Protein AF-A0A7W5FWD1-F1 (afdb_monomer)

Radius of gyration: 33.01 Å; Cα contacts (8 Å, |Δi|>4): 443; chains: 1; bounding box: 91×63×92 Å

Organism: NCBI:txid1715466

Sequence (412 aa):
MSLFQRLRRGLAAHDDQAASARLGKDVLAMRLAGGSIVPPDCTAVILGESGQARRLPEFRAGGAAQRLVCGEKESAWCFHPGPYSVDLAPFALAPELGLRLGFVVDAPDPRVSQQRFDLFLSSEGGQGEALSVQAFAAAVQDSLRLALAQGRLELPPCTSAEEWTAFRAGLNELLYIRFGITVEDCMPVDLGDGIDFAAILRARASADAAPRPEPQPEPQPEPVRQEPATAAGPASAALPASSVTSAVSASIPAPRAPAEAPCAGDDAAALRRLFLELPALSGGLRMLDLPQGQGLFLVHQGLLQRLALLALDVNTMPALAMAAPGQHLPAARQRRRSGGTLQAVTALDEAWGLLARLKLAAADAMPTLLDDADRILANMELSLEQRRAAQDGPEAPGAARIYELPRIEPSL

Mean predicted aligned error: 17.44 Å

Solvent-accessible surface area (backbone atoms only — not comparable to full-atom values): 24656 Å² total; per-residue (Å²): 138,60,73,66,62,54,54,55,49,53,52,50,53,52,52,52,51,60,54,55,73,35,47,58,73,58,25,36,33,35,59,47,64,75,64,38,68,57,59,84,88,42,50,41,37,40,37,39,83,86,71,52,54,46,70,57,80,76,81,59,96,79,77,66,75,52,66,42,86,59,58,99,68,41,46,38,36,36,30,33,46,56,77,45,76,48,81,34,62,53,38,85,92,44,63,54,44,24,37,38,38,27,33,32,48,61,75,90,54,93,88,52,85,66,57,40,36,57,52,35,42,61,74,70,42,68,85,55,65,59,41,34,45,66,61,50,50,49,55,52,33,54,52,50,35,51,32,44,76,69,62,76,38,61,82,51,76,71,47,46,74,64,46,44,48,51,37,50,51,49,48,41,50,50,40,33,68,64,44,22,34,46,68,79,41,78,44,82,37,77,43,60,89,80,47,65,60,70,57,54,52,50,52,49,56,52,60,71,65,45,79,71,77,71,80,72,76,73,79,72,78,74,81,76,81,79,76,87,81,81,89,81,90,89,82,87,85,82,86,84,90,81,87,84,87,84,83,87,78,88,72,84,79,75,88,77,71,83,76,77,78,80,48,63,64,56,33,22,53,32,48,36,48,49,59,62,44,45,61,53,51,48,54,56,59,71,70,54,88,73,69,94,51,73,67,60,52,53,53,52,51,49,52,51,52,50,50,52,50,51,43,52,51,52,74,71,54,66,25,67,78,60,68,38,81,97,49,86,67,58,69,72,48,48,45,48,29,34,50,14,38,52,49,25,45,52,29,48,54,53,47,53,57,47,51,60,49,60,78,70,50,55,76,85,53,45,64,64,54,50,53,51,47,53,54,38,50,51,52,25,51,52,19,49,48,51,27,52,56,56,73,72,63,78,77,69,94,74,78,72,79,91,73,77,73,80,82,79,76,83,85,128

Foldseek 3Di:
DDPVVVVVVVVVLVVVVVVLVCAQPFFFKFWDDAFDFADAQKWKWKAAPVRQIDIDPHDPPPPDTDTHHHDPRIIMMIGHFDFDWDWAQLDPVCSQKIKIWTKTADDDDPVDRDALQSSCCVPPVPPDRTDTPVNVRVVLSVLSNVCCVVVVAPPDLPQDPVNVVVNVVSSQVSCCNRRRMGTPDIDIDRCPPVDPPVVSVVVVVVVVVPPDPDPDPDPDPDPDPDDDDDDDDDDDDDDDDDDDDDDDDDDDDDDDDPDDQDDLVLQSVLLSCLLPVLVVLLVLLVPFDADDDPVLVVLSVVLSVLSVVLNVLSVPDHRQCVPPPPDHDPPVLNSQLSQLSVQLSVLSVVSVVLSVCSNVDDNVCSVVSSVVSVVSSVSNVVSSVSNVVSVDDDDPPPPDPPDPDDPPDDDD

Secondary structure (DSSP, 8-state):
--HHHHHHHHHHHHHHHHHHTTBTTTEEEEEE-TTPBPPTT-EEEEE-TTS-EEEPPP--TT---PBP---TT-EEEEE----EEEEE---TT-TTEEEEEEEEEPP--TT-SS-HHHHHHHHTGGGSSEEEHHHHHHHHHHHHHHHHHTTSSPPP-S--HHHHHHHHHHHHHHHHHHH-EEEEEEEEEE-GGGS-HHHHHHHHHHHHTS-PPP-----PPP----PPPPP-------------------PPPPPPPPPPPPPHHHHHHHHHHHHHHHHHHHHHHHT--PPS-HHHHHHHHHHHHHHHHHHHHHHH---TTTSSTT-PPPHHHHHHHHHHHHHHHHHHHHHHHHHHHHHH--TTTHHHHHHHHHHHHHHHHHHHHHHHHTTTSPPPTTS--S------PPP-

Structure (mmCIF, N/CA/C/O backbone):
data_AF-A0A7W5FWD1-F1
#
_entry.id   AF-A0A7W5FWD1-F1
#
loop_
_atom_site.group_PDB
_atom_site.id
_atom_site.type_symbol
_atom_site.label_atom_id
_atom_site.label_alt_id
_atom_site.label_comp_id
_atom_site.label_asym_id
_atom_site.label_entity_id
_atom_site.label_seq_id
_atom_site.pdbx_PDB_ins_code
_atom_site.Cartn_x
_atom_site.Cartn_y
_atom_site.Cartn_z
_atom_site.occupancy
_atom_site.B_iso_or_equiv
_atom_site.auth_seq_id
_atom_site.auth_comp_id
_atom_site.auth_asym_id
_atom_site.auth_atom_id
_atom_site.pdbx_PDB_model_num
ATOM 1 N N . MET A 1 1 ? 44.233 -15.193 -35.029 1.00 49.69 1 MET A N 1
ATOM 2 C CA . MET A 1 1 ? 43.032 -15.357 -34.173 1.00 49.69 1 MET A CA 1
ATOM 3 C C . MET A 1 1 ? 42.714 -16.838 -34.033 1.00 49.69 1 MET A C 1
ATOM 5 O O . MET A 1 1 ? 42.384 -17.477 -35.025 1.00 49.69 1 MET A O 1
ATOM 9 N N . SER A 1 2 ? 42.915 -17.374 -32.828 1.00 51.97 2 SER A N 1
ATOM 10 C CA . SER A 1 2 ? 42.944 -18.811 -32.505 1.00 51.97 2 SER A CA 1
ATOM 11 C C . SER A 1 2 ? 41.560 -19.479 -32.573 1.00 51.97 2 SER A C 1
ATOM 13 O O . SER A 1 2 ? 40.548 -18.855 -32.258 1.00 51.97 2 SER A O 1
ATOM 15 N N . LEU A 1 3 ? 41.521 -20.764 -32.943 1.00 50.94 3 LEU A N 1
ATOM 16 C CA . LEU A 1 3 ? 40.329 -21.628 -32.991 1.00 50.94 3 LEU A CA 1
ATOM 17 C C . LEU A 1 3 ? 39.536 -21.627 -31.663 1.00 50.94 3 LEU A C 1
ATOM 19 O O . LEU A 1 3 ? 38.308 -21.684 -31.669 1.00 50.94 3 LEU A O 1
ATOM 23 N N . PHE A 1 4 ? 40.229 -21.433 -30.536 1.00 43.25 4 PHE A N 1
ATOM 24 C CA . PHE A 1 4 ? 39.631 -21.287 -29.205 1.00 43.25 4 PHE A CA 1
ATOM 25 C C . PHE A 1 4 ? 38.765 -20.025 -29.047 1.00 43.25 4 PHE A C 1
ATOM 27 O O . PHE A 1 4 ? 37.738 -20.074 -28.377 1.00 43.25 4 PHE A O 1
ATOM 34 N N . GLN A 1 5 ? 39.109 -18.907 -29.702 1.00 51.16 5 GLN A N 1
ATOM 35 C CA . GLN A 1 5 ? 38.256 -17.706 -29.703 1.00 51.16 5 GLN A CA 1
ATOM 36 C C . GLN A 1 5 ? 36.965 -17.914 -30.506 1.00 51.16 5 GLN A C 1
ATOM 38 O O . GLN A 1 5 ? 35.962 -17.271 -30.208 1.00 51.16 5 GLN A O 1
ATOM 43 N N . ARG A 1 6 ? 36.964 -18.805 -31.511 1.00 53.22 6 ARG A N 1
ATOM 44 C CA . ARG A 1 6 ? 35.751 -19.132 -32.282 1.00 53.22 6 ARG A CA 1
ATOM 45 C C . ARG A 1 6 ? 34.815 -20.053 -31.503 1.00 53.22 6 ARG A C 1
ATOM 47 O O . ARG A 1 6 ? 33.622 -19.786 -31.481 1.00 53.22 6 ARG A O 1
ATOM 54 N N . LEU A 1 7 ? 35.349 -21.064 -30.816 1.00 46.09 7 LEU A N 1
ATOM 55 C CA . LEU A 1 7 ? 34.561 -21.958 -29.955 1.00 46.09 7 LEU A CA 1
ATOM 56 C C . LEU A 1 7 ? 33.934 -21.211 -28.769 1.00 46.09 7 LEU A C 1
ATOM 58 O O . LEU A 1 7 ? 32.745 -21.366 -28.512 1.00 46.09 7 LEU A O 1
ATOM 62 N N . ARG A 1 8 ? 34.690 -20.319 -28.111 1.00 48.97 8 ARG A N 1
ATOM 63 C CA . ARG A 1 8 ? 34.169 -19.504 -27.000 1.00 48.97 8 ARG A CA 1
ATOM 64 C C . ARG A 1 8 ? 33.102 -18.496 -27.451 1.00 48.97 8 ARG A C 1
ATOM 66 O O . ARG A 1 8 ? 32.156 -18.258 -26.716 1.00 48.97 8 ARG A O 1
ATOM 73 N N . ARG A 1 9 ? 33.218 -17.951 -28.672 1.00 53.69 9 ARG A N 1
ATOM 74 C CA . ARG A 1 9 ? 32.173 -17.108 -29.289 1.00 53.69 9 ARG A CA 1
ATOM 75 C C . ARG A 1 9 ? 30.919 -17.895 -29.673 1.00 53.69 9 ARG A C 1
ATOM 77 O O . ARG A 1 9 ? 29.836 -17.343 -29.570 1.00 53.69 9 ARG A O 1
ATOM 84 N N . GLY A 1 10 ? 31.060 -19.143 -30.121 1.00 47.16 10 GLY A N 1
ATOM 85 C CA . GLY A 1 10 ? 29.924 -19.996 -30.483 1.00 47.16 10 GLY A CA 1
ATOM 86 C C . GLY A 1 10 ? 29.085 -20.425 -29.278 1.00 47.16 10 GLY A C 1
ATOM 87 O O .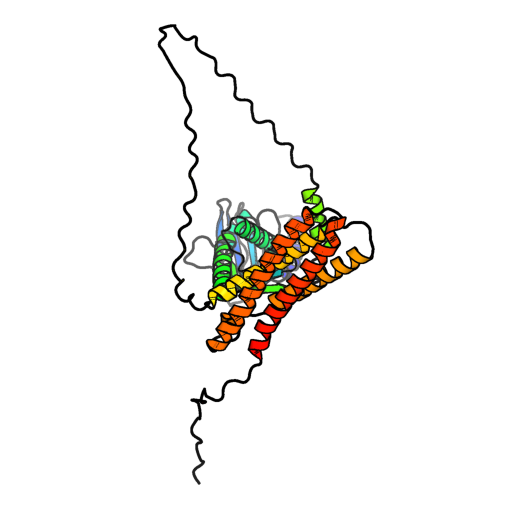 GLY A 1 10 ? 27.865 -20.400 -29.364 1.00 47.16 10 GLY A O 1
ATOM 88 N N . LEU A 1 11 ? 29.731 -20.755 -28.153 1.00 52.53 11 LEU A N 1
ATOM 89 C CA . LEU A 1 11 ? 29.046 -21.049 -26.886 1.00 52.53 11 LEU A CA 1
ATOM 90 C C . LEU A 1 11 ? 28.374 -19.804 -26.293 1.00 52.53 11 LEU A C 1
ATOM 92 O O . LEU A 1 11 ? 27.186 -19.853 -26.001 1.00 52.53 11 LEU A O 1
ATOM 96 N N . ALA A 1 12 ? 29.086 -18.671 -26.230 1.00 56.22 12 ALA A N 1
ATOM 97 C CA . ALA A 1 12 ? 28.509 -17.411 -25.751 1.00 56.22 12 ALA A CA 1
ATOM 98 C C . ALA A 1 12 ? 27.298 -16.966 -26.591 1.00 56.22 12 ALA A C 1
ATOM 100 O O . ALA A 1 12 ? 26.291 -16.555 -26.039 1.00 56.22 12 ALA A O 1
ATOM 101 N N . ALA A 1 13 ? 27.348 -17.131 -27.918 1.00 56.75 13 ALA A N 1
ATOM 102 C CA . ALA A 1 13 ? 26.220 -16.800 -28.788 1.00 56.75 13 ALA A CA 1
ATOM 103 C C . ALA A 1 13 ? 24.983 -17.690 -28.554 1.00 56.75 13 ALA A C 1
ATOM 105 O O . ALA A 1 13 ? 23.861 -17.235 -28.758 1.00 56.75 13 ALA A O 1
ATOM 106 N N . HIS A 1 14 ? 25.175 -18.948 -28.144 1.00 56.91 14 HIS A N 1
ATOM 107 C CA . HIS A 1 14 ? 24.073 -19.869 -27.859 1.00 56.91 14 HIS A CA 1
ATOM 108 C C . HIS A 1 14 ? 23.418 -19.574 -26.500 1.00 56.91 14 HIS A C 1
ATOM 110 O O . HIS A 1 14 ? 22.190 -19.626 -26.394 1.00 56.91 14 HIS A O 1
ATOM 116 N N . ASP A 1 15 ? 24.227 -19.212 -25.500 1.00 64.56 15 ASP A N 1
ATOM 117 C CA . ASP A 1 15 ? 23.760 -18.777 -24.179 1.00 64.56 15 ASP A CA 1
ATOM 118 C C . ASP A 1 15 ? 23.068 -17.405 -24.255 1.00 64.56 15 ASP A C 1
ATOM 120 O O . ASP A 1 15 ? 21.985 -17.233 -23.692 1.00 64.56 15 ASP A O 1
ATOM 124 N N . ASP A 1 16 ? 23.606 -16.471 -25.049 1.00 68.44 16 ASP A N 1
ATOM 125 C CA . ASP A 1 16 ? 22.990 -15.165 -25.323 1.00 68.44 16 ASP A CA 1
ATOM 126 C C . ASP A 1 16 ? 21.615 -15.323 -25.988 1.00 68.44 16 ASP A C 1
ATOM 128 O O . ASP A 1 16 ? 20.674 -14.594 -25.672 1.00 68.44 16 ASP A O 1
ATOM 132 N N . GLN A 1 17 ? 21.456 -16.305 -26.882 1.00 72.44 17 GLN A N 1
ATOM 133 C CA . GLN A 1 17 ? 20.184 -16.553 -27.558 1.00 72.44 17 GLN A CA 1
ATOM 134 C C . GLN A 1 17 ? 19.131 -17.140 -26.606 1.00 72.44 17 GLN A C 1
ATOM 136 O O . GLN A 1 17 ? 17.982 -16.691 -26.614 1.00 72.44 17 GLN A O 1
ATOM 141 N N . ALA A 1 18 ? 19.510 -18.084 -25.741 1.00 73.38 18 ALA A N 1
ATOM 142 C CA . ALA A 1 18 ? 18.614 -18.620 -24.716 1.00 73.38 18 ALA A CA 1
ATOM 143 C C . ALA A 1 18 ? 18.229 -17.559 -23.668 1.00 73.38 18 ALA A C 1
ATOM 145 O O . ALA A 1 18 ? 17.066 -17.478 -23.269 1.00 73.38 18 ALA A O 1
ATOM 146 N N . ALA A 1 19 ? 19.175 -16.706 -23.265 1.00 77.94 19 ALA A N 1
ATOM 147 C CA . ALA A 1 19 ? 18.925 -15.591 -22.358 1.00 77.94 19 ALA A CA 1
ATOM 148 C C . ALA A 1 19 ? 18.046 -14.504 -23.003 1.00 77.94 19 ALA A C 1
ATOM 150 O O . ALA A 1 19 ? 17.129 -13.996 -22.361 1.00 77.94 19 ALA A O 1
ATOM 151 N N . SER A 1 20 ? 18.232 -14.218 -24.294 1.00 82.38 20 SER A N 1
ATOM 152 C CA . SER A 1 20 ? 17.397 -13.252 -25.017 1.00 82.38 20 SER A CA 1
ATOM 153 C C . SER A 1 20 ? 15.926 -13.672 -25.115 1.00 82.38 20 SER A C 1
ATOM 155 O O . SER A 1 20 ? 15.049 -12.817 -25.123 1.00 82.38 20 SER A O 1
ATOM 157 N N . ALA A 1 21 ? 15.626 -14.977 -25.105 1.00 86.81 21 ALA A N 1
ATOM 158 C CA . ALA A 1 21 ? 14.251 -15.489 -25.138 1.00 86.81 21 ALA A CA 1
ATOM 159 C C . ALA A 1 21 ? 13.451 -15.226 -23.842 1.00 86.81 21 ALA A C 1
ATOM 161 O O . ALA A 1 21 ? 12.232 -15.450 -23.808 1.00 86.81 21 ALA A O 1
ATOM 162 N N . ARG A 1 22 ? 14.145 -14.791 -22.780 1.00 91.31 22 ARG A N 1
ATOM 163 C CA . ARG A 1 22 ? 13.593 -14.411 -21.471 1.00 91.31 22 ARG A CA 1
ATOM 164 C C . ARG A 1 22 ? 13.320 -12.909 -21.348 1.00 91.31 22 ARG A C 1
ATOM 166 O O . ARG A 1 22 ? 12.557 -12.505 -20.467 1.00 91.31 22 ARG A O 1
ATOM 173 N N . LEU A 1 23 ? 13.908 -12.088 -22.225 1.00 91.88 23 LEU A N 1
ATOM 174 C CA . LEU A 1 23 ? 13.618 -10.654 -22.281 1.00 91.88 23 LEU A CA 1
ATOM 175 C C . LEU A 1 23 ? 12.134 -10.421 -22.563 1.00 91.88 23 LEU A C 1
ATOM 177 O O . LEU A 1 23 ? 11.541 -11.092 -23.407 1.00 91.88 23 LEU A O 1
ATOM 181 N N . GLY A 1 24 ? 11.534 -9.485 -21.832 1.00 90.38 24 GLY A N 1
ATOM 182 C CA . GLY A 1 24 ? 10.108 -9.176 -21.945 1.00 90.38 24 GLY A CA 1
ATOM 183 C C . GLY A 1 24 ? 9.185 -10.187 -21.258 1.00 90.38 24 GLY A C 1
ATOM 184 O O . GLY A 1 24 ? 7.971 -10.024 -21.319 1.00 90.38 24 GLY A O 1
ATOM 185 N N . LYS A 1 25 ? 9.733 -11.218 -20.596 1.00 92.50 25 LYS A N 1
ATOM 186 C CA . LYS A 1 25 ? 8.970 -12.179 -19.782 1.00 92.50 25 LYS A CA 1
ATOM 187 C C . LYS A 1 25 ? 9.336 -12.044 -18.310 1.00 92.50 25 LYS A C 1
ATOM 189 O O . LYS A 1 25 ? 8.638 -11.389 -17.549 1.00 92.50 25 LYS A O 1
ATOM 194 N N . ASP A 1 26 ? 10.448 -12.656 -17.919 1.00 92.94 26 ASP A N 1
ATOM 195 C CA . ASP A 1 26 ? 10.970 -12.665 -16.553 1.00 92.94 26 ASP A CA 1
ATOM 196 C C . ASP A 1 26 ? 12.277 -11.868 -16.422 1.00 92.94 26 ASP A C 1
ATOM 198 O O . ASP A 1 26 ? 12.713 -11.567 -15.308 1.00 92.94 26 ASP A O 1
ATOM 202 N N . VAL A 1 27 ? 12.872 -11.467 -17.550 1.00 94.12 27 VAL A N 1
ATOM 203 C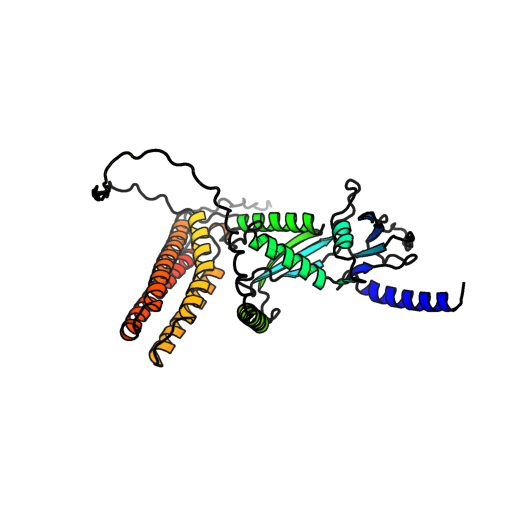 CA . VAL A 1 27 ? 14.028 -10.571 -17.623 1.00 94.12 27 VAL A CA 1
ATOM 204 C C . VAL A 1 27 ? 13.613 -9.251 -18.261 1.00 94.12 27 VAL A C 1
ATOM 206 O O . VAL A 1 27 ? 13.038 -9.222 -19.346 1.00 94.12 27 VAL A O 1
ATOM 209 N N . LEU A 1 28 ? 13.917 -8.150 -17.580 1.00 94.25 28 LEU A N 1
ATOM 210 C CA . LEU A 1 28 ? 13.591 -6.802 -18.032 1.00 94.25 28 LEU A CA 1
ATOM 211 C C . LEU A 1 28 ? 14.737 -6.222 -18.866 1.00 94.25 28 LEU A C 1
ATOM 213 O O . LEU A 1 28 ? 14.512 -5.700 -19.957 1.00 94.25 28 LEU A O 1
ATOM 217 N N . ALA A 1 29 ? 15.971 -6.375 -18.379 1.00 94.56 29 ALA A N 1
ATOM 218 C CA . ALA A 1 29 ? 17.182 -5.959 -19.076 1.00 94.56 29 ALA A CA 1
ATOM 219 C C . ALA A 1 29 ? 18.287 -7.007 -18.935 1.00 94.56 29 ALA A C 1
ATOM 221 O O . ALA A 1 29 ? 18.379 -7.689 -17.918 1.00 94.56 29 ALA A O 1
ATOM 222 N N . MET A 1 30 ? 19.157 -7.120 -19.931 1.00 93.25 30 MET A N 1
ATOM 223 C CA . MET A 1 30 ? 20.340 -7.972 -19.868 1.00 93.25 30 MET A CA 1
ATOM 224 C C . MET A 1 30 ? 21.549 -7.293 -20.487 1.00 93.25 30 MET A C 1
ATOM 226 O O . MET A 1 30 ? 21.434 -6.462 -21.391 1.00 93.25 30 MET A O 1
ATOM 230 N N . ARG A 1 31 ? 22.726 -7.663 -19.999 1.00 91.94 31 ARG A N 1
ATOM 231 C CA . ARG A 1 31 ? 23.988 -7.188 -20.538 1.00 91.94 31 ARG A CA 1
ATOM 232 C C . ARG A 1 31 ? 24.309 -7.953 -21.818 1.00 91.94 31 ARG A C 1
ATOM 234 O O . ARG A 1 31 ? 24.142 -9.165 -21.884 1.00 91.94 31 ARG A O 1
ATOM 241 N N . LEU A 1 32 ? 24.791 -7.241 -22.830 1.00 89.94 32 LEU A N 1
ATOM 242 C CA . LEU A 1 32 ? 25.189 -7.818 -24.109 1.00 89.94 32 LEU A CA 1
ATOM 243 C C . LEU A 1 32 ? 26.696 -7.691 -24.311 1.00 89.94 32 LEU A C 1
ATOM 245 O O . LEU A 1 32 ? 27.302 -6.650 -24.040 1.00 89.94 32 LEU A O 1
ATOM 249 N N . ALA A 1 33 ? 27.309 -8.751 -24.839 1.00 87.06 33 ALA A N 1
ATOM 250 C CA . ALA A 1 33 ? 28.704 -8.709 -25.246 1.00 87.06 33 ALA A CA 1
ATOM 251 C C . ALA A 1 33 ? 28.888 -7.821 -26.490 1.00 87.06 33 ALA A C 1
ATOM 253 O O . ALA A 1 33 ? 28.021 -7.747 -27.367 1.00 87.06 33 ALA A O 1
ATOM 254 N N . GLY A 1 34 ? 30.053 -7.181 -26.612 1.00 85.94 34 GLY A N 1
ATOM 255 C CA . GLY A 1 34 ? 30.402 -6.404 -27.802 1.00 85.94 34 GLY A CA 1
ATOM 256 C C . GLY A 1 34 ? 30.355 -7.260 -29.073 1.00 85.94 34 GLY A C 1
ATOM 257 O O . GLY A 1 34 ? 30.925 -8.352 -29.132 1.00 85.94 34 GLY A O 1
ATOM 258 N N . GLY A 1 35 ? 29.686 -6.762 -30.113 1.00 83.69 35 GLY A N 1
ATOM 259 C CA . GLY A 1 35 ? 29.491 -7.484 -31.369 1.00 83.69 35 GLY A CA 1
ATOM 260 C C . GLY A 1 35 ? 28.291 -8.431 -31.394 1.00 83.69 35 GLY A C 1
ATOM 261 O O . GLY A 1 35 ? 28.110 -9.079 -32.430 1.00 83.69 35 GLY A O 1
ATOM 262 N N . SER A 1 36 ? 27.498 -8.499 -30.321 1.00 86.75 36 SER A N 1
ATOM 263 C CA . SER A 1 36 ? 26.226 -9.231 -30.276 1.00 86.75 36 SER A CA 1
ATOM 264 C C . SER A 1 36 ? 25.149 -8.537 -31.104 1.00 86.75 36 SER A C 1
ATOM 266 O O . SER A 1 36 ? 25.258 -7.354 -31.444 1.00 86.75 36 SER A O 1
ATOM 268 N N . ILE A 1 37 ? 24.118 -9.298 -31.453 1.00 87.06 37 ILE A N 1
ATOM 269 C CA . ILE A 1 37 ? 22.933 -8.793 -32.140 1.00 87.06 37 ILE A CA 1
ATOM 270 C C . ILE A 1 37 ? 21.910 -8.395 -31.082 1.00 87.06 37 ILE A C 1
ATOM 272 O O . ILE A 1 37 ? 21.641 -9.172 -30.169 1.00 87.06 37 ILE A O 1
ATOM 276 N N . VAL A 1 38 ? 21.347 -7.195 -31.210 1.00 88.88 38 VAL A N 1
ATOM 277 C CA . VAL A 1 38 ? 20.226 -6.773 -30.364 1.00 88.88 38 VAL A CA 1
ATOM 278 C C . VAL A 1 38 ? 18.998 -7.608 -30.745 1.00 88.88 38 VAL A C 1
ATOM 280 O O . VAL A 1 38 ? 18.669 -7.654 -31.937 1.00 88.88 38 VAL A O 1
ATOM 283 N N . PRO A 1 39 ? 18.335 -8.281 -29.785 1.00 88.06 39 PRO A N 1
ATOM 284 C CA . PRO A 1 39 ? 17.105 -9.015 -30.059 1.00 88.06 39 PRO A CA 1
ATOM 285 C C . PRO A 1 39 ? 16.029 -8.101 -30.670 1.00 88.06 39 PRO A C 1
ATOM 287 O O . PRO A 1 39 ? 16.030 -6.897 -30.393 1.00 88.06 39 PRO A O 1
ATOM 290 N N . PRO A 1 40 ? 15.118 -8.638 -31.503 1.00 85.00 40 PRO A N 1
ATOM 291 C CA . PRO A 1 40 ? 13.993 -7.857 -32.009 1.00 85.00 40 PRO A CA 1
ATOM 292 C C . PRO A 1 40 ? 13.159 -7.300 -30.846 1.00 85.00 40 PRO A C 1
ATOM 294 O O . PRO A 1 40 ? 13.156 -7.864 -29.751 1.00 85.00 40 PRO A O 1
ATOM 297 N N . ASP A 1 41 ? 12.503 -6.164 -31.084 1.00 86.69 41 ASP A N 1
ATOM 298 C CA . ASP A 1 41 ? 11.624 -5.471 -30.126 1.00 86.69 41 ASP A CA 1
ATOM 299 C C . ASP A 1 41 ? 12.306 -5.012 -28.819 1.00 86.69 41 ASP A C 1
ATOM 301 O O . ASP A 1 41 ? 11.657 -4.526 -27.894 1.00 86.69 41 ASP A O 1
ATOM 305 N N . CYS A 1 42 ? 13.637 -5.108 -28.746 1.00 90.50 42 CYS A N 1
ATOM 306 C CA . CYS A 1 42 ? 14.431 -4.622 -27.625 1.00 90.50 42 CYS A CA 1
ATOM 307 C C . CYS A 1 42 ? 15.132 -3.303 -27.962 1.00 90.50 42 CYS A C 1
ATOM 309 O O . CYS A 1 42 ? 15.591 -3.071 -29.082 1.00 90.50 42 CYS A O 1
ATOM 311 N N . THR A 1 43 ? 15.292 -2.459 -26.946 1.00 90.88 43 THR A N 1
ATOM 312 C CA . THR A 1 43 ? 16.113 -1.249 -27.020 1.00 90.88 43 THR A CA 1
ATOM 313 C C . THR A 1 43 ? 17.501 -1.553 -26.483 1.00 90.88 43 THR A C 1
ATOM 315 O O . THR A 1 43 ? 17.637 -2.148 -25.415 1.00 90.88 43 THR A O 1
ATOM 318 N N . ALA A 1 44 ? 18.542 -1.135 -27.204 1.00 91.00 44 ALA A N 1
ATOM 319 C CA . ALA A 1 44 ? 19.919 -1.265 -26.744 1.00 91.00 44 ALA A CA 1
ATOM 320 C C . ALA A 1 44 ? 20.490 0.068 -26.256 1.00 91.00 44 ALA A C 1
ATOM 322 O O . ALA A 1 44 ? 20.348 1.103 -26.909 1.00 91.00 44 ALA A O 1
ATOM 323 N N . VAL A 1 45 ? 21.195 0.013 -25.130 1.00 91.56 45 VAL A N 1
ATOM 324 C CA . VAL A 1 45 ? 21.852 1.147 -24.481 1.00 91.56 45 VAL A CA 1
ATOM 325 C C . VAL A 1 45 ? 23.321 0.823 -24.303 1.00 91.56 45 VAL A C 1
ATOM 327 O O . VAL A 1 45 ? 23.677 -0.251 -23.824 1.00 91.56 45 VAL A O 1
ATOM 330 N N . ILE A 1 46 ? 24.185 1.757 -24.677 1.00 91.56 46 ILE A N 1
ATOM 331 C CA . ILE A 1 46 ? 25.615 1.675 -24.405 1.00 91.56 46 ILE A CA 1
ATOM 332 C C . ILE A 1 46 ? 25.933 2.687 -23.309 1.00 91.56 46 ILE A C 1
ATOM 334 O O . ILE A 1 46 ? 25.662 3.878 -23.463 1.00 91.56 46 ILE A O 1
ATOM 338 N N . LEU A 1 47 ? 26.495 2.196 -22.211 1.00 91.19 47 LEU A N 1
ATOM 339 C CA . LEU A 1 47 ? 26.882 2.965 -21.037 1.00 91.19 47 LEU A CA 1
ATOM 340 C C . LEU A 1 47 ? 28.406 3.107 -21.022 1.00 91.19 47 LEU A C 1
ATOM 342 O O . LEU A 1 47 ? 29.131 2.106 -20.998 1.00 91.19 47 LEU A O 1
ATOM 346 N N . GLY A 1 48 ? 28.889 4.346 -21.062 1.00 89.00 48 GLY A N 1
ATOM 347 C CA . GLY A 1 48 ? 30.306 4.674 -20.932 1.00 89.00 48 GLY A CA 1
ATOM 348 C C . GLY A 1 48 ? 30.765 4.770 -19.474 1.00 89.00 48 GLY A C 1
ATOM 349 O O . GLY A 1 48 ? 29.961 4.942 -18.562 1.00 89.00 48 GLY A O 1
ATOM 350 N N . GLU A 1 49 ? 32.082 4.735 -19.263 1.00 84.50 49 GLU A N 1
ATOM 351 C CA . GLU A 1 49 ? 32.732 4.875 -17.943 1.00 84.50 49 GLU A CA 1
ATOM 352 C C . GLU A 1 49 ? 32.367 6.190 -17.227 1.00 84.50 49 GLU A C 1
ATOM 354 O O . GLU A 1 49 ? 32.329 6.251 -16.003 1.00 84.50 49 GLU A O 1
ATOM 359 N N . SER A 1 50 ? 32.048 7.242 -17.986 1.00 81.69 50 SER A N 1
ATOM 360 C CA . SER A 1 50 ? 31.624 8.548 -17.468 1.00 81.69 50 SER A CA 1
ATOM 361 C C . SER A 1 50 ? 30.147 8.614 -17.054 1.00 81.69 50 SER A C 1
ATOM 363 O O . SER A 1 50 ? 29.661 9.692 -16.719 1.00 81.69 50 SER A O 1
ATOM 365 N N . GLY A 1 51 ? 29.407 7.501 -17.130 1.00 78.38 51 GLY A N 1
ATOM 366 C CA . GLY A 1 51 ? 27.958 7.467 -16.906 1.00 78.38 51 GLY A CA 1
ATOM 367 C C . GLY A 1 51 ? 27.138 8.037 -18.068 1.00 78.38 51 GLY A C 1
ATOM 368 O O . GLY A 1 51 ? 25.921 8.163 -17.962 1.00 78.38 51 GLY A O 1
ATOM 369 N N . GLN A 1 52 ? 27.778 8.381 -19.192 1.00 85.81 52 GLN A N 1
ATOM 370 C CA . GLN A 1 52 ? 27.065 8.759 -20.409 1.00 85.81 52 GLN A CA 1
ATOM 371 C C . GLN A 1 52 ? 26.387 7.532 -21.023 1.00 85.81 52 GLN A C 1
ATOM 373 O O . GLN A 1 52 ? 27.043 6.533 -21.318 1.00 85.81 52 GLN A O 1
ATOM 378 N N . ALA A 1 53 ? 25.078 7.637 -21.239 1.00 88.31 53 ALA A N 1
ATOM 379 C CA . ALA A 1 53 ? 24.282 6.635 -21.927 1.00 88.31 53 ALA A CA 1
ATOM 380 C C . ALA A 1 53 ? 23.992 7.083 -23.361 1.00 88.31 53 ALA A C 1
ATOM 382 O O . ALA A 1 53 ? 23.632 8.236 -23.602 1.00 88.31 53 ALA A O 1
ATOM 383 N N . ARG A 1 54 ? 24.121 6.162 -24.318 1.00 87.19 54 ARG A N 1
ATOM 384 C CA . ARG A 1 54 ? 23.633 6.345 -25.688 1.00 87.19 54 ARG A CA 1
ATOM 385 C C . ARG A 1 54 ? 22.719 5.188 -26.064 1.00 87.19 54 ARG A C 1
ATOM 387 O O . ARG A 1 54 ? 23.150 4.035 -26.076 1.00 87.19 54 ARG A O 1
ATOM 394 N N . ARG A 1 55 ? 21.463 5.494 -26.391 1.00 87.31 55 ARG A N 1
ATOM 395 C CA . ARG A 1 55 ? 20.544 4.514 -26.976 1.00 87.31 55 ARG A CA 1
ATOM 396 C C . ARG A 1 55 ? 20.870 4.340 -28.451 1.00 87.31 55 ARG A C 1
ATOM 398 O O . ARG A 1 55 ? 21.110 5.316 -29.163 1.00 87.31 55 ARG A O 1
ATOM 405 N N . LEU A 1 56 ? 20.913 3.096 -28.907 1.00 82.69 56 LEU A N 1
ATOM 406 C CA . LEU A 1 56 ? 20.959 2.826 -30.334 1.00 82.69 56 LEU A CA 1
ATOM 407 C C . LEU A 1 56 ? 19.581 3.137 -30.937 1.00 82.69 56 LEU A C 1
ATOM 409 O O . LEU A 1 56 ? 18.571 2.865 -30.289 1.00 82.69 56 LEU A O 1
ATOM 413 N N . PRO A 1 57 ? 19.530 3.746 -32.137 1.00 69.62 57 PRO A N 1
ATOM 414 C CA . PRO A 1 57 ? 18.265 4.076 -32.782 1.00 69.62 57 PRO A CA 1
ATOM 415 C C . PRO A 1 57 ? 17.417 2.817 -32.954 1.00 69.62 57 PRO A C 1
ATOM 417 O O . PRO A 1 57 ? 17.967 1.751 -33.233 1.00 69.62 57 PRO A O 1
ATOM 420 N N . GLU A 1 58 ? 16.099 2.970 -32.802 1.00 64.38 58 GLU A N 1
ATOM 421 C CA . GLU A 1 58 ? 15.135 1.876 -32.907 1.00 64.38 58 GLU A CA 1
ATOM 422 C C . GLU A 1 58 ? 15.348 1.037 -34.168 1.00 64.38 58 GLU A C 1
ATOM 424 O O . GLU A 1 58 ? 15.782 1.523 -35.224 1.00 64.38 58 GLU A O 1
ATOM 429 N N . PHE A 1 59 ? 15.034 -0.250 -34.029 1.00 59.31 59 PHE A N 1
ATOM 430 C CA . PHE A 1 59 ? 15.134 -1.246 -35.080 1.00 59.31 59 PHE A CA 1
ATOM 431 C C . PHE A 1 59 ? 14.469 -0.707 -36.355 1.00 59.31 59 PHE A C 1
ATOM 433 O O . PHE A 1 59 ? 13.260 -0.480 -36.400 1.00 59.31 59 PHE A O 1
ATOM 440 N N . ARG A 1 60 ? 15.254 -0.450 -37.413 1.00 52.69 60 ARG A N 1
ATOM 441 C CA . ARG A 1 60 ? 14.674 0.001 -38.686 1.00 52.69 60 ARG A CA 1
ATOM 442 C C . ARG A 1 60 ? 13.720 -1.085 -39.174 1.00 52.69 60 ARG A C 1
ATOM 444 O O . ARG A 1 60 ? 14.116 -2.247 -39.249 1.00 52.69 60 ARG A O 1
ATOM 451 N N . ALA A 1 61 ? 12.528 -0.685 -39.619 1.00 47.97 61 ALA A N 1
ATOM 452 C CA . ALA A 1 61 ? 11.462 -1.532 -40.174 1.00 47.97 61 ALA A CA 1
ATOM 453 C C . ALA A 1 61 ? 11.861 -2.437 -41.375 1.00 47.97 61 ALA A C 1
ATOM 455 O O . ALA A 1 61 ? 11.011 -3.077 -41.981 1.00 47.97 61 ALA A O 1
ATOM 456 N N . GLY A 1 62 ? 13.148 -2.506 -41.734 1.00 54.19 62 GLY A N 1
ATOM 457 C CA . GLY A 1 62 ? 13.718 -3.377 -42.763 1.00 54.19 62 GLY A CA 1
ATOM 458 C C . GLY A 1 62 ? 14.341 -4.684 -42.250 1.00 54.19 62 GLY A C 1
ATOM 459 O O . GLY A 1 62 ? 15.035 -5.339 -43.020 1.00 54.19 62 GLY A O 1
ATOM 460 N N . GLY A 1 63 ? 14.156 -5.063 -40.979 1.00 55.00 63 GLY A N 1
ATOM 461 C CA . GLY A 1 63 ? 14.486 -6.413 -40.483 1.00 55.00 63 GLY A CA 1
ATOM 462 C C . GLY A 1 63 ? 15.979 -6.738 -40.312 1.00 55.00 63 GLY A C 1
ATOM 463 O O . GLY A 1 63 ? 16.327 -7.881 -40.020 1.00 55.00 63 GLY A O 1
ATOM 464 N N . ALA A 1 64 ? 16.881 -5.769 -40.487 1.00 60.12 64 ALA A N 1
ATOM 465 C CA . ALA A 1 64 ? 18.313 -5.996 -40.324 1.00 60.12 64 ALA A CA 1
ATOM 466 C C . ALA A 1 64 ? 18.715 -5.930 -38.842 1.00 60.12 64 ALA A C 1
ATOM 468 O O . ALA A 1 64 ? 18.704 -4.861 -38.235 1.00 60.12 64 ALA A O 1
ATOM 469 N N . ALA A 1 65 ? 19.120 -7.077 -38.293 1.00 66.94 65 ALA A N 1
ATOM 470 C CA . ALA A 1 65 ? 19.741 -7.218 -36.980 1.00 66.94 65 ALA A CA 1
ATOM 471 C C . ALA A 1 65 ? 20.838 -6.162 -36.739 1.00 66.94 65 ALA A C 1
ATOM 473 O O . ALA A 1 65 ? 21.870 -6.155 -37.419 1.00 66.94 65 ALA A O 1
ATOM 474 N N . GLN A 1 66 ? 20.637 -5.277 -35.758 1.00 75.00 66 GLN A N 1
ATOM 475 C CA . GLN A 1 66 ? 21.633 -4.270 -35.402 1.00 75.00 66 GLN A CA 1
ATOM 476 C C . GLN A 1 66 ? 22.740 -4.901 -34.557 1.00 75.00 66 GLN A C 1
ATOM 478 O O . GLN A 1 66 ? 22.494 -5.482 -33.498 1.00 75.00 66 GLN A O 1
ATOM 483 N N . ARG A 1 67 ? 23.982 -4.782 -35.033 1.00 82.31 67 ARG A N 1
ATOM 484 C CA . ARG A 1 67 ? 25.158 -5.282 -34.323 1.00 82.31 67 ARG A CA 1
ATOM 485 C C . ARG A 1 67 ? 25.701 -4.224 -33.371 1.00 82.31 67 ARG A C 1
ATOM 487 O O . ARG A 1 67 ? 25.960 -3.094 -33.783 1.00 82.31 67 ARG A O 1
ATOM 494 N N . LEU A 1 68 ? 25.925 -4.613 -32.121 1.00 85.56 68 LEU A N 1
ATOM 495 C CA . LEU A 1 68 ? 26.489 -3.740 -31.098 1.00 85.56 68 LEU A CA 1
ATOM 496 C C . LEU A 1 68 ? 27.966 -3.450 -31.346 1.00 85.56 68 LEU A C 1
ATOM 498 O O . LEU A 1 68 ? 28.770 -4.366 -31.527 1.00 85.56 68 LEU A O 1
ATOM 502 N N . VAL A 1 69 ? 28.327 -2.170 -31.283 1.00 86.38 69 VAL A N 1
ATOM 503 C CA . VAL A 1 69 ? 29.716 -1.705 -31.327 1.00 86.38 69 VAL A CA 1
ATOM 504 C C . VAL A 1 69 ? 30.005 -0.944 -30.038 1.00 86.38 69 VAL A C 1
ATOM 506 O O . VAL A 1 69 ? 29.600 0.209 -29.886 1.00 86.38 69 VAL A O 1
ATOM 509 N N . CYS A 1 70 ? 30.698 -1.619 -29.122 1.00 86.06 70 CYS A N 1
ATOM 510 C CA . CYS A 1 70 ? 31.119 -1.090 -27.827 1.00 86.06 70 CYS A CA 1
ATOM 511 C C . CYS A 1 70 ? 32.620 -0.787 -27.852 1.00 86.06 70 CYS A C 1
ATOM 513 O O . CYS A 1 70 ? 33.400 -1.581 -28.385 1.00 86.06 70 CYS A O 1
ATOM 515 N N . GLY A 1 71 ? 33.021 0.337 -27.266 1.00 86.69 71 GLY A N 1
ATOM 516 C CA . GLY A 1 71 ? 34.412 0.645 -26.942 1.00 86.69 71 GLY A CA 1
ATOM 517 C C . GLY A 1 71 ? 34.948 -0.206 -25.785 1.00 86.69 71 GLY A C 1
ATOM 518 O O . GLY A 1 71 ? 34.191 -0.877 -25.087 1.00 86.69 71 GLY A O 1
ATOM 519 N N . GLU A 1 72 ? 36.264 -0.159 -25.554 1.00 83.75 72 GLU A N 1
ATOM 520 C CA . GLU A 1 72 ? 36.961 -1.018 -24.572 1.00 83.75 72 GLU A CA 1
ATOM 521 C C . GLU A 1 72 ? 36.467 -0.865 -23.126 1.00 83.75 72 GLU A C 1
ATOM 523 O O . GLU A 1 72 ? 36.584 -1.796 -22.334 1.00 83.75 72 GLU A O 1
ATOM 528 N N . LYS A 1 73 ? 35.894 0.293 -22.789 1.00 87.69 73 LYS A N 1
ATOM 529 C CA . LYS A 1 73 ? 35.354 0.605 -21.459 1.00 87.69 73 LYS A CA 1
ATOM 530 C C . LYS A 1 73 ? 33.849 0.859 -21.456 1.00 87.69 73 LYS A C 1
ATOM 532 O O . LYS A 1 73 ? 33.312 1.428 -20.509 1.00 87.69 73 LYS A O 1
ATOM 537 N N . GLU A 1 74 ? 33.171 0.492 -22.535 1.00 90.94 74 GLU A N 1
ATOM 538 C CA . GLU A 1 74 ? 31.724 0.618 -22.622 1.00 90.94 74 GLU A CA 1
ATOM 539 C C . GLU A 1 74 ? 31.059 -0.705 -22.238 1.00 90.94 74 GLU A C 1
ATOM 541 O O . GLU A 1 74 ? 31.555 -1.792 -22.542 1.00 90.94 74 GLU A O 1
ATOM 546 N N . SER A 1 75 ? 29.900 -0.618 -21.594 1.00 90.00 75 SER A N 1
ATOM 547 C CA . SER A 1 75 ? 29.018 -1.763 -21.381 1.00 90.00 75 SER A CA 1
ATOM 548 C C . SER A 1 75 ? 27.753 -1.596 -22.210 1.00 90.00 75 SER A C 1
ATOM 550 O O . SER A 1 75 ? 27.202 -0.502 -22.284 1.00 90.00 75 SER A O 1
ATOM 552 N N . ALA A 1 76 ? 27.306 -2.665 -22.869 1.00 92.00 76 ALA A N 1
ATOM 553 C CA . ALA A 1 76 ? 26.031 -2.670 -23.571 1.00 92.00 76 ALA A CA 1
ATOM 554 C C . ALA A 1 76 ? 24.983 -3.423 -22.766 1.00 92.00 76 ALA A C 1
ATOM 556 O O . ALA A 1 76 ? 25.244 -4.504 -22.242 1.00 92.00 76 ALA A O 1
ATOM 557 N N . TRP A 1 77 ? 23.790 -2.854 -22.739 1.00 93.25 77 TRP A N 1
ATOM 558 C CA . TRP A 1 77 ? 22.578 -3.452 -22.218 1.00 93.25 77 TRP A CA 1
ATOM 559 C C . TRP A 1 77 ? 21.540 -3.494 -23.327 1.00 93.25 77 TRP A C 1
ATOM 561 O O . TRP A 1 77 ? 21.502 -2.608 -24.181 1.00 93.25 77 TRP A O 1
ATOM 571 N N . CYS A 1 78 ? 20.678 -4.497 -23.308 1.00 92.56 78 CYS A N 1
ATOM 572 C CA . CYS A 1 78 ? 19.388 -4.415 -23.967 1.00 92.56 78 CYS A CA 1
ATOM 573 C C . CYS A 1 78 ? 18.274 -4.598 -22.947 1.00 92.56 78 CYS A C 1
ATOM 575 O O . CYS A 1 78 ? 18.448 -5.269 -21.932 1.00 92.56 78 CYS A O 1
ATOM 577 N N . PHE A 1 79 ? 17.130 -3.992 -23.221 1.00 93.44 79 PHE A N 1
ATOM 578 C CA . PHE A 1 79 ? 15.924 -4.170 -22.432 1.00 93.44 79 PHE A CA 1
ATOM 579 C C . PHE A 1 79 ? 14.711 -4.240 -23.351 1.00 93.44 79 PHE A C 1
ATOM 581 O O . PHE A 1 79 ? 14.713 -3.673 -24.447 1.00 93.44 79 PHE A O 1
ATOM 588 N N . HIS A 1 80 ? 13.676 -4.932 -22.896 1.00 94.06 80 HIS A N 1
ATOM 589 C CA . HIS A 1 80 ? 12.386 -4.948 -23.573 1.00 94.06 80 HIS A CA 1
ATOM 590 C C . HIS A 1 80 ? 11.482 -3.874 -22.941 1.00 94.06 80 HIS A C 1
ATOM 592 O O . HIS A 1 80 ? 11.436 -3.790 -21.709 1.00 94.06 80 HIS A O 1
ATOM 598 N N . PRO A 1 81 ? 10.788 -3.030 -23.725 1.00 92.69 81 PRO A N 1
ATOM 599 C CA . PRO A 1 81 ? 10.066 -1.875 -23.188 1.00 92.69 81 PRO A CA 1
ATOM 600 C C . PRO A 1 81 ? 8.810 -2.244 -22.385 1.00 92.69 81 PRO A C 1
ATOM 602 O O . PRO A 1 81 ? 8.365 -1.455 -21.563 1.00 92.69 81 PRO A O 1
ATOM 605 N N . GLY A 1 82 ? 8.262 -3.446 -22.564 1.00 91.94 82 GLY A N 1
ATOM 606 C CA . GLY A 1 82 ? 7.050 -3.905 -21.878 1.00 91.94 82 GLY A CA 1
ATOM 607 C C . GLY A 1 82 ? 5.934 -4.250 -22.866 1.00 91.94 82 GLY A C 1
ATOM 608 O O . GLY A 1 82 ? 6.212 -4.375 -24.061 1.00 91.94 82 GLY A O 1
ATOM 609 N N . PRO A 1 83 ? 4.692 -4.439 -22.397 1.00 95.50 83 PRO A N 1
ATOM 610 C CA . PRO A 1 83 ? 4.200 -4.145 -21.044 1.00 95.50 83 PRO A CA 1
ATOM 611 C C . PRO A 1 83 ? 4.660 -5.152 -19.977 1.00 95.50 83 PRO A C 1
ATOM 613 O O . PRO A 1 83 ? 4.915 -6.317 -20.280 1.00 95.50 83 PRO A O 1
ATOM 616 N N . TYR A 1 84 ? 4.730 -4.704 -18.721 1.00 96.56 84 TYR A N 1
ATOM 617 C CA . TYR A 1 84 ? 5.001 -5.538 -17.545 1.00 96.56 84 TYR A CA 1
ATOM 618 C C . TYR A 1 84 ? 3.909 -5.377 -16.489 1.00 96.56 84 TYR A C 1
ATOM 620 O O . TYR A 1 84 ? 3.338 -4.300 -16.343 1.00 96.56 84 TYR A O 1
ATOM 628 N N . SER A 1 85 ? 3.665 -6.437 -15.716 1.00 95.81 85 SER A N 1
ATOM 629 C CA . SER A 1 85 ? 2.779 -6.417 -14.550 1.00 95.81 85 SER A CA 1
ATOM 630 C C . SER A 1 85 ? 3.480 -7.063 -13.364 1.00 95.81 85 SER A C 1
ATOM 632 O O . SER A 1 85 ? 4.002 -8.172 -13.488 1.00 95.81 85 SER A O 1
ATOM 634 N N . VAL A 1 86 ? 3.474 -6.390 -12.216 1.00 95.38 86 VAL A N 1
ATOM 635 C CA . VAL A 1 86 ? 4.052 -6.901 -10.967 1.00 95.38 86 VAL A CA 1
ATOM 636 C C . VAL A 1 86 ? 3.126 -6.628 -9.794 1.00 95.38 86 VAL A C 1
ATOM 638 O O . VAL A 1 86 ? 2.474 -5.589 -9.741 1.00 95.38 86 VAL A O 1
ATOM 641 N N . ASP A 1 87 ? 3.103 -7.555 -8.844 1.00 93.25 87 ASP A N 1
ATOM 642 C CA . ASP A 1 87 ? 2.380 -7.398 -7.588 1.00 93.25 87 ASP A CA 1
ATOM 643 C C . ASP A 1 87 ? 3.380 -6.984 -6.496 1.00 93.25 87 ASP A C 1
ATOM 645 O O . ASP A 1 87 ? 4.424 -7.613 -6.308 1.00 93.25 87 ASP A O 1
ATOM 649 N N . LEU A 1 88 ? 3.082 -5.884 -5.809 1.00 91.38 88 LEU A N 1
ATOM 650 C CA . LEU A 1 88 ? 3.910 -5.289 -4.764 1.00 91.38 88 LEU A CA 1
ATOM 651 C C . LEU A 1 88 ? 3.190 -5.397 -3.418 1.00 91.38 88 LEU A C 1
ATOM 653 O O . LEU A 1 88 ? 1.990 -5.153 -3.342 1.00 91.38 88 LEU A O 1
ATOM 657 N N . ALA A 1 89 ? 3.936 -5.633 -2.341 1.00 88.56 89 ALA A N 1
ATOM 658 C CA . ALA A 1 89 ? 3.455 -5.618 -0.958 1.00 88.56 89 ALA A CA 1
ATOM 659 C C . ALA A 1 89 ? 4.122 -4.487 -0.147 1.00 88.56 89 ALA A C 1
ATOM 661 O O . ALA A 1 89 ? 4.920 -4.737 0.770 1.00 88.56 89 ALA A O 1
ATOM 662 N N . PRO A 1 90 ? 3.878 -3.209 -0.490 1.00 81.69 90 PRO A N 1
ATOM 663 C CA . PRO A 1 90 ? 4.577 -2.090 0.137 1.00 81.69 90 PRO A CA 1
ATOM 664 C C . PRO A 1 90 ? 4.094 -1.795 1.563 1.00 81.69 90 PRO A C 1
ATOM 666 O O . PRO A 1 90 ? 4.798 -1.118 2.310 1.00 81.69 90 PRO A O 1
ATOM 669 N N . PHE A 1 91 ? 2.928 -2.298 1.974 1.00 79.81 91 PHE A N 1
ATOM 670 C CA . PHE A 1 91 ? 2.306 -1.920 3.240 1.00 79.81 91 PHE A CA 1
ATOM 671 C C . PHE A 1 91 ? 2.804 -2.796 4.391 1.00 79.81 91 PHE A C 1
ATOM 673 O O . PHE A 1 91 ? 2.394 -3.941 4.571 1.00 79.81 91 PHE A O 1
ATOM 680 N N . ALA A 1 92 ? 3.692 -2.245 5.221 1.00 72.31 92 ALA A N 1
ATOM 681 C CA . ALA A 1 92 ? 4.230 -2.978 6.364 1.00 72.31 92 ALA A CA 1
ATOM 682 C C . ALA A 1 92 ? 3.131 -3.401 7.360 1.00 72.31 92 ALA A C 1
ATOM 684 O O . ALA A 1 92 ? 3.181 -4.504 7.898 1.00 72.31 92 ALA A O 1
ATOM 685 N N . LEU A 1 93 ? 2.116 -2.566 7.586 1.00 63.75 93 LEU A N 1
ATOM 686 C CA . LEU A 1 93 ? 1.060 -2.854 8.563 1.00 63.75 93 LEU A CA 1
ATOM 687 C C . LEU A 1 93 ? -0.068 -3.755 8.030 1.00 63.75 93 LEU A C 1
ATOM 689 O O . LEU A 1 93 ? -0.804 -4.297 8.843 1.00 63.75 93 LEU A O 1
ATOM 693 N N . ALA A 1 94 ? -0.164 -3.950 6.711 1.00 66.62 94 ALA A N 1
ATOM 694 C CA . ALA A 1 94 ? -1.195 -4.763 6.058 1.00 66.62 94 ALA A CA 1
ATOM 695 C C . ALA A 1 94 ? -0.593 -5.520 4.855 1.00 66.62 94 ALA A C 1
ATOM 697 O O . ALA A 1 94 ? -0.817 -5.128 3.711 1.00 66.62 94 ALA A O 1
ATOM 698 N N . PRO A 1 95 ? 0.257 -6.539 5.085 1.00 68.38 95 PRO A N 1
ATOM 699 C CA . PRO A 1 95 ? 0.960 -7.253 4.013 1.00 68.38 95 PRO A CA 1
ATOM 700 C C . PRO A 1 95 ? 0.041 -8.074 3.090 1.00 68.38 95 PRO A C 1
ATOM 702 O O . PRO A 1 95 ? 0.485 -8.479 2.021 1.00 68.38 95 PRO A O 1
ATOM 705 N N . GLU A 1 96 ? -1.204 -8.327 3.491 1.00 64.38 96 GLU A N 1
ATOM 706 C CA . GLU A 1 96 ? -2.263 -8.919 2.668 1.00 64.38 96 GLU A CA 1
ATOM 707 C C . GLU A 1 96 ? -2.765 -7.965 1.575 1.00 64.38 96 GLU A C 1
ATOM 709 O O . GLU A 1 96 ? -3.200 -8.398 0.509 1.00 64.38 96 GLU A O 1
ATOM 714 N N . LEU A 1 97 ? -2.643 -6.656 1.810 1.00 72.88 97 LEU A N 1
ATOM 715 C CA . LEU A 1 97 ? -2.968 -5.635 0.830 1.00 72.88 97 LEU A CA 1
ATOM 716 C C . LEU A 1 97 ? -1.732 -5.339 -0.025 1.00 72.88 97 LEU A C 1
ATOM 718 O O . LEU A 1 97 ? -0.635 -5.067 0.469 1.00 72.88 97 LEU A O 1
ATOM 722 N N . GLY A 1 98 ? -1.932 -5.371 -1.335 1.00 85.12 98 GLY A N 1
ATOM 723 C CA . GLY A 1 98 ? -0.907 -5.119 -2.331 1.00 85.12 98 GLY A CA 1
ATOM 724 C C . GLY A 1 98 ? -1.287 -4.057 -3.342 1.00 85.12 98 GLY A C 1
ATOM 725 O O . GLY A 1 98 ? -2.391 -3.512 -3.346 1.00 85.12 98 GLY A O 1
ATOM 726 N N . LEU A 1 99 ? -0.344 -3.795 -4.238 1.00 89.19 99 LEU A N 1
ATOM 727 C CA . LEU A 1 99 ? -0.541 -2.999 -5.440 1.00 89.19 99 LEU A CA 1
ATOM 728 C C . LEU A 1 99 ? -0.173 -3.846 -6.649 1.00 89.19 99 LEU A C 1
ATOM 730 O O . LEU A 1 99 ? 0.964 -4.304 -6.747 1.00 89.19 99 LEU A O 1
ATOM 734 N N . ARG A 1 100 ? -1.105 -4.005 -7.586 1.00 92.56 100 ARG A N 1
ATOM 735 C CA . ARG A 1 100 ? -0.779 -4.483 -8.926 1.00 92.56 100 ARG A CA 1
ATOM 736 C C . ARG A 1 100 ? -0.366 -3.291 -9.765 1.00 92.56 100 ARG A C 1
ATOM 738 O O . ARG A 1 100 ? -1.155 -2.368 -9.953 1.00 92.56 100 ARG A O 1
ATOM 745 N N . LEU A 1 101 ? 0.869 -3.323 -10.243 1.00 95.69 101 LEU A N 1
ATOM 746 C CA . LEU A 1 101 ? 1.480 -2.272 -11.038 1.00 95.69 101 LEU A CA 1
ATOM 747 C C . LEU A 1 101 ? 1.684 -2.765 -12.472 1.00 95.69 101 LEU A C 1
ATOM 749 O O . LEU A 1 101 ? 2.496 -3.661 -12.707 1.00 95.69 101 LEU A O 1
ATOM 753 N N . GLY A 1 102 ? 0.974 -2.149 -13.413 1.00 96.88 102 GLY A N 1
ATOM 754 C CA . GLY A 1 102 ? 1.221 -2.249 -14.847 1.00 96.88 102 GLY A CA 1
ATOM 755 C C . GLY A 1 102 ? 2.119 -1.103 -15.306 1.00 96.88 102 GLY A C 1
ATOM 756 O O . GLY A 1 102 ? 1.825 0.059 -15.019 1.00 96.88 102 GLY A O 1
ATOM 757 N N . PHE A 1 103 ? 3.222 -1.398 -15.991 1.00 97.06 103 PHE A N 1
ATOM 758 C CA . PHE A 1 103 ? 4.167 -0.367 -16.419 1.00 97.06 103 PHE A CA 1
ATOM 759 C C . PHE A 1 103 ? 4.898 -0.708 -17.719 1.00 97.06 103 PHE A C 1
ATOM 761 O O . PHE A 1 103 ? 5.046 -1.872 -18.103 1.00 97.06 103 PHE A O 1
ATOM 768 N N . VAL A 1 104 ? 5.421 0.340 -18.349 1.00 96.62 104 VAL A N 1
ATOM 769 C CA . VAL A 1 104 ? 6.326 0.286 -19.500 1.00 96.62 104 VAL A CA 1
ATOM 770 C C . VAL A 1 104 ? 7.592 1.082 -19.203 1.00 96.62 104 VAL A C 1
ATOM 772 O O . VAL A 1 104 ? 7.580 2.054 -18.447 1.00 96.62 104 VAL A O 1
ATOM 775 N N . VAL A 1 105 ? 8.704 0.665 -19.792 1.00 94.06 105 VAL A N 1
ATOM 776 C CA . VAL A 1 105 ? 9.956 1.422 -19.778 1.00 94.06 105 VAL A CA 1
ATOM 777 C C . VAL A 1 105 ? 9.871 2.523 -20.826 1.00 94.06 105 VAL A C 1
ATOM 779 O O . VAL A 1 105 ? 9.491 2.264 -21.969 1.00 94.06 105 VAL A O 1
ATOM 782 N N . ASP A 1 106 ? 10.252 3.743 -20.448 1.00 86.31 106 ASP A N 1
ATOM 783 C CA . ASP A 1 106 ? 10.057 4.910 -21.301 1.00 86.31 106 ASP A CA 1
ATOM 784 C C . ASP A 1 106 ? 10.798 4.797 -22.640 1.00 86.31 106 ASP A C 1
ATOM 786 O O . ASP A 1 106 ? 11.990 4.452 -22.719 1.00 86.31 106 ASP A O 1
ATOM 790 N N . ALA A 1 107 ? 10.074 5.147 -23.704 1.00 82.50 107 ALA A N 1
ATOM 791 C CA . ALA A 1 107 ? 10.613 5.281 -25.047 1.00 82.50 107 ALA A CA 1
ATOM 792 C C . ALA A 1 107 ? 11.708 6.367 -25.090 1.00 82.50 107 ALA A C 1
ATOM 794 O O . ALA A 1 107 ? 11.701 7.301 -24.285 1.00 82.50 107 ALA A O 1
ATOM 795 N N . PRO A 1 108 ? 12.678 6.270 -26.014 1.00 76.88 108 PRO A N 1
ATOM 796 C CA . PRO A 1 108 ? 13.699 7.300 -26.164 1.00 76.88 108 PRO A CA 1
ATOM 797 C C . PRO A 1 108 ? 13.078 8.666 -26.513 1.00 76.88 108 PRO A C 1
ATOM 799 O O . PRO A 1 108 ? 12.551 8.851 -27.607 1.00 76.88 108 PRO A O 1
ATOM 802 N N . ASP A 1 109 ? 13.208 9.651 -25.619 1.00 77.75 109 ASP A N 1
ATOM 803 C CA . ASP A 1 109 ? 12.899 11.055 -25.920 1.00 77.75 109 ASP A CA 1
ATOM 804 C C . ASP A 1 109 ? 14.148 11.758 -26.495 1.00 77.75 109 ASP A C 1
ATOM 806 O O . ASP A 1 109 ? 15.139 11.929 -25.775 1.00 77.75 109 ASP A O 1
ATOM 810 N N . PRO A 1 110 ? 14.134 12.209 -27.766 1.00 72.44 110 PRO A N 1
ATOM 811 C CA . PRO A 1 110 ? 15.270 12.892 -28.388 1.00 72.44 110 PRO A CA 1
ATOM 812 C C . PRO A 1 110 ? 15.601 14.251 -27.751 1.00 72.44 110 PRO A C 1
ATOM 814 O O . PRO A 1 110 ? 16.650 14.824 -28.046 1.00 72.44 110 PRO A O 1
ATOM 817 N N . ARG A 1 111 ? 14.717 14.798 -26.909 1.00 77.00 111 ARG A N 1
ATOM 818 C CA . ARG A 1 111 ? 14.916 16.078 -26.214 1.00 77.00 111 ARG A CA 1
ATOM 819 C C . ARG A 1 111 ? 15.722 15.930 -24.929 1.00 77.00 111 ARG A C 1
ATOM 821 O O . ARG A 1 111 ? 16.243 16.925 -24.429 1.00 77.00 111 ARG A O 1
ATOM 828 N N . VAL A 1 112 ? 15.817 14.716 -24.393 1.00 77.44 112 VAL A N 1
ATOM 829 C CA . VAL A 1 112 ? 16.479 14.442 -23.119 1.00 77.44 112 VAL A CA 1
ATOM 830 C C . VAL A 1 112 ? 17.805 13.738 -23.390 1.00 77.44 112 VAL A C 1
ATOM 832 O O . VAL A 1 112 ? 17.854 12.689 -24.026 1.00 77.44 112 VAL A O 1
ATOM 835 N N . SER A 1 113 ? 18.900 14.321 -22.898 1.00 71.25 113 SER A N 1
ATOM 836 C CA . SER A 1 113 ? 20.258 13.806 -23.122 1.00 71.25 113 SER A CA 1
ATOM 837 C C . SER A 1 113 ? 20.542 12.490 -22.394 1.00 71.25 113 SER A C 1
ATOM 839 O O . SER A 1 113 ? 21.388 11.723 -22.844 1.00 71.25 113 SER A O 1
ATOM 841 N N . GLN A 1 114 ? 19.858 12.230 -21.277 1.00 79.94 114 GLN A N 1
ATOM 842 C CA . GLN A 1 114 ? 19.985 11.006 -20.485 1.00 79.94 114 GLN A CA 1
ATOM 843 C C . GLN A 1 114 ? 18.610 10.535 -20.024 1.00 79.94 114 GLN A C 1
ATOM 845 O O . GLN A 1 114 ? 17.928 11.226 -19.267 1.00 79.94 114 GLN A O 1
ATOM 850 N N . GLN A 1 115 ? 18.212 9.346 -20.470 1.00 88.19 115 GLN A N 1
ATOM 851 C CA . GLN A 1 115 ? 16.966 8.729 -20.032 1.00 88.19 115 GLN A CA 1
ATOM 852 C C . GLN A 1 115 ? 17.136 8.157 -18.625 1.00 88.19 115 GLN A C 1
ATOM 854 O O . GLN A 1 115 ? 18.175 7.585 -18.291 1.00 88.19 115 GLN A O 1
ATOM 859 N N . ARG A 1 116 ? 16.110 8.295 -17.784 1.00 91.69 116 ARG A N 1
ATOM 860 C CA . ARG A 1 116 ? 16.191 7.909 -16.365 1.00 91.69 116 ARG A CA 1
ATOM 861 C C . ARG A 1 116 ? 16.376 6.408 -16.163 1.00 91.69 116 ARG A C 1
ATOM 863 O O . ARG A 1 116 ? 17.140 6.008 -15.289 1.00 91.69 116 ARG A O 1
ATOM 870 N N . PHE A 1 117 ? 15.771 5.593 -17.022 1.00 93.19 117 PHE A N 1
ATOM 871 C CA . PHE A 1 117 ? 15.982 4.148 -16.995 1.00 93.19 117 PHE A CA 1
ATOM 872 C C . PHE A 1 117 ? 17.437 3.767 -17.310 1.00 93.19 117 PHE A C 1
ATOM 874 O O . PHE A 1 117 ? 17.992 2.859 -16.696 1.00 93.19 117 PHE A O 1
ATOM 881 N N . ASP A 1 118 ? 18.106 4.515 -18.191 1.00 92.12 118 ASP A N 1
ATOM 882 C CA . ASP A 1 118 ? 19.513 4.271 -18.529 1.00 92.12 118 ASP A CA 1
ATOM 883 C C . ASP A 1 118 ? 20.428 4.591 -17.334 1.00 92.12 118 ASP A C 1
ATOM 885 O O . ASP A 1 118 ? 21.403 3.881 -17.080 1.00 92.12 118 ASP A O 1
ATOM 889 N N . LEU A 1 119 ? 20.088 5.634 -16.567 1.00 90.75 119 LEU A N 1
ATOM 890 C CA . LEU A 1 119 ? 20.777 5.977 -15.321 1.00 90.75 119 LEU A CA 1
ATOM 891 C C . LEU A 1 119 ? 20.595 4.890 -14.261 1.00 90.75 119 LEU A C 1
ATOM 893 O O . LEU A 1 119 ? 21.574 4.502 -13.628 1.00 90.75 119 LEU A O 1
ATOM 897 N N . PHE A 1 120 ? 19.378 4.362 -14.117 1.00 92.31 120 PHE A N 1
ATOM 898 C CA . PHE A 1 120 ? 19.095 3.245 -13.219 1.00 92.31 120 PHE A CA 1
ATOM 899 C C . PHE A 1 120 ? 19.889 1.982 -13.601 1.00 92.31 120 PHE A C 1
ATOM 901 O O . PHE A 1 120 ? 20.509 1.357 -12.741 1.00 92.31 120 PHE A O 1
ATOM 908 N N . LEU A 1 121 ? 19.957 1.631 -14.891 1.00 91.19 121 LEU A N 1
ATOM 909 C CA . LEU A 1 121 ? 20.793 0.514 -15.355 1.00 91.19 121 LEU A CA 1
ATOM 910 C C . LEU A 1 121 ? 22.281 0.735 -15.053 1.00 91.19 121 LEU A C 1
ATOM 912 O O . LEU A 1 121 ? 22.978 -0.208 -14.679 1.00 91.19 121 LEU A O 1
ATOM 916 N N . SER A 1 122 ? 22.764 1.970 -15.183 1.00 89.12 122 SER A N 1
ATOM 917 C CA . SER A 1 122 ? 24.147 2.333 -14.861 1.00 89.12 122 SER A CA 1
ATOM 918 C C . SER A 1 122 ? 24.459 2.193 -13.368 1.00 89.12 122 SER A C 1
ATOM 920 O O . SER A 1 122 ? 25.502 1.645 -13.008 1.00 89.12 122 SER A O 1
ATOM 922 N N . SER A 1 123 ? 23.558 2.648 -12.490 1.00 87.88 123 SER A N 1
ATOM 923 C CA . SER A 1 123 ? 23.781 2.641 -11.039 1.00 87.88 123 SER A CA 1
ATOM 924 C C . SER A 1 123 ? 23.524 1.285 -10.386 1.00 87.88 123 SER A C 1
ATOM 926 O O . SER A 1 123 ? 24.281 0.870 -9.512 1.00 87.88 123 SER A O 1
ATOM 928 N N . GLU A 1 124 ? 22.451 0.605 -10.786 1.00 84.38 124 GLU A N 1
ATOM 929 C CA . GLU A 1 124 ? 21.911 -0.567 -10.083 1.00 84.38 124 GLU A CA 1
ATOM 930 C C . GLU A 1 124 ? 21.903 -1.830 -10.944 1.00 84.38 124 GLU A C 1
ATOM 932 O O . GLU A 1 124 ? 21.996 -2.933 -10.411 1.00 84.38 124 GLU A O 1
ATOM 937 N N . GLY A 1 125 ? 21.890 -1.692 -12.273 1.00 70.81 125 GLY A N 1
ATOM 938 C CA . GLY A 1 125 ? 22.076 -2.825 -13.184 1.00 70.81 125 GLY A CA 1
ATOM 939 C C . GLY A 1 125 ? 23.513 -3.367 -13.193 1.00 70.81 125 GLY A C 1
ATOM 940 O O . GLY A 1 125 ? 23.736 -4.533 -13.510 1.00 70.81 125 GLY A O 1
ATOM 941 N N . GLY A 1 126 ? 24.503 -2.558 -12.796 1.00 56.72 126 GLY A N 1
ATOM 942 C CA . GLY A 1 126 ? 25.935 -2.815 -12.998 1.00 56.72 126 GLY A CA 1
ATOM 943 C C . GLY A 1 126 ? 26.573 -3.999 -12.253 1.00 56.72 126 GLY A C 1
ATOM 944 O O . GLY A 1 126 ? 27.722 -4.325 -12.553 1.00 56.72 126 GLY A O 1
ATOM 945 N N . GLN A 1 127 ? 25.882 -4.657 -11.313 1.00 63.59 127 GLN A N 1
ATOM 946 C CA . GLN A 1 127 ? 26.455 -5.787 -10.558 1.00 63.59 127 GLN A CA 1
ATOM 947 C C . GLN A 1 127 ? 26.139 -7.171 -11.152 1.00 63.59 127 GLN A C 1
ATOM 949 O O . GLN A 1 127 ? 26.823 -8.137 -10.816 1.00 63.59 127 GLN A O 1
ATOM 954 N N . GLY A 1 128 ? 25.146 -7.282 -12.042 1.00 72.06 128 GLY A N 1
ATOM 955 C CA . GLY A 1 128 ? 24.686 -8.557 -12.606 1.00 72.06 128 GLY A CA 1
ATOM 956 C C . GLY A 1 128 ? 24.779 -8.640 -14.132 1.00 72.06 128 GLY A C 1
ATOM 957 O O . GLY A 1 128 ? 25.017 -7.650 -14.821 1.00 72.06 128 GLY A O 1
ATOM 958 N N . GLU A 1 129 ? 24.572 -9.842 -14.675 1.00 85.19 129 GLU A N 1
ATOM 959 C CA . GLU A 1 129 ? 24.447 -10.069 -16.126 1.00 85.19 129 GLU A CA 1
ATOM 960 C C . GLU A 1 129 ? 23.029 -9.779 -16.646 1.00 85.19 129 GLU A C 1
ATOM 962 O O . GLU A 1 129 ? 22.846 -9.500 -17.830 1.00 85.19 129 GLU A O 1
ATOM 967 N N . ALA A 1 130 ? 22.025 -9.805 -15.766 1.00 91.50 130 ALA A N 1
ATOM 968 C CA . ALA A 1 130 ? 20.635 -9.526 -16.099 1.00 91.50 130 ALA A CA 1
ATOM 969 C C . ALA A 1 130 ? 19.875 -8.921 -14.914 1.00 91.50 130 ALA A C 1
ATOM 971 O O . ALA A 1 130 ? 20.127 -9.251 -13.755 1.00 91.50 130 ALA A O 1
ATOM 972 N N . LEU A 1 131 ? 18.904 -8.072 -15.231 1.00 93.75 131 LEU A N 1
ATOM 973 C CA . LEU A 1 131 ? 17.907 -7.529 -14.324 1.00 93.75 131 LEU A CA 1
ATOM 974 C C . LEU A 1 131 ? 16.595 -8.284 -14.545 1.00 93.75 131 LEU A C 1
ATOM 976 O O . LEU A 1 131 ? 15.937 -8.116 -15.576 1.00 93.75 131 LEU A O 1
ATOM 980 N N . SER A 1 132 ? 16.210 -9.117 -13.580 1.00 94.44 132 SER A N 1
ATOM 981 C CA . SER A 1 132 ? 14.912 -9.791 -13.615 1.00 94.44 132 SER A CA 1
ATOM 982 C C . SER A 1 132 ? 13.773 -8.833 -13.267 1.00 94.44 132 SER A C 1
ATOM 984 O O . SER A 1 132 ? 13.961 -7.858 -12.536 1.00 94.44 132 SER A O 1
ATOM 986 N N . VAL A 1 133 ? 12.567 -9.146 -13.742 1.00 95.00 133 VAL A N 1
ATOM 987 C CA . VAL A 1 133 ? 11.343 -8.415 -13.378 1.00 95.00 133 VAL A CA 1
ATOM 988 C C . VAL A 1 133 ? 11.123 -8.456 -11.861 1.00 95.00 133 VAL A C 1
ATOM 990 O O . VAL A 1 133 ? 10.750 -7.452 -11.264 1.00 95.00 133 VAL A O 1
ATOM 993 N N . GLN A 1 134 ? 11.436 -9.582 -11.212 1.00 93.38 134 GLN A N 1
ATOM 994 C CA . GLN A 1 134 ? 11.321 -9.729 -9.758 1.00 93.38 134 GLN A CA 1
ATOM 995 C C . GLN A 1 134 ? 12.317 -8.845 -8.992 1.00 93.38 134 GLN A C 1
ATOM 997 O O . GLN A 1 134 ? 11.941 -8.217 -8.004 1.00 93.38 134 GLN A O 1
ATOM 1002 N N . ALA A 1 135 ? 13.577 -8.771 -9.437 1.00 93.12 135 ALA A N 1
ATOM 1003 C CA . ALA A 1 135 ? 14.579 -7.909 -8.810 1.00 93.12 135 ALA A CA 1
ATOM 1004 C C . ALA A 1 135 ? 14.216 -6.425 -8.974 1.00 93.12 135 ALA A C 1
ATOM 1006 O O . ALA A 1 135 ? 14.338 -5.646 -8.030 1.00 93.12 135 ALA A O 1
ATOM 1007 N N . PHE A 1 136 ? 13.697 -6.051 -10.146 1.00 95.25 136 PHE A N 1
ATOM 1008 C CA . PHE A 1 136 ? 13.170 -4.711 -10.384 1.00 95.25 136 PHE A CA 1
ATOM 1009 C C . PHE A 1 136 ? 11.965 -4.396 -9.482 1.00 95.25 136 PHE A C 1
ATOM 1011 O O . PHE A 1 136 ? 11.943 -3.353 -8.832 1.00 95.25 136 PHE A O 1
ATOM 1018 N N . ALA A 1 137 ? 11.003 -5.318 -9.369 1.00 94.94 137 ALA A N 1
ATOM 1019 C CA . ALA A 1 137 ? 9.847 -5.172 -8.485 1.00 94.94 137 ALA A CA 1
ATOM 1020 C C . ALA A 1 137 ? 10.259 -4.993 -7.014 1.00 94.94 137 ALA A C 1
ATOM 1022 O O . ALA A 1 137 ? 9.683 -4.164 -6.312 1.00 94.94 137 ALA A O 1
ATOM 1023 N N . ALA A 1 138 ? 11.290 -5.712 -6.557 1.00 93.12 138 ALA A N 1
ATOM 1024 C CA . ALA A 1 138 ? 11.842 -5.541 -5.215 1.00 93.12 138 ALA A CA 1
ATOM 1025 C C . ALA A 1 138 ? 12.419 -4.127 -5.007 1.00 93.12 138 ALA A C 1
ATOM 1027 O O . ALA A 1 138 ? 12.068 -3.468 -4.030 1.00 93.12 138 ALA A O 1
ATOM 1028 N N . ALA A 1 139 ? 13.214 -3.617 -5.955 1.00 94.56 139 ALA A N 1
ATOM 1029 C CA . ALA A 1 139 ? 13.769 -2.261 -5.884 1.00 94.56 139 ALA A CA 1
ATOM 1030 C C . ALA A 1 139 ? 12.677 -1.170 -5.884 1.00 94.56 139 ALA A C 1
ATOM 1032 O O . ALA A 1 139 ? 12.751 -0.193 -5.127 1.00 94.56 139 ALA A O 1
ATOM 1033 N N . VAL A 1 140 ? 11.634 -1.356 -6.702 1.00 95.81 140 VAL A N 1
ATOM 1034 C CA . VAL A 1 140 ? 10.440 -0.499 -6.729 1.00 95.81 140 VAL A CA 1
ATOM 1035 C C . VAL A 1 140 ? 9.724 -0.525 -5.379 1.00 95.81 140 VAL A C 1
ATOM 1037 O O . VAL A 1 140 ? 9.432 0.532 -4.815 1.00 95.81 140 VAL A O 1
ATOM 1040 N N . GLN A 1 141 ? 9.482 -1.715 -4.829 1.00 94.50 141 GLN A N 1
ATOM 1041 C CA . GLN A 1 141 ? 8.823 -1.891 -3.538 1.00 94.50 141 GLN A CA 1
ATOM 1042 C C . GLN A 1 141 ? 9.604 -1.225 -2.401 1.00 94.50 141 GLN A C 1
ATOM 1044 O O . GLN A 1 141 ? 8.999 -0.566 -1.555 1.00 94.50 141 GLN A O 1
ATOM 1049 N N . ASP A 1 142 ? 10.928 -1.362 -2.379 1.00 93.94 142 ASP A N 1
ATOM 1050 C CA . ASP A 1 142 ? 11.773 -0.758 -1.348 1.00 93.94 142 ASP A CA 1
ATOM 1051 C C . ASP A 1 142 ? 11.771 0.773 -1.441 1.00 93.94 142 ASP A C 1
ATOM 1053 O O . ASP A 1 142 ? 11.651 1.461 -0.425 1.00 93.94 142 ASP A O 1
ATOM 1057 N N . SER A 1 143 ? 11.799 1.321 -2.659 1.00 95.19 143 SER A N 1
ATOM 1058 C CA . SER A 1 143 ? 11.677 2.769 -2.879 1.00 95.19 143 SER A CA 1
ATOM 1059 C C . SER A 1 143 ? 10.306 3.304 -2.461 1.00 95.19 143 SER A C 1
ATOM 1061 O O . SER A 1 143 ? 10.221 4.366 -1.841 1.00 95.19 143 SER A O 1
ATOM 1063 N N . LEU A 1 144 ? 9.233 2.559 -2.743 1.00 93.88 144 LEU A N 1
ATOM 1064 C CA . LEU A 1 144 ? 7.880 2.905 -2.314 1.00 93.88 144 LEU A CA 1
ATOM 1065 C C . LEU A 1 144 ? 7.754 2.871 -0.786 1.00 93.88 144 LEU A C 1
ATOM 1067 O O . LEU A 1 144 ? 7.271 3.831 -0.189 1.00 93.88 144 LEU A O 1
ATOM 1071 N N . ARG A 1 145 ? 8.252 1.817 -0.132 1.00 91.62 145 ARG A N 1
ATOM 1072 C CA . ARG A 1 145 ? 8.292 1.718 1.337 1.00 91.62 145 ARG A CA 1
ATOM 1073 C C . ARG A 1 145 ? 9.042 2.883 1.966 1.00 91.62 145 ARG A C 1
ATOM 1075 O O . ARG A 1 145 ? 8.566 3.450 2.946 1.00 91.62 145 ARG A O 1
ATOM 1082 N N . LEU A 1 146 ? 10.181 3.266 1.392 1.00 92.44 146 LEU A N 1
ATOM 1083 C CA . LEU A 1 146 ? 10.958 4.404 1.870 1.00 92.44 146 LEU A CA 1
ATOM 1084 C C . LEU A 1 146 ? 10.181 5.719 1.731 1.00 92.44 146 LEU A C 1
ATOM 1086 O O . LEU A 1 146 ? 10.154 6.513 2.669 1.00 92.44 146 LEU A O 1
ATOM 1090 N N . ALA A 1 147 ? 9.526 5.944 0.590 1.00 92.62 147 ALA A N 1
ATOM 1091 C CA . ALA A 1 147 ? 8.720 7.140 0.360 1.00 92.62 147 ALA A CA 1
ATOM 1092 C C . ALA A 1 147 ? 7.527 7.235 1.327 1.00 92.62 147 ALA A C 1
ATOM 1094 O O . ALA A 1 147 ? 7.251 8.321 1.841 1.00 92.62 147 ALA A O 1
ATOM 1095 N N . LEU A 1 148 ? 6.875 6.106 1.622 1.00 88.69 148 LEU A N 1
ATOM 1096 C CA . LEU A 1 148 ? 5.805 6.012 2.619 1.00 88.69 148 LEU A CA 1
ATOM 1097 C C . LEU A 1 148 ? 6.321 6.287 4.036 1.00 88.69 148 LEU A C 1
ATOM 1099 O O . LEU A 1 148 ? 5.741 7.091 4.759 1.00 88.69 148 LEU A O 1
ATOM 1103 N N . ALA A 1 149 ? 7.445 5.678 4.422 1.00 87.12 149 ALA A N 1
ATOM 1104 C CA . ALA A 1 149 ? 8.053 5.885 5.736 1.00 87.12 149 ALA A CA 1
ATOM 1105 C C . ALA A 1 149 ? 8.502 7.341 5.960 1.00 87.12 149 ALA A C 1
ATOM 1107 O O . ALA A 1 149 ? 8.480 7.833 7.084 1.00 87.12 149 ALA A O 1
ATOM 1108 N N . GLN A 1 150 ? 8.896 8.037 4.890 1.00 89.81 150 GLN A N 1
ATOM 1109 C CA . GLN A 1 150 ? 9.279 9.451 4.917 1.00 89.81 150 GLN A CA 1
ATOM 1110 C C . GLN A 1 150 ? 8.088 10.415 4.794 1.00 89.81 150 GLN A C 1
ATOM 1112 O O . GLN A 1 150 ? 8.302 11.626 4.815 1.00 89.81 150 GLN A O 1
ATOM 1117 N N . GLY A 1 151 ? 6.859 9.915 4.614 1.00 87.06 151 GLY A N 1
ATOM 1118 C CA . GLY A 1 151 ? 5.669 10.742 4.389 1.00 87.06 151 GLY A CA 1
ATOM 1119 C C . GLY A 1 151 ? 5.676 11.514 3.063 1.00 87.06 151 GLY A C 1
ATOM 1120 O O . GLY A 1 151 ? 4.931 12.476 2.912 1.00 87.06 151 GLY A O 1
ATOM 1121 N N . ARG A 1 152 ? 6.525 11.127 2.098 1.00 87.38 152 ARG A N 1
ATOM 1122 C CA . ARG A 1 152 ? 6.531 11.700 0.735 1.00 87.38 152 ARG A CA 1
ATOM 1123 C C . ARG A 1 152 ? 5.379 11.175 -0.108 1.00 87.38 152 ARG A C 1
ATOM 1125 O O . ARG A 1 152 ? 4.917 11.854 -1.017 1.00 87.38 152 ARG A O 1
ATOM 1132 N N . LEU A 1 153 ? 4.960 9.951 0.189 1.00 88.44 153 LEU A N 1
ATOM 1133 C CA . LEU A 1 153 ? 3.712 9.374 -0.273 1.00 88.44 153 LEU A CA 1
ATOM 1134 C C . LEU A 1 153 ? 2.854 9.115 0.956 1.00 88.44 153 LEU A C 1
ATOM 1136 O O . LEU A 1 153 ? 3.342 8.584 1.953 1.00 88.44 153 LEU A O 1
ATOM 1140 N N . GLU A 1 154 ? 1.585 9.481 0.877 1.00 80.94 154 GLU A N 1
ATOM 1141 C CA . GLU A 1 154 ? 0.608 9.126 1.895 1.00 80.94 154 GLU A CA 1
ATOM 1142 C C . GLU A 1 154 ? -0.197 7.941 1.376 1.00 80.94 154 GLU A C 1
ATOM 1144 O O . GLU A 1 154 ? -0.689 7.979 0.246 1.00 80.94 154 GLU A O 1
ATOM 1149 N N . LEU A 1 155 ? -0.318 6.875 2.178 1.00 70.06 155 LEU A N 1
ATOM 1150 C CA . LEU A 1 155 ? -1.271 5.828 1.839 1.00 70.06 155 LEU A CA 1
ATOM 1151 C C . LEU A 1 155 ? -2.658 6.446 1.873 1.00 70.06 155 LEU A C 1
ATOM 1153 O O . LEU A 1 155 ? -3.076 6.900 2.946 1.00 70.06 155 LEU A O 1
ATOM 1157 N N . PRO A 1 156 ? -3.397 6.421 0.758 1.00 63.28 156 PRO A N 1
ATOM 1158 C CA . PRO A 1 156 ? -4.787 6.753 0.845 1.00 63.28 156 PRO A CA 1
ATOM 1159 C C . PRO A 1 156 ? -5.408 5.672 1.739 1.00 63.28 156 PRO A C 1
ATOM 1161 O O . PRO A 1 156 ? -5.138 4.483 1.560 1.00 63.28 156 PRO A O 1
ATOM 1164 N N . PRO A 1 157 ? -6.295 6.031 2.666 1.00 54.53 157 PRO A N 1
ATOM 1165 C CA . PRO A 1 157 ? -7.158 5.058 3.338 1.00 54.53 157 PRO A CA 1
ATOM 1166 C C . PRO A 1 157 ? -8.154 4.399 2.358 1.00 54.53 157 PRO A C 1
ATOM 1168 O O . PRO A 1 157 ? -9.088 3.731 2.785 1.00 54.53 157 PRO A O 1
ATOM 1171 N N . CYS A 1 158 ? -7.992 4.651 1.050 1.00 51.81 158 CYS A N 1
ATOM 1172 C CA . CYS A 1 158 ? -8.876 4.292 -0.047 1.00 51.81 158 CYS A CA 1
ATOM 1173 C C . CYS A 1 158 ? -10.328 4.748 0.171 1.00 51.81 158 CYS A C 1
ATOM 1175 O O . CYS A 1 158 ? -11.256 4.092 -0.298 1.00 51.81 158 CYS A O 1
ATOM 1177 N N . THR A 1 159 ? -10.548 5.877 0.859 1.00 50.12 159 THR A N 1
ATOM 1178 C CA . THR A 1 159 ? -11.903 6.382 1.129 1.00 50.12 159 THR A CA 1
ATOM 1179 C C . THR A 1 159 ? -12.419 7.331 0.051 1.00 50.12 159 THR A C 1
ATOM 1181 O O . THR A 1 159 ? -13.634 7.499 -0.063 1.00 50.12 159 THR A O 1
ATOM 1184 N N . SER A 1 160 ? -11.554 7.889 -0.803 1.00 63.84 160 SER A N 1
ATOM 1185 C CA . SER A 1 160 ? -11.968 8.690 -1.960 1.00 63.84 160 SER A CA 1
ATOM 1186 C C . SER A 1 160 ? -11.134 8.449 -3.226 1.00 63.84 160 SER A C 1
ATOM 1188 O O . SER A 1 160 ? -9.951 8.107 -3.186 1.00 63.84 160 SER A O 1
ATOM 1190 N N . ALA A 1 161 ? -11.760 8.683 -4.385 1.00 71.00 161 ALA A N 1
ATOM 1191 C CA . ALA A 1 161 ? -11.085 8.639 -5.683 1.00 71.00 161 ALA A CA 1
ATOM 1192 C C . ALA A 1 161 ? -10.017 9.738 -5.834 1.00 71.00 161 ALA A C 1
ATOM 1194 O O . ALA A 1 161 ? -9.046 9.553 -6.565 1.00 71.00 161 ALA A O 1
ATOM 1195 N N . GLU A 1 162 ? -10.180 10.871 -5.146 1.00 74.25 162 GLU A N 1
ATOM 1196 C CA . GLU A 1 162 ? -9.215 11.974 -5.155 1.00 74.25 162 GLU A CA 1
ATOM 1197 C C . GLU A 1 162 ? -7.929 11.592 -4.419 1.00 74.25 162 GLU A C 1
ATOM 1199 O O . GLU A 1 162 ? -6.849 11.732 -4.984 1.00 74.25 162 GLU A O 1
ATOM 1204 N N . GLU A 1 163 ? -8.034 11.005 -3.223 1.00 75.69 163 GLU A N 1
ATOM 1205 C CA . GLU A 1 163 ? -6.875 10.488 -2.483 1.00 75.69 163 GLU A CA 1
ATOM 1206 C C . GLU A 1 163 ? -6.150 9.390 -3.271 1.00 75.69 163 GLU A C 1
ATOM 1208 O O . GLU A 1 163 ? -4.921 9.395 -3.351 1.00 75.69 163 GLU A O 1
ATOM 1213 N N . TRP A 1 164 ? -6.893 8.477 -3.911 1.00 81.25 164 TRP A N 1
ATOM 1214 C CA . TRP A 1 164 ? -6.291 7.469 -4.788 1.00 81.25 164 TRP A CA 1
ATOM 1215 C C . TRP A 1 164 ? -5.570 8.104 -5.982 1.00 81.25 164 TRP A C 1
ATOM 1217 O O . TRP A 1 164 ? -4.460 7.706 -6.335 1.00 81.25 164 TRP A O 1
ATOM 1227 N N . THR A 1 165 ? -6.173 9.127 -6.587 1.00 84.31 165 THR A N 1
ATOM 1228 C CA . THR A 1 165 ? -5.570 9.859 -7.707 1.00 84.31 165 THR A CA 1
ATOM 1229 C C . THR A 1 165 ? -4.307 10.600 -7.270 1.00 84.31 165 THR A C 1
ATOM 1231 O O . THR A 1 165 ? -3.316 10.556 -7.997 1.00 84.31 165 THR A O 1
ATOM 1234 N N . ALA A 1 166 ? -4.306 11.225 -6.090 1.00 87.06 166 ALA A N 1
ATOM 1235 C CA . ALA A 1 166 ? -3.148 11.909 -5.520 1.00 87.06 166 ALA A CA 1
ATOM 1236 C C . ALA A 1 166 ? -2.007 10.928 -5.208 1.00 87.06 166 ALA A C 1
ATOM 1238 O O . ALA A 1 166 ? -0.867 11.161 -5.612 1.00 87.06 166 ALA A O 1
ATOM 1239 N N . PHE A 1 167 ? -2.321 9.792 -4.579 1.00 89.69 167 PHE A N 1
ATOM 1240 C CA . PHE A 1 167 ? -1.358 8.716 -4.354 1.00 89.69 167 PHE A CA 1
ATOM 1241 C C . PHE A 1 167 ? -0.766 8.208 -5.669 1.00 89.69 167 PHE A C 1
ATOM 1243 O O . PHE A 1 167 ? 0.454 8.138 -5.806 1.00 89.69 167 PHE A O 1
ATOM 1250 N N . ARG A 1 168 ? -1.613 7.906 -6.662 1.00 90.75 168 ARG A N 1
ATOM 1251 C CA . ARG A 1 168 ? -1.162 7.440 -7.978 1.00 90.75 168 ARG A CA 1
ATOM 1252 C C . ARG A 1 168 ? -0.303 8.489 -8.680 1.00 90.75 168 ARG A C 1
ATOM 1254 O O . ARG A 1 168 ? 0.691 8.128 -9.292 1.00 90.75 168 ARG A O 1
ATOM 1261 N N . ALA A 1 169 ? -0.641 9.773 -8.580 1.00 91.75 169 ALA A N 1
ATOM 1262 C CA . ALA A 1 169 ? 0.173 10.846 -9.145 1.00 91.75 169 ALA A CA 1
ATOM 1263 C C . ALA A 1 169 ? 1.571 10.890 -8.509 1.00 91.75 169 ALA A C 1
ATOM 1265 O O . ALA A 1 169 ? 2.565 10.904 -9.233 1.00 91.75 169 ALA A O 1
ATOM 1266 N N . GLY A 1 170 ? 1.656 10.821 -7.177 1.00 94.25 170 GLY A N 1
ATOM 1267 C CA . GLY A 1 170 ? 2.937 10.761 -6.472 1.00 94.25 170 GLY A CA 1
ATOM 1268 C C . GLY A 1 170 ? 3.724 9.480 -6.773 1.00 94.25 170 GLY A C 1
ATOM 1269 O O . GLY A 1 170 ? 4.941 9.527 -6.940 1.00 94.25 170 GLY A O 1
ATOM 1270 N N . LEU A 1 171 ? 3.047 8.333 -6.882 1.00 94.50 171 LEU A N 1
ATOM 1271 C CA . LEU A 1 171 ? 3.666 7.069 -7.279 1.00 94.50 171 LEU A CA 1
ATOM 1272 C C . LEU A 1 171 ? 4.240 7.170 -8.697 1.00 94.50 171 LEU A C 1
ATOM 1274 O O . LEU A 1 171 ? 5.389 6.797 -8.916 1.00 94.50 171 LEU A O 1
ATOM 1278 N N . ASN A 1 172 ? 3.473 7.712 -9.643 1.00 94.56 172 ASN A N 1
ATOM 1279 C CA . ASN A 1 172 ? 3.920 7.921 -11.017 1.00 94.56 172 ASN A CA 1
ATOM 1280 C C . ASN A 1 172 ? 5.146 8.835 -11.059 1.00 94.56 172 ASN A C 1
ATOM 1282 O O . ASN A 1 172 ? 6.114 8.525 -11.747 1.00 94.56 172 ASN A O 1
ATOM 1286 N N . GLU A 1 173 ? 5.141 9.927 -10.293 1.00 95.44 173 GLU A N 1
ATOM 1287 C CA . GLU A 1 173 ? 6.290 10.823 -10.181 1.00 95.44 173 GLU A CA 1
ATOM 1288 C C . GLU A 1 173 ? 7.518 10.105 -9.602 1.00 95.44 173 GLU A C 1
ATOM 1290 O O . GLU A 1 173 ? 8.601 10.181 -10.184 1.00 95.44 173 GLU A O 1
ATOM 1295 N N . LEU A 1 174 ? 7.355 9.360 -8.502 1.00 96.25 174 LEU A N 1
ATOM 1296 C CA . LEU A 1 174 ? 8.430 8.582 -7.886 1.00 96.25 174 LEU A CA 1
ATOM 1297 C C . LEU A 1 174 ? 9.043 7.597 -8.885 1.00 96.25 174 LEU A C 1
ATOM 1299 O O . LEU A 1 174 ? 10.266 7.543 -9.025 1.00 96.25 174 LEU A O 1
ATOM 1303 N N . LEU A 1 175 ? 8.203 6.821 -9.573 1.00 95.94 175 LEU A N 1
ATOM 1304 C CA . LEU A 1 175 ? 8.657 5.775 -10.482 1.00 95.94 175 LEU A CA 1
ATOM 1305 C C . LEU A 1 175 ? 9.293 6.350 -11.745 1.00 95.94 175 LEU A C 1
ATOM 1307 O O . LEU A 1 175 ? 10.354 5.886 -12.169 1.00 95.94 175 LEU A O 1
ATOM 1311 N N . TYR A 1 176 ? 8.728 7.432 -12.273 1.00 94.19 176 TYR A N 1
ATOM 1312 C CA . TYR A 1 176 ? 9.324 8.157 -13.380 1.00 94.19 176 TYR A CA 1
ATOM 1313 C C . TYR A 1 176 ? 10.674 8.771 -12.986 1.00 94.19 176 TYR A C 1
ATOM 1315 O O . TYR A 1 176 ? 11.633 8.656 -13.741 1.00 94.19 176 TYR A O 1
ATOM 1323 N N . ILE A 1 177 ? 10.804 9.403 -11.810 1.00 93.31 177 ILE A N 1
ATOM 1324 C CA . ILE A 1 177 ? 12.066 10.013 -11.337 1.00 93.31 177 ILE A CA 1
ATOM 1325 C C . ILE A 1 177 ? 13.136 8.979 -11.045 1.00 93.31 177 ILE A C 1
ATOM 1327 O O . ILE A 1 177 ? 14.284 9.160 -11.456 1.00 93.31 177 ILE A O 1
ATOM 1331 N N . ARG A 1 178 ? 12.781 7.916 -10.331 1.00 94.50 178 ARG A N 1
ATOM 1332 C CA . ARG A 1 178 ? 13.766 6.969 -9.822 1.00 94.50 178 ARG A CA 1
ATOM 1333 C C . ARG A 1 178 ? 14.165 5.917 -10.845 1.00 94.50 178 ARG A C 1
ATOM 1335 O O . ARG A 1 178 ? 15.334 5.535 -10.869 1.00 94.50 178 ARG A O 1
ATOM 1342 N N . PHE A 1 179 ? 13.208 5.463 -11.649 1.00 94.81 179 PHE A N 1
ATOM 1343 C CA . PHE A 1 179 ? 13.379 4.315 -12.532 1.00 94.81 179 PHE A CA 1
ATOM 1344 C C . PHE A 1 179 ? 13.180 4.656 -14.009 1.00 94.81 179 PHE A C 1
ATOM 1346 O O . PHE A 1 179 ? 13.651 3.899 -14.841 1.00 94.81 179 PHE A O 1
ATOM 1353 N N . GLY A 1 180 ? 12.542 5.774 -14.372 1.00 94.31 180 GLY A N 1
ATOM 1354 C CA . GLY A 1 180 ? 12.269 6.092 -15.783 1.00 94.31 180 GLY A CA 1
ATOM 1355 C C . GLY A 1 180 ? 11.289 5.120 -16.434 1.00 94.31 180 GLY A C 1
ATOM 1356 O O . GLY A 1 180 ? 11.532 4.629 -17.538 1.00 94.31 180 GLY A O 1
ATOM 1357 N N . ILE A 1 181 ? 10.233 4.783 -15.694 1.00 95.56 181 ILE A N 1
ATOM 1358 C CA . ILE A 1 181 ? 9.111 3.991 -16.190 1.00 95.56 181 ILE A CA 1
ATOM 1359 C C . ILE A 1 181 ? 7.836 4.828 -16.163 1.00 95.56 181 ILE A C 1
ATOM 1361 O O . ILE A 1 181 ? 7.650 5.669 -15.276 1.00 95.56 181 ILE A O 1
ATOM 1365 N N . THR A 1 182 ? 6.932 4.521 -17.085 1.00 94.88 182 THR A N 1
ATOM 1366 C CA . THR A 1 182 ? 5.567 5.035 -17.094 1.00 94.88 182 THR A CA 1
ATOM 1367 C C . THR A 1 182 ? 4.633 3.967 -16.544 1.00 94.88 182 THR A C 1
ATOM 1369 O O . THR A 1 182 ? 4.618 2.825 -17.004 1.00 94.88 182 THR A O 1
ATOM 1372 N N . VAL A 1 183 ? 3.843 4.348 -15.544 1.00 95.38 183 VAL A N 1
ATOM 1373 C CA . VAL A 1 183 ? 2.802 3.495 -14.966 1.00 95.38 183 VAL A CA 1
ATOM 1374 C C . VAL A 1 183 ? 1.557 3.583 -15.837 1.00 95.38 183 VAL A C 1
ATOM 1376 O O . VAL A 1 183 ? 0.976 4.660 -15.983 1.00 95.38 183 VAL A O 1
ATOM 1379 N N . GLU A 1 184 ? 1.147 2.454 -16.399 1.00 93.88 184 GLU A N 1
ATOM 1380 C CA . GLU A 1 184 ? -0.083 2.341 -17.186 1.00 93.88 184 GLU A CA 1
ATOM 1381 C C . GLU A 1 184 ? -1.283 2.052 -16.285 1.00 93.88 184 GLU A C 1
ATOM 1383 O O . GLU A 1 184 ? -2.344 2.654 -16.446 1.00 93.88 184 GLU A O 1
ATOM 1388 N N . ASP A 1 185 ? -1.093 1.165 -15.304 1.00 90.31 185 ASP A N 1
ATOM 1389 C CA . ASP A 1 185 ? -2.130 0.767 -14.363 1.00 90.31 185 ASP A CA 1
ATOM 1390 C C . ASP A 1 185 ? -1.568 0.618 -12.947 1.00 90.31 185 ASP A C 1
ATOM 1392 O O . ASP A 1 185 ? -0.435 0.183 -12.737 1.00 90.31 185 ASP A O 1
ATOM 1396 N N . CYS A 1 186 ? -2.367 0.997 -11.958 1.00 89.75 186 CYS A N 1
ATOM 1397 C CA . CYS A 1 186 ? -2.056 0.798 -10.553 1.00 89.75 186 CYS A CA 1
ATOM 1398 C C . CYS A 1 186 ? -3.366 0.595 -9.811 1.00 89.75 186 CYS A C 1
ATOM 1400 O O . CYS A 1 186 ? -4.196 1.508 -9.762 1.00 89.75 186 CYS A O 1
ATOM 1402 N N . MET A 1 187 ? -3.533 -0.597 -9.242 1.00 83.94 187 MET A N 1
ATOM 1403 C CA . MET A 1 187 ? -4.755 -1.007 -8.561 1.00 83.94 187 MET A CA 1
ATOM 1404 C C . MET A 1 187 ? -4.425 -1.669 -7.223 1.00 83.94 187 MET A C 1
ATOM 1406 O O . MET A 1 187 ? -3.477 -2.458 -7.154 1.00 83.94 187 MET A O 1
ATOM 1410 N N . PRO A 1 188 ? -5.202 -1.396 -6.159 1.00 81.00 188 PRO A N 1
ATOM 1411 C CA . PRO A 1 188 ? -5.097 -2.167 -4.932 1.00 81.00 188 PRO A CA 1
ATOM 1412 C C . PRO A 1 188 ? -5.569 -3.600 -5.203 1.00 81.00 188 PRO A C 1
ATOM 1414 O O . PRO A 1 188 ? -6.592 -3.810 -5.859 1.00 81.00 188 PRO A O 1
ATOM 1417 N N . VAL A 1 189 ? -4.823 -4.585 -4.713 1.00 78.75 189 VAL A N 1
ATOM 1418 C CA . VAL A 1 189 ? -5.154 -6.010 -4.857 1.00 78.75 189 VAL A CA 1
ATOM 1419 C C . VAL A 1 189 ? -5.010 -6.725 -3.523 1.00 78.75 189 VAL A C 1
ATOM 1421 O O . VAL A 1 189 ? -4.149 -6.376 -2.720 1.00 78.75 189 VAL A O 1
ATOM 1424 N N . ASP A 1 190 ? -5.849 -7.730 -3.294 1.00 75.81 190 ASP A N 1
ATOM 1425 C CA . ASP A 1 190 ? -5.621 -8.714 -2.238 1.00 75.81 190 ASP A CA 1
ATOM 1426 C C . ASP A 1 190 ? -4.606 -9.734 -2.761 1.00 75.81 190 ASP A C 1
ATOM 1428 O O . ASP A 1 190 ? -4.821 -10.359 -3.805 1.00 75.81 190 ASP A O 1
ATOM 1432 N N . LEU A 1 191 ? -3.472 -9.849 -2.074 1.00 72.94 191 LEU A N 1
ATOM 1433 C CA . LEU A 1 191 ? -2.402 -10.763 -2.466 1.00 72.94 191 LEU A CA 1
ATOM 1434 C C . LEU A 1 191 ? -2.683 -12.206 -2.019 1.00 72.94 191 LEU A C 1
ATOM 1436 O O . LEU A 1 191 ? -2.055 -13.123 -2.552 1.00 72.94 191 LEU A O 1
ATOM 1440 N N . GLY A 1 192 ? -3.650 -12.414 -1.115 1.00 70.38 192 GLY A N 1
ATOM 1441 C CA . GLY A 1 192 ? -4.158 -13.721 -0.696 1.00 70.38 192 GLY A CA 1
ATOM 1442 C C . GLY A 1 192 ? -3.061 -14.753 -0.413 1.00 70.38 192 GLY A C 1
ATOM 1443 O O . GLY A 1 192 ? -2.047 -14.456 0.220 1.00 70.38 192 GLY A O 1
ATOM 1444 N N . ASP A 1 193 ? -3.243 -15.965 -0.949 1.00 68.88 193 ASP A N 1
ATOM 1445 C CA . ASP A 1 193 ? -2.288 -17.082 -0.848 1.00 68.88 193 ASP A CA 1
ATOM 1446 C C . ASP A 1 193 ? -0.955 -16.835 -1.587 1.00 68.88 193 ASP A C 1
ATOM 1448 O O . ASP A 1 193 ? -0.010 -17.614 -1.451 1.00 68.88 193 ASP A O 1
ATOM 1452 N N . GLY A 1 194 ? -0.853 -15.762 -2.383 1.00 68.00 194 GLY A N 1
ATOM 1453 C CA . GLY A 1 194 ? 0.377 -15.367 -3.075 1.00 68.00 194 GLY A CA 1
ATOM 1454 C C . GLY A 1 194 ? 1.478 -14.884 -2.126 1.00 68.00 194 GLY A C 1
ATOM 1455 O O . GLY A 1 194 ? 2.645 -14.816 -2.519 1.00 68.00 194 GLY A O 1
ATOM 1456 N N . ILE A 1 195 ? 1.128 -14.588 -0.871 1.00 72.06 195 ILE A N 1
ATOM 1457 C CA . ILE A 1 195 ? 2.062 -14.219 0.187 1.00 72.06 195 ILE A CA 1
ATOM 1458 C C . ILE A 1 195 ? 1.986 -15.219 1.341 1.00 72.06 195 ILE A C 1
ATOM 1460 O O . ILE A 1 195 ? 0.949 -15.394 1.974 1.00 72.06 195 ILE A O 1
ATOM 1464 N N . ASP A 1 196 ? 3.134 -15.807 1.703 1.00 74.88 196 ASP A N 1
ATOM 1465 C CA . ASP A 1 196 ? 3.265 -16.565 2.952 1.00 74.88 196 ASP A CA 1
ATOM 1466 C C . ASP A 1 196 ? 3.292 -15.595 4.146 1.00 74.88 196 ASP A C 1
ATOM 1468 O O . ASP A 1 196 ? 4.342 -15.165 4.639 1.00 74.88 196 ASP A O 1
ATOM 1472 N N . PHE A 1 197 ? 2.097 -15.237 4.613 1.00 64.25 197 PHE A N 1
ATOM 1473 C CA . PHE A 1 197 ? 1.897 -14.344 5.750 1.00 64.25 197 PHE A CA 1
ATOM 1474 C C . PHE A 1 197 ? 2.574 -14.874 7.023 1.00 64.25 197 PHE A C 1
ATOM 1476 O O . PHE A 1 197 ? 3.164 -14.108 7.791 1.00 64.25 197 PHE A O 1
ATOM 1483 N N . ALA A 1 198 ? 2.569 -16.195 7.225 1.00 66.69 198 ALA A N 1
ATOM 1484 C CA . ALA A 1 198 ? 3.222 -16.814 8.369 1.00 66.69 198 ALA A CA 1
ATOM 1485 C C . ALA A 1 198 ? 4.747 -16.640 8.310 1.00 66.69 198 ALA A C 1
ATOM 1487 O O . ALA A 1 198 ? 5.378 -16.446 9.350 1.00 66.69 198 ALA A O 1
ATOM 1488 N N . ALA A 1 199 ? 5.363 -16.698 7.126 1.00 72.31 199 ALA A N 1
ATOM 1489 C CA . ALA A 1 199 ? 6.785 -16.393 6.955 1.00 72.31 199 ALA A CA 1
ATOM 1490 C C . ALA A 1 199 ? 7.099 -14.920 7.229 1.00 72.31 199 ALA A C 1
ATOM 1492 O O . ALA A 1 199 ? 8.067 -14.634 7.935 1.00 72.31 199 ALA A O 1
ATOM 1493 N N . ILE A 1 200 ? 6.269 -13.991 6.743 1.00 69.94 200 ILE A N 1
ATOM 1494 C CA . ILE A 1 200 ? 6.453 -12.554 6.994 1.00 69.94 200 ILE A CA 1
ATOM 1495 C C . ILE A 1 200 ? 6.375 -12.245 8.492 1.00 69.94 200 ILE A C 1
ATOM 1497 O O . ILE A 1 200 ? 7.249 -11.558 9.023 1.00 69.94 200 ILE A O 1
ATOM 1501 N N . LEU A 1 201 ? 5.370 -12.773 9.197 1.00 65.62 201 LEU A N 1
ATOM 1502 C CA . LEU A 1 201 ? 5.248 -12.577 10.642 1.00 65.62 201 LEU A CA 1
ATOM 1503 C C . LEU A 1 201 ? 6.420 -13.197 11.413 1.00 65.62 201 LEU A C 1
ATOM 1505 O O . LEU A 1 201 ? 6.944 -12.565 12.329 1.00 65.62 201 LEU A O 1
ATOM 1509 N N . ARG A 1 202 ? 6.884 -14.391 11.018 1.00 74.75 202 ARG A N 1
ATOM 1510 C CA . ARG A 1 202 ? 8.075 -15.023 11.614 1.00 74.75 202 ARG A CA 1
ATOM 1511 C C . ARG A 1 202 ? 9.338 -14.189 11.405 1.00 74.75 202 ARG A C 1
ATOM 1513 O O . ARG A 1 202 ? 10.130 -14.047 12.336 1.00 74.75 202 ARG A O 1
ATOM 1520 N N . ALA A 1 203 ? 9.523 -13.618 10.216 1.00 72.19 203 ALA A N 1
ATOM 1521 C CA . ALA A 1 203 ? 10.656 -12.746 9.919 1.00 72.19 203 ALA A CA 1
ATOM 1522 C C . ALA A 1 203 ? 10.623 -11.467 10.771 1.00 72.19 203 ALA A C 1
ATOM 1524 O O . ALA A 1 203 ? 11.651 -11.074 11.315 1.00 72.19 203 ALA A O 1
ATOM 1525 N N . ARG A 1 204 ? 9.440 -10.867 10.966 1.00 71.69 204 ARG A N 1
ATOM 1526 C CA . ARG A 1 204 ? 9.258 -9.701 11.851 1.00 71.69 204 ARG A CA 1
ATOM 1527 C C . ARG A 1 204 ? 9.566 -10.025 13.304 1.00 71.69 204 ARG A C 1
ATOM 1529 O O . ARG A 1 204 ? 10.365 -9.331 13.918 1.00 71.69 204 ARG A O 1
ATOM 1536 N N . ALA A 1 205 ? 9.001 -11.116 13.819 1.00 67.81 205 ALA A N 1
ATOM 1537 C CA . ALA A 1 205 ? 9.273 -11.570 15.179 1.00 67.81 205 ALA A CA 1
ATOM 1538 C C . ALA A 1 205 ? 10.776 -11.817 15.404 1.00 67.81 205 ALA A C 1
ATOM 1540 O O . ALA A 1 205 ? 11.306 -11.510 16.467 1.00 67.81 205 ALA A O 1
ATOM 1541 N N . SER A 1 206 ? 11.475 -12.318 14.382 1.00 74.25 206 SER A N 1
ATOM 1542 C CA . SER A 1 206 ? 12.923 -12.550 14.431 1.00 74.25 206 SER A CA 1
ATOM 1543 C C . SER A 1 206 ? 13.736 -11.250 14.360 1.00 74.25 206 SER A C 1
ATOM 1545 O O . SER A 1 206 ? 14.772 -11.149 15.011 1.00 74.25 206 SER A O 1
ATOM 1547 N N . ALA A 1 207 ? 13.276 -10.253 13.597 1.00 70.62 207 ALA A N 1
ATOM 1548 C CA . ALA A 1 207 ? 13.907 -8.936 13.511 1.00 70.62 207 ALA A CA 1
ATOM 1549 C C . ALA A 1 207 ? 13.761 -8.135 14.816 1.00 70.62 207 ALA A C 1
ATOM 1551 O O . ALA A 1 207 ? 14.717 -7.492 15.239 1.00 70.62 207 ALA A O 1
ATOM 1552 N N . ASP A 1 208 ? 12.607 -8.223 15.483 1.00 67.19 208 ASP A N 1
ATOM 1553 C CA . ASP A 1 208 ? 12.387 -7.597 16.795 1.00 67.19 208 ASP A CA 1
ATOM 1554 C C . ASP A 1 208 ? 13.141 -8.312 17.926 1.00 67.19 208 ASP A C 1
ATOM 1556 O O . ASP A 1 208 ? 13.548 -7.674 18.897 1.00 67.19 208 ASP A O 1
ATOM 1560 N N . ALA A 1 209 ? 13.353 -9.626 17.802 1.00 65.12 209 ALA A N 1
ATOM 1561 C CA . ALA A 1 209 ? 14.138 -10.416 18.749 1.00 65.12 209 ALA A CA 1
ATOM 1562 C C . ALA A 1 209 ? 15.658 -10.243 18.582 1.00 65.12 209 ALA A C 1
ATOM 1564 O O . ALA A 1 209 ? 16.421 -10.680 19.448 1.00 65.12 209 ALA A O 1
ATOM 1565 N N . ALA A 1 210 ? 16.118 -9.629 17.486 1.00 65.62 210 ALA A N 1
ATOM 1566 C CA . ALA A 1 210 ? 17.530 -9.332 17.310 1.00 65.62 210 ALA A CA 1
ATOM 1567 C C . ALA A 1 210 ? 17.977 -8.347 18.407 1.00 65.62 210 ALA A C 1
ATOM 1569 O O . ALA A 1 210 ? 17.310 -7.330 18.622 1.00 65.62 210 ALA A O 1
ATOM 1570 N N . PRO A 1 211 ? 19.087 -8.624 19.120 1.00 60.09 211 PRO A N 1
ATOM 1571 C CA . PRO A 1 211 ? 19.568 -7.740 20.168 1.00 60.09 211 PRO A CA 1
ATOM 1572 C C . PRO A 1 211 ? 19.807 -6.360 19.564 1.00 60.09 211 PRO A C 1
ATOM 1574 O O . PRO A 1 211 ? 20.652 -6.193 18.680 1.00 60.09 211 PRO A O 1
ATOM 1577 N N . ARG A 1 212 ? 19.028 -5.372 20.022 1.00 56.62 212 ARG A N 1
ATOM 1578 C CA . ARG A 1 212 ? 19.292 -3.975 19.684 1.00 56.62 212 ARG A CA 1
ATOM 1579 C C . ARG A 1 212 ? 20.732 -3.692 20.105 1.00 56.62 212 ARG A C 1
ATOM 1581 O O . ARG A 1 212 ? 21.075 -4.044 21.236 1.00 56.62 212 ARG A O 1
ATOM 1588 N N . PRO A 1 213 ? 21.569 -3.109 19.229 1.00 62.19 213 PRO A N 1
ATOM 1589 C CA . PRO A 1 213 ? 22.904 -2.704 19.630 1.00 62.19 213 PRO A CA 1
ATOM 1590 C C . PRO A 1 213 ? 22.756 -1.859 20.893 1.00 62.19 213 PRO A C 1
ATOM 1592 O O . PRO A 1 213 ? 21.978 -0.900 20.902 1.00 62.19 213 PRO A O 1
ATOM 1595 N N . GLU A 1 214 ? 23.415 -2.291 21.972 1.00 63.72 214 GLU A N 1
ATOM 1596 C CA . GLU A 1 214 ? 23.431 -1.546 23.225 1.00 63.72 214 GLU A CA 1
ATOM 1597 C C . GLU A 1 214 ? 23.773 -0.090 22.895 1.00 63.72 214 GLU A C 1
ATOM 1599 O O . GLU A 1 214 ? 24.673 0.139 22.074 1.00 63.72 214 GLU A O 1
ATOM 1604 N N . PRO A 1 215 ? 23.039 0.889 23.456 1.00 59.78 215 PRO A N 1
ATOM 1605 C CA . PRO A 1 215 ? 23.354 2.289 23.241 1.00 59.78 215 PRO A CA 1
ATOM 1606 C C . PRO A 1 215 ? 24.828 2.477 23.586 1.00 59.78 215 PRO A C 1
ATOM 1608 O O . PRO A 1 215 ? 25.234 2.268 24.731 1.00 59.78 215 PRO A O 1
ATOM 1611 N N . GLN A 1 216 ? 25.634 2.794 22.568 1.00 64.38 216 GLN A N 1
ATOM 1612 C CA . GLN A 1 216 ? 27.036 3.113 22.781 1.00 64.38 216 GLN A CA 1
ATOM 1613 C C . GLN A 1 216 ? 27.075 4.215 23.840 1.00 64.38 216 GLN A C 1
ATOM 1615 O O . GLN A 1 216 ? 26.325 5.186 23.703 1.00 64.38 216 GLN A O 1
ATOM 1620 N N . PRO A 1 217 ? 27.879 4.058 24.906 1.00 64.75 217 PRO A N 1
ATOM 1621 C CA . PRO A 1 217 ? 27.977 5.075 25.935 1.00 64.75 217 PRO A CA 1
ATOM 1622 C C . PRO A 1 217 ? 28.314 6.395 25.250 1.00 64.75 217 PRO A C 1
ATOM 1624 O O . PRO A 1 217 ? 29.306 6.478 24.520 1.00 64.75 217 PRO A O 1
ATOM 1627 N N . GLU A 1 218 ? 27.444 7.389 25.444 1.00 62.44 218 GLU A N 1
ATOM 1628 C CA . GLU A 1 218 ? 27.687 8.753 24.991 1.00 62.44 218 GLU A CA 1
ATOM 1629 C C . GLU A 1 218 ? 29.126 9.129 25.369 1.00 62.44 218 GLU A C 1
ATOM 1631 O O . GLU A 1 218 ? 29.534 8.875 26.513 1.00 62.44 218 GLU A O 1
ATOM 1636 N N . PRO A 1 219 ? 29.929 9.674 24.436 1.00 63.56 219 PRO A N 1
ATOM 1637 C CA . PRO A 1 219 ? 31.264 10.136 24.765 1.00 63.56 219 PRO A CA 1
ATOM 1638 C C . PRO A 1 219 ? 31.129 11.146 25.901 1.00 63.56 219 PRO A C 1
ATOM 1640 O O . PRO A 1 219 ? 30.517 12.203 25.744 1.00 63.56 219 PRO A O 1
ATOM 1643 N N . GLN A 1 220 ? 31.653 10.767 27.069 1.00 59.34 220 GLN A N 1
ATOM 1644 C CA . GLN A 1 220 ? 31.659 11.620 28.245 1.00 59.34 220 GLN A CA 1
ATOM 1645 C C . GLN A 1 220 ? 32.264 12.970 27.845 1.00 59.34 220 GLN A C 1
ATOM 1647 O O . GLN A 1 220 ? 33.325 12.976 27.212 1.00 59.34 220 GLN A O 1
ATOM 1652 N N . PRO A 1 221 ? 31.618 14.102 28.173 1.00 59.12 221 PRO A N 1
ATOM 1653 C CA . PRO A 1 221 ? 32.194 15.404 27.893 1.00 59.12 221 PRO A CA 1
ATOM 1654 C C . PRO A 1 221 ? 33.560 15.479 28.575 1.00 59.12 221 PRO A C 1
ATOM 1656 O O . PRO A 1 221 ? 33.668 15.307 29.792 1.00 59.12 221 PRO A O 1
ATOM 1659 N N . GLU A 1 222 ? 34.606 15.689 27.773 1.00 58.59 222 GLU A N 1
ATOM 1660 C CA . GLU A 1 222 ? 35.957 15.909 28.273 1.00 58.59 222 GLU A CA 1
ATOM 1661 C C . GLU A 1 222 ? 35.928 17.010 29.345 1.00 58.59 222 GLU A C 1
ATOM 1663 O O . GLU A 1 222 ? 35.263 18.038 29.163 1.00 58.59 222 GLU A O 1
ATOM 1668 N N . PRO A 1 223 ? 36.632 16.827 30.475 1.00 57.00 223 PRO A N 1
ATOM 1669 C CA . PRO A 1 223 ? 36.687 17.830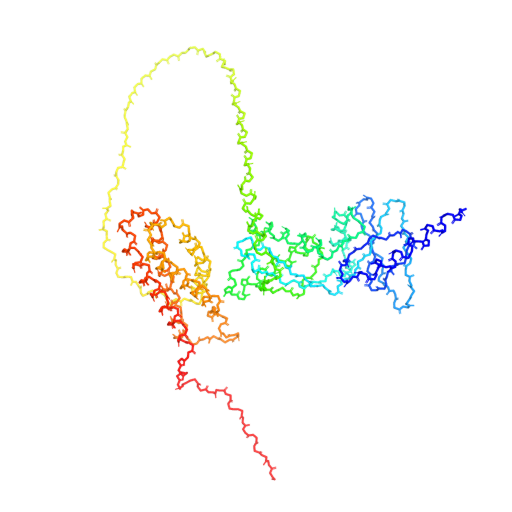 31.519 1.00 57.00 223 PRO A CA 1
ATOM 1670 C C . PRO A 1 223 ? 37.356 19.086 30.961 1.00 57.00 223 PRO A C 1
ATOM 1672 O O . PRO A 1 223 ? 38.568 19.131 30.739 1.00 57.00 223 PRO A O 1
ATOM 1675 N N . VAL A 1 224 ? 36.546 20.122 30.749 1.00 59.22 224 VAL A N 1
ATOM 1676 C CA . VAL A 1 224 ? 37.010 21.480 30.484 1.00 59.22 224 VAL A CA 1
ATOM 1677 C C . VAL A 1 224 ? 38.000 21.843 31.591 1.00 59.22 224 VAL A C 1
ATOM 1679 O O . VAL A 1 224 ? 37.638 21.907 32.768 1.00 59.22 224 VAL A O 1
ATOM 1682 N N . ARG A 1 225 ? 39.267 22.050 31.211 1.00 52.91 225 ARG A N 1
ATOM 1683 C CA . ARG A 1 225 ? 40.291 22.646 32.073 1.00 52.91 225 ARG A CA 1
ATOM 1684 C C . ARG A 1 225 ? 39.735 23.952 32.632 1.00 52.91 225 ARG A C 1
ATOM 1686 O O . ARG A 1 225 ? 39.571 24.921 31.898 1.00 52.91 225 ARG A O 1
ATOM 1693 N N . GLN A 1 226 ? 39.451 23.958 33.928 1.00 46.56 226 GLN A N 1
ATOM 1694 C CA . GLN A 1 226 ? 39.133 25.168 34.667 1.00 46.56 226 GLN A CA 1
ATOM 1695 C C . GLN A 1 226 ? 40.402 26.023 34.762 1.00 46.56 226 GLN A C 1
ATOM 1697 O O . GLN A 1 226 ? 41.366 25.653 35.434 1.00 46.56 226 GLN A O 1
ATOM 1702 N N . GLU A 1 227 ? 40.406 27.155 34.061 1.00 47.41 227 GLU A N 1
ATOM 1703 C CA . GLU A 1 227 ? 41.322 28.260 34.336 1.00 47.41 227 GLU A CA 1
ATOM 1704 C C . GLU A 1 227 ? 41.037 28.833 35.740 1.00 47.41 227 GLU A C 1
ATOM 1706 O O . GLU A 1 227 ? 39.872 28.948 36.136 1.00 47.41 227 GLU A O 1
ATOM 1711 N N . PRO A 1 228 ? 42.070 29.189 36.525 1.00 48.72 228 PRO A N 1
ATOM 1712 C CA . PRO A 1 228 ? 41.883 29.693 37.877 1.00 48.72 228 PRO A CA 1
ATOM 1713 C C . PRO A 1 228 ? 41.298 31.113 37.876 1.00 48.72 228 PRO A C 1
ATOM 1715 O O . PRO A 1 228 ? 41.897 32.065 37.374 1.00 48.72 228 PRO A O 1
ATOM 1718 N N . ALA A 1 229 ? 40.128 31.246 38.502 1.00 39.84 229 ALA A N 1
ATOM 1719 C CA . ALA A 1 229 ? 39.458 32.511 38.759 1.00 39.84 229 ALA A CA 1
ATOM 1720 C C . ALA A 1 229 ? 40.227 33.356 39.788 1.00 39.84 229 ALA A C 1
ATOM 1722 O O . ALA A 1 229 ? 40.557 32.906 40.887 1.00 39.84 229 ALA A O 1
ATOM 1723 N N . THR A 1 230 ? 40.468 34.615 39.423 1.00 39.28 230 THR A N 1
ATOM 1724 C CA . THR A 1 230 ? 40.960 35.663 40.322 1.00 39.28 230 THR A CA 1
ATOM 1725 C C . THR A 1 230 ? 39.780 36.245 41.103 1.00 39.28 230 THR A C 1
ATOM 1727 O O . THR A 1 230 ? 38.708 36.480 40.550 1.00 39.28 230 THR A O 1
ATOM 1730 N N . ALA A 1 231 ? 39.979 36.443 42.404 1.00 40.84 231 ALA A N 1
ATOM 1731 C CA . ALA A 1 231 ? 38.982 36.890 43.366 1.00 40.84 231 ALA A CA 1
ATOM 1732 C C . ALA A 1 231 ? 38.550 38.356 43.181 1.00 40.84 231 ALA A C 1
ATOM 1734 O O . ALA A 1 231 ? 39.407 39.221 43.018 1.00 40.84 231 ALA A O 1
ATOM 1735 N N . ALA A 1 232 ? 37.251 38.639 43.353 1.00 39.59 232 ALA A N 1
ATOM 1736 C CA . ALA A 1 232 ? 36.753 39.891 43.941 1.00 39.59 232 ALA A CA 1
ATOM 1737 C C . ALA A 1 232 ? 35.248 39.826 44.293 1.00 39.59 232 ALA A C 1
ATOM 1739 O O . ALA A 1 232 ? 34.411 39.702 43.408 1.00 39.59 232 ALA A O 1
ATOM 1740 N N . GLY A 1 233 ? 34.932 40.029 45.581 1.00 36.88 233 GLY A N 1
ATOM 1741 C CA . GLY A 1 233 ? 33.805 40.870 46.027 1.00 36.88 233 GLY A CA 1
ATOM 1742 C C . GLY A 1 233 ? 32.422 40.229 46.263 1.00 36.88 233 GLY A C 1
ATOM 1743 O O . GLY A 1 233 ? 31.799 39.776 45.309 1.00 36.88 233 GLY A O 1
ATOM 1744 N N . PRO A 1 234 ? 31.872 40.271 47.499 1.00 56.72 234 PRO A N 1
ATOM 1745 C CA . PRO A 1 234 ? 30.527 39.784 47.812 1.00 56.72 234 PRO A CA 1
ATOM 1746 C C . PRO A 1 234 ? 29.488 40.917 47.881 1.00 56.72 234 PRO A C 1
ATOM 1748 O O . PRO A 1 234 ? 29.793 41.996 48.385 1.00 56.72 234 PRO A O 1
ATOM 1751 N N . ALA A 1 235 ? 28.236 40.641 47.491 1.00 37.88 235 ALA A N 1
ATOM 1752 C CA . ALA A 1 235 ? 27.061 41.341 48.026 1.00 37.88 235 ALA A CA 1
ATOM 1753 C C . ALA A 1 235 ? 25.728 40.613 47.738 1.00 37.88 235 ALA A C 1
ATOM 1755 O O . ALA A 1 235 ? 25.260 40.563 46.610 1.00 37.88 235 ALA A O 1
ATOM 1756 N N . SER A 1 236 ? 25.102 40.173 48.834 1.00 37.22 236 SER A N 1
ATOM 1757 C CA . SER A 1 236 ? 23.705 40.443 49.215 1.00 37.22 236 SER A CA 1
ATOM 1758 C C . SER A 1 236 ? 22.502 39.765 48.517 1.00 37.22 236 SER A C 1
ATOM 1760 O O . SER A 1 236 ? 22.120 40.099 47.404 1.00 37.22 236 SER A O 1
ATOM 1762 N N . ALA A 1 237 ? 21.812 38.975 49.354 1.00 35.56 237 ALA A N 1
ATOM 1763 C CA . ALA A 1 237 ? 20.373 39.013 49.667 1.00 35.56 237 ALA A CA 1
ATOM 1764 C C . ALA A 1 237 ? 19.308 38.335 48.767 1.00 35.56 237 ALA A C 1
ATOM 1766 O O . ALA A 1 237 ? 18.960 38.801 47.693 1.00 35.56 237 ALA A O 1
ATOM 1767 N N . ALA A 1 238 ? 18.657 37.357 49.418 1.00 34.91 238 ALA A N 1
ATOM 1768 C CA . ALA A 1 238 ? 17.204 37.186 49.580 1.00 34.91 238 ALA A CA 1
ATOM 1769 C C . ALA A 1 238 ? 16.347 36.504 48.481 1.00 34.91 238 ALA A C 1
ATOM 1771 O O . ALA A 1 238 ? 16.192 36.971 47.362 1.00 34.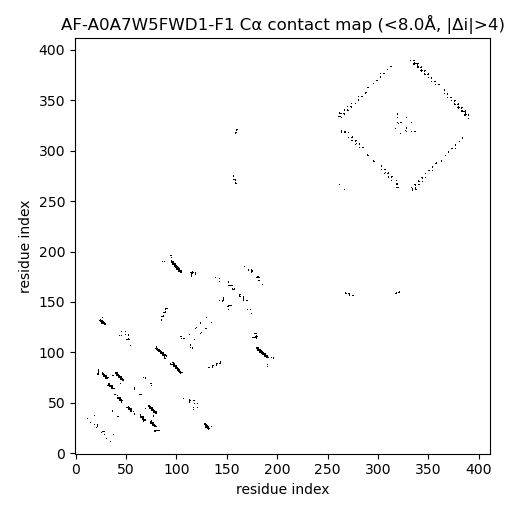91 238 ALA A O 1
ATOM 1772 N N . LEU A 1 239 ? 15.712 35.409 48.932 1.00 41.47 239 LEU A N 1
ATOM 1773 C CA . LEU A 1 239 ? 14.480 34.723 48.481 1.00 41.47 239 LEU A CA 1
ATOM 1774 C C . LEU A 1 239 ? 13.263 35.690 48.332 1.00 41.47 239 LEU A C 1
ATOM 1776 O O . LEU A 1 239 ? 13.392 36.818 48.811 1.00 41.47 239 LEU A O 1
ATOM 1780 N N . PRO A 1 240 ? 12.054 35.287 47.838 1.00 54.34 240 PRO A N 1
ATOM 1781 C CA . PRO A 1 240 ? 11.520 33.924 47.643 1.00 54.34 240 PRO A CA 1
ATOM 1782 C C . PRO A 1 240 ? 10.685 33.664 46.358 1.00 54.34 240 PRO A C 1
ATOM 1784 O O . PRO A 1 240 ? 10.458 34.522 45.511 1.00 54.34 240 PRO A O 1
ATOM 1787 N N . ALA A 1 241 ? 10.222 32.411 46.281 1.00 39.88 241 ALA A N 1
ATOM 1788 C CA . ALA A 1 241 ? 9.281 31.799 45.348 1.00 39.88 241 ALA A CA 1
ATOM 1789 C C . ALA A 1 241 ? 7.922 32.513 45.194 1.00 39.88 241 ALA A C 1
ATOM 1791 O O . ALA A 1 241 ? 7.391 33.061 46.157 1.00 39.88 241 ALA A O 1
ATOM 1792 N N . SER A 1 242 ? 7.313 32.358 44.011 1.00 41.12 242 SER A N 1
ATOM 1793 C CA . SER A 1 242 ? 5.890 32.624 43.773 1.00 41.12 242 SER A CA 1
ATOM 1794 C C . SER A 1 242 ? 5.248 31.492 42.974 1.00 41.12 242 SER A C 1
ATOM 1796 O O . SER A 1 242 ? 5.527 31.286 41.795 1.00 41.12 242 SER A O 1
ATOM 1798 N N . SER A 1 243 ? 4.370 30.776 43.667 1.00 38.94 243 SER A N 1
ATOM 1799 C CA . SER A 1 243 ? 3.380 29.836 43.154 1.00 38.94 243 SER A CA 1
ATOM 1800 C C . SER A 1 243 ? 2.208 30.615 42.555 1.00 38.94 243 SER A C 1
ATOM 1802 O O . SER A 1 243 ? 1.713 31.543 43.193 1.00 38.94 243 SER A O 1
ATOM 1804 N N . VAL A 1 244 ? 1.713 30.218 41.381 1.00 43.31 244 VAL A N 1
ATOM 1805 C CA . VAL A 1 244 ? 0.458 30.756 40.834 1.00 43.31 244 VAL A CA 1
ATOM 1806 C C . VAL A 1 244 ? -0.520 29.608 40.615 1.00 43.31 244 VAL A C 1
ATOM 1808 O O . VAL A 1 244 ? -0.426 28.848 39.656 1.00 43.31 244 VAL A O 1
ATOM 1811 N N . THR A 1 245 ? -1.454 29.473 41.549 1.00 37.72 245 THR A N 1
ATOM 1812 C CA . THR A 1 245 ? -2.721 28.762 41.388 1.00 37.72 245 THR A CA 1
ATOM 1813 C C . THR A 1 245 ? -3.675 29.661 40.598 1.00 37.72 245 THR A C 1
ATOM 1815 O O . THR A 1 245 ? -3.908 30.804 40.983 1.00 37.72 245 THR A O 1
ATOM 1818 N N . SER A 1 246 ? -4.234 29.165 39.490 1.00 48.03 246 SER A N 1
ATOM 1819 C CA . SER A 1 246 ? -5.279 29.869 38.735 1.00 48.03 246 SER A CA 1
ATOM 1820 C C . SER A 1 246 ? -6.584 29.081 38.814 1.00 48.03 246 SER A C 1
ATOM 1822 O O . SER A 1 246 ? -6.644 27.910 38.441 1.00 48.03 246 SER A O 1
ATOM 1824 N N . ALA A 1 247 ? -7.598 29.720 39.395 1.00 37.31 247 ALA A N 1
ATOM 1825 C CA . ALA A 1 247 ? -8.905 29.159 39.688 1.00 37.31 247 ALA A CA 1
ATOM 1826 C C . ALA A 1 247 ? -9.844 29.248 38.475 1.00 37.31 247 ALA A C 1
ATOM 1828 O O . ALA A 1 247 ? -9.928 30.268 37.792 1.00 37.31 247 ALA A O 1
ATOM 1829 N N . VAL A 1 248 ? -10.580 28.161 38.257 1.00 37.81 248 VAL A N 1
ATOM 1830 C CA . VAL A 1 248 ? -11.607 27.986 37.227 1.00 37.81 248 VAL A CA 1
ATOM 1831 C C . VAL A 1 248 ? -12.825 28.859 37.549 1.00 37.81 248 VAL A C 1
ATOM 1833 O O . VAL A 1 248 ? -13.477 28.660 38.571 1.00 37.81 248 VAL A O 1
ATOM 1836 N N . SER A 1 249 ? -13.161 29.799 36.661 1.00 39.25 249 SER A N 1
ATOM 1837 C CA . SER A 1 249 ? -14.471 30.465 36.638 1.00 39.25 249 SER A CA 1
ATOM 1838 C C . SER A 1 249 ? -15.383 29.769 35.630 1.00 39.25 249 SER A C 1
ATOM 1840 O O . SER A 1 249 ? -15.156 29.827 34.423 1.00 39.25 249 SER A O 1
ATOM 1842 N N . ALA A 1 250 ? -16.424 29.107 36.135 1.00 39.91 250 ALA A N 1
ATOM 1843 C CA . ALA A 1 250 ? -17.462 28.467 35.338 1.00 39.91 250 ALA A CA 1
ATOM 1844 C C . ALA A 1 250 ? -18.432 29.523 34.781 1.00 39.91 250 ALA A C 1
ATOM 1846 O O . ALA A 1 250 ? -19.290 30.039 35.494 1.00 39.91 250 ALA A O 1
ATOM 1847 N N . SER A 1 251 ? -18.287 29.845 33.495 1.00 37.97 251 SER A N 1
ATOM 1848 C CA . SER A 1 251 ? -19.293 30.588 32.728 1.00 37.97 251 SER A CA 1
ATOM 1849 C C . SER A 1 251 ? -20.259 29.589 32.090 1.00 37.97 251 SER A C 1
ATOM 1851 O O . SER A 1 251 ? -19.823 28.665 31.404 1.00 37.97 251 SER A O 1
ATOM 1853 N N . ILE A 1 252 ? -21.561 29.757 32.314 1.00 41.12 252 ILE A N 1
ATOM 1854 C CA . ILE A 1 252 ? -22.614 28.952 31.677 1.00 41.12 252 ILE A CA 1
ATOM 1855 C C . ILE A 1 252 ? -22.587 29.237 30.160 1.00 41.12 252 ILE A C 1
ATOM 1857 O O . ILE A 1 252 ? -22.721 30.403 29.779 1.00 41.12 252 ILE A O 1
ATOM 1861 N N . PRO A 1 253 ? -22.400 28.234 29.279 1.00 40.84 253 PRO A N 1
ATOM 1862 C CA . PRO A 1 253 ? -22.315 28.472 27.843 1.00 40.84 253 PRO A CA 1
ATOM 1863 C C . PRO A 1 253 ? -23.696 28.768 27.243 1.00 40.84 253 PRO A C 1
ATOM 1865 O O . PRO A 1 253 ? -24.679 28.079 27.516 1.00 40.84 253 PRO A O 1
ATOM 1868 N N . ALA A 1 254 ? -23.745 29.805 26.407 1.00 42.72 254 ALA A N 1
ATOM 1869 C CA . ALA A 1 254 ? -24.898 30.199 25.603 1.00 42.72 254 ALA A CA 1
ATOM 1870 C C . ALA A 1 254 ? -25.386 29.053 24.682 1.00 42.72 254 ALA A C 1
ATOM 1872 O O . ALA A 1 254 ? -24.587 28.183 24.318 1.00 42.72 254 ALA A O 1
ATOM 1873 N N . PRO A 1 255 ? -26.673 29.037 24.275 1.00 41.50 255 PRO A N 1
ATOM 1874 C CA . PRO A 1 255 ? -27.219 28.003 23.396 1.00 41.50 255 PRO A CA 1
ATOM 1875 C C . PRO A 1 255 ? -26.424 27.921 22.085 1.00 41.50 255 PRO A C 1
ATOM 1877 O O . PRO A 1 255 ? -26.334 28.893 21.335 1.00 41.50 255 PRO A O 1
ATOM 1880 N N . ARG A 1 256 ? -25.821 26.750 21.833 1.00 43.34 256 ARG A N 1
ATOM 1881 C CA . ARG A 1 256 ? -25.061 26.453 20.611 1.00 43.34 256 ARG A CA 1
ATOM 1882 C C . ARG A 1 256 ? -25.964 26.623 19.388 1.00 43.34 256 ARG A C 1
ATOM 1884 O O . ARG A 1 256 ? -27.056 26.059 19.340 1.00 43.34 256 ARG A O 1
ATOM 1891 N N . ALA A 1 257 ? -25.471 27.374 18.404 1.00 39.66 257 ALA A N 1
ATOM 1892 C CA . ALA A 1 257 ? -26.041 27.435 17.064 1.00 39.66 257 ALA A CA 1
ATOM 1893 C C . ALA A 1 257 ? -26.242 26.012 16.494 1.00 39.66 257 ALA A C 1
ATOM 1895 O O . ALA A 1 257 ? -25.490 25.105 16.870 1.00 39.66 257 ALA A O 1
ATOM 1896 N N . PRO A 1 258 ? -27.245 25.791 15.620 1.00 46.53 258 PRO A N 1
ATOM 1897 C CA . PRO A 1 258 ? -27.480 24.482 15.021 1.00 46.53 258 PRO A CA 1
ATOM 1898 C C . PRO A 1 258 ? -26.204 24.009 14.322 1.00 46.53 258 PRO A C 1
ATOM 1900 O O . PRO A 1 258 ? -25.665 24.717 13.474 1.00 46.53 258 PRO A O 1
ATOM 1903 N N . ALA A 1 259 ? -25.711 22.837 14.729 1.00 53.31 259 ALA A N 1
ATOM 1904 C CA . ALA A 1 259 ? -24.521 22.227 14.155 1.00 53.31 259 ALA A CA 1
ATOM 1905 C C . ALA A 1 259 ? -24.690 22.103 12.635 1.00 53.31 259 ALA A C 1
ATOM 1907 O O . ALA A 1 259 ? -25.739 21.653 12.160 1.00 53.31 259 ALA A O 1
ATOM 1908 N N . GLU A 1 260 ? -23.676 22.540 11.890 1.00 55.47 260 GLU A N 1
ATOM 1909 C CA . GLU A 1 260 ? -23.628 22.396 10.438 1.00 55.47 260 GLU A CA 1
ATOM 1910 C C . GLU A 1 260 ? -23.874 20.933 10.054 1.00 55.47 260 GLU A C 1
ATOM 1912 O O . GLU A 1 260 ? -23.460 20.001 10.748 1.00 55.47 260 GLU A O 1
ATOM 1917 N N . ALA A 1 261 ? -24.635 20.725 8.978 1.00 58.25 261 ALA A N 1
ATOM 1918 C CA . ALA A 1 261 ? -25.001 19.382 8.562 1.00 58.25 261 ALA A CA 1
ATOM 1919 C C . ALA A 1 261 ? -23.730 18.602 8.175 1.00 58.25 261 ALA A C 1
ATOM 1921 O O . ALA A 1 261 ? -22.943 19.125 7.385 1.00 58.25 261 ALA A O 1
ATOM 1922 N N . PRO A 1 262 ? -23.548 17.364 8.674 1.00 64.62 262 PRO A N 1
ATOM 1923 C CA . PRO A 1 262 ? -22.345 16.580 8.413 1.00 64.62 262 PRO A CA 1
ATOM 1924 C C . PRO A 1 262 ? -22.137 16.412 6.909 1.00 64.62 262 PRO A C 1
ATOM 1926 O O . PRO A 1 262 ? -23.059 16.005 6.187 1.00 64.62 262 PRO A O 1
ATOM 1929 N N . CYS A 1 263 ? -20.940 16.759 6.444 1.00 70.50 263 CYS A N 1
ATOM 1930 C CA . CYS A 1 263 ? -20.600 16.764 5.031 1.00 70.50 263 CYS A CA 1
ATOM 1931 C C . CYS A 1 263 ? -20.145 15.370 4.563 1.00 70.50 263 CYS A C 1
ATOM 1933 O O . CYS A 1 263 ? -19.850 14.478 5.358 1.00 70.50 263 CYS A O 1
ATOM 1935 N N . ALA A 1 264 ? -20.078 15.159 3.245 1.00 70.88 264 ALA A N 1
ATOM 1936 C CA . ALA A 1 264 ? -19.563 13.907 2.681 1.00 70.88 264 ALA A CA 1
ATOM 1937 C C . ALA A 1 264 ? -18.089 13.642 3.057 1.00 70.88 264 ALA A C 1
ATOM 1939 O O . ALA A 1 264 ? -17.679 12.483 3.111 1.00 70.88 264 ALA A O 1
ATOM 1940 N N . GLY A 1 265 ? -17.318 14.698 3.345 1.00 70.25 265 GLY A N 1
ATOM 1941 C CA . GLY A 1 265 ? -15.947 14.595 3.849 1.00 70.25 265 GLY A CA 1
ATOM 1942 C C . GLY A 1 265 ? -15.880 13.995 5.255 1.00 70.25 265 GLY A C 1
ATOM 1943 O O . GLY A 1 265 ? -15.061 13.110 5.493 1.00 70.25 265 GLY A O 1
ATOM 1944 N N . ASP A 1 266 ? -16.796 14.384 6.148 1.00 80.19 266 ASP A N 1
ATOM 1945 C CA . ASP A 1 266 ? -16.858 13.858 7.520 1.00 80.19 266 ASP A CA 1
ATOM 1946 C C . ASP A 1 266 ? -17.150 12.353 7.524 1.00 80.19 266 ASP A C 1
ATOM 1948 O O . ASP A 1 266 ? -16.573 11.601 8.305 1.00 80.19 266 ASP A O 1
ATOM 1952 N N . ASP A 1 267 ? -18.009 11.895 6.607 1.00 84.69 267 ASP A N 1
ATOM 1953 C CA . ASP A 1 267 ? -18.307 10.472 6.429 1.00 84.69 267 ASP A CA 1
ATOM 1954 C C . ASP A 1 267 ? -17.083 9.668 5.976 1.00 84.69 267 ASP A C 1
ATOM 1956 O O . ASP A 1 267 ? -16.802 8.605 6.527 1.00 84.69 267 ASP A O 1
ATOM 1960 N N . ALA A 1 268 ? -16.348 10.174 4.982 1.00 79.44 268 ALA A N 1
ATOM 1961 C CA . ALA A 1 268 ? -15.153 9.512 4.469 1.00 79.44 268 ALA A CA 1
ATOM 1962 C C . ALA A 1 268 ? -14.039 9.461 5.526 1.00 79.44 268 ALA A C 1
ATOM 1964 O O . ALA A 1 268 ? -13.399 8.423 5.693 1.00 79.44 268 ALA A O 1
ATOM 1965 N N . ALA A 1 269 ? -13.846 10.546 6.282 1.00 80.25 269 ALA A N 1
ATOM 1966 C CA . ALA A 1 269 ? -12.903 10.591 7.396 1.00 80.25 269 ALA A CA 1
ATOM 1967 C C . ALA A 1 269 ? -13.301 9.624 8.526 1.00 80.25 269 ALA A C 1
ATOM 1969 O O . ALA A 1 269 ? -12.452 8.925 9.079 1.00 80.25 269 ALA A O 1
ATOM 1970 N N . ALA A 1 270 ? -14.596 9.529 8.834 1.00 88.62 270 ALA A N 1
ATOM 1971 C CA . ALA A 1 270 ? -15.117 8.607 9.835 1.00 88.62 270 ALA A CA 1
ATOM 1972 C C . ALA A 1 270 ? -14.945 7.132 9.418 1.00 88.62 270 ALA A C 1
ATOM 1974 O O . ALA A 1 270 ? -14.473 6.323 10.217 1.00 88.62 270 ALA A O 1
ATOM 1975 N N . LEU A 1 271 ? -15.237 6.785 8.158 1.00 87.44 271 LEU A N 1
ATOM 1976 C CA . LEU A 1 271 ? -14.964 5.446 7.618 1.00 87.44 271 LEU A CA 1
ATOM 1977 C C . LEU A 1 271 ? -13.466 5.124 7.606 1.00 87.44 271 LEU A C 1
ATOM 1979 O O . LEU A 1 271 ? -13.094 4.025 8.004 1.00 87.44 271 LEU A O 1
ATOM 1983 N N . ARG A 1 272 ? -12.607 6.082 7.222 1.00 80.06 272 ARG A N 1
ATOM 1984 C CA . ARG A 1 272 ? -11.137 5.943 7.295 1.00 80.06 272 ARG A CA 1
ATOM 1985 C C . ARG A 1 272 ? -10.711 5.560 8.702 1.00 80.06 272 ARG A C 1
ATOM 1987 O O . ARG A 1 272 ? -9.892 4.666 8.890 1.00 80.06 272 ARG A O 1
ATOM 1994 N N . ARG A 1 273 ? -11.256 6.258 9.693 1.00 89.12 273 ARG A N 1
ATOM 1995 C CA . ARG A 1 273 ? -10.922 6.021 11.089 1.00 89.12 273 ARG A CA 1
ATOM 1996 C C . ARG A 1 273 ? -11.331 4.618 11.530 1.00 89.12 273 ARG A C 1
ATOM 1998 O O . ARG A 1 273 ? -10.503 3.900 12.077 1.00 89.12 273 ARG A O 1
ATOM 2005 N N . LEU A 1 274 ? -12.559 4.201 11.218 1.00 91.56 274 LEU A N 1
ATOM 2006 C CA . LEU A 1 274 ? -13.036 2.840 11.486 1.00 91.56 274 LEU A CA 1
ATOM 2007 C C . LEU A 1 274 ? -12.153 1.782 10.805 1.00 91.56 274 LEU A C 1
ATOM 2009 O O . LEU A 1 274 ? -11.751 0.821 11.456 1.00 91.56 274 LEU A O 1
ATOM 2013 N N . PHE A 1 275 ? -11.799 1.990 9.534 1.00 88.19 275 PHE A N 1
ATOM 2014 C CA . PHE A 1 275 ? -10.936 1.100 8.753 1.00 88.19 275 PHE A CA 1
ATOM 2015 C C . PHE A 1 275 ? -9.561 0.898 9.405 1.00 88.19 275 PHE A C 1
ATOM 2017 O O . PHE A 1 275 ? -9.093 -0.229 9.540 1.00 88.19 275 PHE A O 1
ATOM 2024 N N . LEU A 1 276 ? -8.916 1.987 9.834 1.00 82.06 276 LEU A N 1
ATOM 2025 C CA . LEU A 1 276 ? -7.572 1.938 10.415 1.00 82.06 276 LEU A CA 1
ATOM 2026 C C . LEU A 1 276 ? -7.573 1.435 11.863 1.00 82.06 276 LEU A C 1
ATOM 2028 O O . LEU A 1 276 ? -6.675 0.698 12.271 1.00 82.06 276 LEU A O 1
ATOM 2032 N N . GLU A 1 277 ? -8.560 1.844 12.658 1.00 92.19 277 GLU A N 1
ATOM 2033 C CA . GLU A 1 277 ? -8.534 1.630 14.103 1.00 92.19 277 GLU A CA 1
ATOM 2034 C C . GLU A 1 277 ? -9.186 0.316 14.543 1.00 92.19 277 GLU A C 1
ATOM 2036 O O . GLU A 1 277 ? -8.755 -0.235 15.554 1.00 92.19 277 GLU A O 1
ATOM 2041 N N . LEU A 1 278 ? -10.159 -0.244 13.810 1.00 93.81 278 LEU A N 1
ATOM 2042 C CA . LEU A 1 278 ? -10.770 -1.529 14.188 1.00 93.81 278 LEU A CA 1
ATOM 2043 C C . LEU A 1 278 ? -9.765 -2.698 14.200 1.00 93.81 278 LEU A C 1
ATOM 2045 O O . LEU A 1 278 ? -9.750 -3.449 15.183 1.00 93.81 278 LEU A O 1
ATOM 2049 N N . PRO A 1 279 ? -8.875 -2.860 13.196 1.00 86.19 279 PRO A N 1
ATOM 2050 C CA . PRO A 1 279 ? -7.822 -3.872 13.256 1.00 86.19 279 PRO A CA 1
ATOM 2051 C C . PRO A 1 279 ? -6.860 -3.649 14.428 1.00 86.19 279 PRO A C 1
ATOM 2053 O O . PRO A 1 279 ? -6.484 -4.606 15.110 1.00 86.19 279 PRO A O 1
ATOM 2056 N N . ALA A 1 280 ? -6.501 -2.392 14.709 1.00 83.31 280 ALA A N 1
ATOM 2057 C CA . ALA A 1 280 ? -5.627 -2.040 15.826 1.00 83.31 280 ALA A CA 1
ATOM 2058 C C . ALA A 1 280 ? -6.280 -2.344 17.186 1.00 83.31 280 ALA A C 1
ATOM 2060 O O . ALA A 1 280 ? -5.635 -2.916 18.068 1.00 83.31 280 ALA A O 1
ATOM 2061 N N . LEU A 1 281 ? -7.571 -2.040 17.339 1.00 92.69 281 LEU A N 1
ATOM 2062 C CA . LEU A 1 281 ? -8.374 -2.374 18.513 1.00 92.69 281 LEU A CA 1
ATOM 2063 C C . LEU A 1 281 ? -8.449 -3.896 18.713 1.00 92.69 281 LEU A C 1
ATOM 2065 O O . LEU A 1 281 ? -8.213 -4.384 19.820 1.00 92.69 281 LEU A O 1
ATOM 2069 N N . SER A 1 282 ? -8.706 -4.657 17.641 1.00 91.44 282 SER A N 1
ATOM 2070 C CA . SER A 1 282 ? -8.707 -6.127 17.665 1.00 91.44 282 SER A CA 1
ATOM 2071 C C . SER A 1 282 ? -7.346 -6.684 18.099 1.00 91.44 282 SER A C 1
ATOM 2073 O O . SER A 1 282 ? -7.278 -7.554 18.968 1.00 91.44 282 SER A O 1
ATOM 2075 N N . GLY A 1 283 ? -6.247 -6.139 17.565 1.00 82.94 283 GLY A N 1
ATOM 2076 C CA . GLY A 1 283 ? -4.889 -6.475 17.996 1.00 82.94 283 GLY A CA 1
ATOM 2077 C C . GLY A 1 283 ? -4.658 -6.184 19.480 1.00 82.94 283 GLY A C 1
ATOM 2078 O O . GLY A 1 283 ? -4.131 -7.029 20.199 1.00 82.94 283 GLY A O 1
ATOM 2079 N N . GLY A 1 284 ? -5.123 -5.032 19.965 1.00 86.56 284 GLY A N 1
ATOM 2080 C CA . GLY A 1 284 ? -5.054 -4.666 21.376 1.00 86.56 284 GLY A CA 1
ATOM 2081 C C . GLY A 1 284 ? -5.812 -5.625 22.295 1.00 86.56 284 GLY A C 1
ATOM 2082 O O . GLY A 1 284 ? -5.289 -5.981 23.349 1.00 86.56 284 GLY A O 1
ATOM 2083 N N . LEU A 1 285 ? -7.001 -6.080 21.887 1.00 90.88 285 LEU A N 1
ATOM 2084 C CA . LEU A 1 285 ? -7.786 -7.070 22.630 1.00 90.88 285 LEU A CA 1
ATOM 2085 C C . LEU A 1 285 ? -7.117 -8.448 22.655 1.00 90.88 285 LEU A C 1
ATOM 2087 O O . LEU A 1 285 ? -7.160 -9.109 23.688 1.00 90.88 285 LEU A O 1
ATOM 2091 N N . ARG A 1 286 ? -6.479 -8.888 21.560 1.00 92.12 286 ARG A N 1
ATOM 2092 C CA . ARG A 1 286 ? -5.744 -10.172 21.515 1.00 92.12 286 ARG A CA 1
ATOM 2093 C C . ARG A 1 286 ? -4.572 -10.227 22.494 1.00 92.12 286 ARG A C 1
ATOM 2095 O O . ARG A 1 286 ? -4.209 -11.313 22.924 1.00 92.12 286 ARG A O 1
ATOM 2102 N N . MET A 1 287 ? -4.000 -9.073 22.827 1.00 90.56 287 MET A N 1
ATOM 2103 C CA . MET A 1 287 ? -2.869 -8.948 23.749 1.00 90.56 287 MET A CA 1
ATOM 2104 C C . MET A 1 287 ? -3.290 -8.827 25.222 1.00 90.56 287 MET A C 1
ATOM 2106 O O . MET A 1 287 ? -2.441 -8.549 26.062 1.00 90.56 287 MET A O 1
ATOM 2110 N N . LEU A 1 288 ? -4.581 -8.967 25.547 1.00 90.75 288 LEU A N 1
ATOM 2111 C CA . LEU A 1 288 ? -5.039 -8.944 26.935 1.00 90.75 288 LEU A CA 1
ATOM 2112 C C . LEU A 1 288 ? -4.687 -10.245 27.659 1.00 90.75 288 LEU A C 1
ATOM 2114 O O . LEU A 1 288 ? -5.002 -11.337 27.186 1.00 90.75 288 LEU A O 1
ATOM 2118 N N . ASP A 1 289 ? -4.123 -10.106 28.856 1.00 90.06 289 ASP A N 1
ATOM 2119 C CA . ASP A 1 289 ? -3.912 -11.219 29.774 1.00 90.06 289 ASP A CA 1
ATOM 2120 C C . ASP A 1 289 ? -5.247 -11.605 30.424 1.00 90.06 289 ASP A C 1
ATOM 2122 O O . ASP A 1 289 ? -5.743 -10.948 31.343 1.00 90.06 289 ASP A O 1
ATOM 2126 N N . LEU A 1 290 ? -5.866 -12.671 29.916 1.00 88.31 290 LEU A N 1
ATOM 2127 C CA . LEU A 1 290 ? -7.135 -13.164 30.443 1.00 88.31 290 LEU A CA 1
ATOM 2128 C C . LEU A 1 290 ? -6.912 -14.033 31.693 1.00 88.31 290 LEU A C 1
ATOM 2130 O O . LEU A 1 290 ? -6.066 -14.934 31.672 1.00 88.31 290 LEU A O 1
ATOM 2134 N N . PRO A 1 291 ? -7.703 -13.839 32.766 1.00 87.25 291 PRO A N 1
ATOM 2135 C CA . PRO A 1 291 ? -7.728 -14.762 33.893 1.00 87.25 291 PRO A CA 1
ATOM 2136 C C . PRO A 1 291 ? -8.088 -16.180 33.442 1.00 87.25 291 PRO A C 1
ATOM 2138 O O . PRO A 1 291 ? -8.827 -16.378 32.475 1.00 87.25 291 PRO A O 1
ATOM 2141 N N . GLN A 1 292 ? -7.610 -17.186 34.175 1.00 83.44 292 GLN A N 1
ATOM 2142 C CA . GLN A 1 292 ? -7.946 -18.575 33.872 1.00 83.44 292 GLN A CA 1
ATOM 2143 C C . GLN A 1 292 ? -9.457 -18.803 34.004 1.00 83.44 292 GLN A C 1
ATOM 2145 O O . GLN A 1 292 ? -10.043 -18.586 35.063 1.00 83.44 292 GLN A O 1
ATOM 2150 N N . GLY A 1 293 ? -10.085 -19.266 32.925 1.00 84.00 293 GLY A N 1
ATOM 2151 C CA . GLY A 1 293 ? -11.507 -19.587 32.905 1.00 84.00 293 GLY A CA 1
ATOM 2152 C C . GLY A 1 293 ? -12.034 -19.745 31.483 1.00 84.00 293 GLY A C 1
ATOM 2153 O O . GLY A 1 293 ? -11.920 -18.839 30.663 1.00 84.00 293 GLY A O 1
ATOM 2154 N N . GLN A 1 294 ? -12.655 -20.890 31.190 1.00 86.00 294 GLN A N 1
ATOM 2155 C CA . GLN A 1 294 ? -13.177 -21.184 29.851 1.00 86.00 294 GLN A CA 1
ATOM 2156 C C . GLN A 1 294 ? -14.268 -20.191 29.410 1.00 86.00 294 GLN A C 1
ATOM 2158 O O . GLN A 1 294 ? -14.329 -19.833 28.239 1.00 86.00 294 GLN A O 1
ATOM 2163 N N . GLY A 1 295 ? -15.104 -19.715 30.341 1.00 90.81 295 GLY A N 1
ATOM 2164 C CA . GLY A 1 295 ? -16.183 -18.770 30.030 1.00 90.81 295 GLY A CA 1
ATOM 2165 C C . GLY A 1 295 ? -15.673 -17.427 29.503 1.00 90.81 295 GLY A C 1
ATOM 2166 O O . GLY A 1 295 ? -16.126 -16.973 28.457 1.00 90.81 295 GLY A O 1
ATOM 2167 N N . LEU A 1 296 ? -14.685 -16.827 30.176 1.00 89.12 296 LEU A N 1
ATOM 2168 C CA . LEU A 1 296 ? -14.104 -15.542 29.762 1.00 89.12 296 LEU A CA 1
ATOM 2169 C C . LEU A 1 296 ? -13.399 -15.645 28.410 1.00 89.12 296 LEU A C 1
ATOM 2171 O O . LEU A 1 296 ? -13.518 -14.743 27.586 1.00 89.12 296 LEU A O 1
ATOM 2175 N N . PHE A 1 297 ? -12.721 -16.768 28.162 1.00 88.62 297 PHE A N 1
ATOM 2176 C CA . PHE A 1 297 ? -12.099 -17.036 26.871 1.00 88.62 297 PHE A CA 1
ATOM 2177 C C . PHE A 1 297 ? -13.126 -17.073 25.730 1.00 88.62 297 PHE A C 1
ATOM 2179 O O . PHE A 1 297 ? -12.911 -16.443 24.698 1.00 88.62 297 PHE A O 1
ATOM 2186 N N . LEU A 1 298 ? -14.261 -17.759 25.914 1.00 91.94 298 LEU A N 1
ATOM 2187 C CA . LEU A 1 298 ? -15.310 -17.831 24.890 1.00 91.94 298 LEU A CA 1
ATOM 2188 C C . LEU A 1 298 ? -15.947 -16.463 24.612 1.00 91.94 298 LEU A C 1
ATOM 2190 O O . LEU A 1 298 ? -16.173 -16.124 23.451 1.00 91.94 298 LEU A O 1
ATOM 2194 N N . VAL A 1 299 ? -16.193 -15.661 25.655 1.00 93.81 299 VAL A N 1
ATOM 2195 C CA . VAL A 1 299 ? -16.698 -14.286 25.497 1.00 93.81 299 VAL A CA 1
ATOM 2196 C C . VAL A 1 299 ? -15.692 -13.439 24.717 1.00 93.81 299 VAL A C 1
ATOM 2198 O O . VAL A 1 299 ? -16.054 -12.804 23.729 1.00 93.81 299 VAL A O 1
ATOM 2201 N N . HIS A 1 300 ? -14.413 -13.483 25.096 1.00 93.38 300 HIS A N 1
ATOM 2202 C CA . HIS A 1 300 ? -13.348 -12.751 24.408 1.00 93.38 300 HIS A CA 1
ATOM 2203 C C . HIS A 1 300 ? -13.204 -13.155 22.936 1.00 93.38 300 HIS A C 1
ATOM 2205 O O . HIS A 1 300 ? -13.136 -12.290 22.061 1.00 93.38 300 HIS A O 1
ATOM 2211 N N . GLN A 1 301 ? -13.246 -14.456 22.642 1.00 92.56 301 GLN A N 1
ATOM 2212 C CA . GLN A 1 301 ? -13.241 -14.966 21.273 1.00 92.56 301 GLN A CA 1
ATOM 2213 C C . GLN A 1 301 ? -14.446 -14.447 20.471 1.00 92.56 301 GLN A C 1
ATOM 2215 O O . GLN A 1 301 ? -14.279 -14.028 19.324 1.00 92.56 301 GLN A O 1
ATOM 2220 N N . GLY A 1 302 ? -15.640 -14.431 21.073 1.00 94.88 302 GLY A 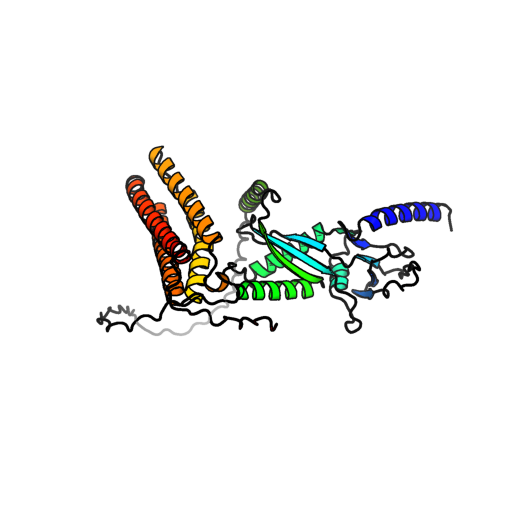N 1
ATOM 2221 C CA . GLY A 1 302 ? -16.850 -13.888 20.453 1.00 94.88 302 GLY A CA 1
ATOM 2222 C C . GLY A 1 302 ? -16.719 -12.405 20.097 1.00 94.88 302 GLY A C 1
ATOM 2223 O O . GLY A 1 302 ? -17.054 -12.008 18.980 1.00 94.88 302 GLY A O 1
ATOM 2224 N N . LEU A 1 303 ? -16.151 -11.593 20.996 1.00 95.81 303 LEU A N 1
ATOM 2225 C CA . LEU A 1 303 ? -15.876 -10.173 20.737 1.00 95.81 303 LEU A CA 1
ATOM 2226 C C . LEU A 1 303 ? -14.892 -9.988 19.572 1.00 95.81 303 LEU A C 1
ATOM 2228 O O . LEU A 1 303 ? -15.122 -9.161 18.689 1.00 95.81 303 LEU A O 1
ATOM 2232 N N . LEU A 1 304 ? -13.812 -10.776 19.534 1.00 93.88 304 LEU A N 1
ATOM 2233 C CA . LEU A 1 304 ? -12.828 -10.723 18.449 1.00 93.88 304 LEU A CA 1
ATOM 2234 C C . LEU A 1 304 ? -13.434 -11.106 17.095 1.00 93.88 304 LEU A C 1
ATOM 2236 O O . LEU A 1 304 ? -13.116 -10.474 16.087 1.00 93.88 304 LEU A O 1
ATOM 2240 N N . GLN A 1 305 ? -14.309 -12.113 17.068 1.00 94.50 305 GLN A N 1
ATOM 2241 C CA . GLN A 1 305 ? -15.009 -12.521 15.853 1.00 94.50 305 GLN A CA 1
ATOM 2242 C C . GLN A 1 305 ? -15.953 -11.420 15.354 1.00 94.50 305 GLN A C 1
ATOM 2244 O O . GLN A 1 305 ? -15.951 -11.111 14.163 1.00 94.50 305 GLN A O 1
ATOM 2249 N N . ARG A 1 306 ? -16.713 -10.784 16.253 1.00 97.44 306 ARG A N 1
ATOM 2250 C CA . ARG A 1 306 ? -17.603 -9.664 15.903 1.00 97.44 306 ARG A CA 1
ATOM 2251 C C . ARG A 1 306 ? -16.831 -8.456 15.383 1.00 97.44 306 ARG A C 1
ATOM 2253 O O . ARG A 1 306 ? -17.197 -7.902 14.354 1.00 97.44 306 ARG A O 1
ATOM 2260 N N . LEU A 1 307 ? -15.706 -8.107 16.008 1.00 94.62 307 LEU A N 1
ATOM 2261 C CA . LEU A 1 307 ? -14.822 -7.052 15.502 1.00 94.62 307 LEU A CA 1
ATOM 2262 C C . LEU A 1 307 ? -14.266 -7.350 14.107 1.00 94.62 307 LEU A C 1
ATOM 2264 O O . LEU A 1 307 ? -14.143 -6.435 13.297 1.00 94.62 307 LEU A O 1
ATOM 2268 N N . ALA A 1 308 ? -13.951 -8.611 13.804 1.00 85.81 308 ALA A N 1
ATOM 2269 C CA . ALA A 1 308 ? -13.510 -8.997 12.465 1.00 85.81 308 ALA A CA 1
ATOM 2270 C C . ALA A 1 308 ? -14.625 -8.819 11.419 1.00 85.81 308 ALA A C 1
ATOM 2272 O O . ALA A 1 308 ? -14.361 -8.324 10.325 1.00 85.81 308 ALA A O 1
ATOM 2273 N N . LEU A 1 309 ? -15.871 -9.165 11.764 1.00 92.88 309 LEU A N 1
ATOM 2274 C CA . LEU A 1 309 ? -17.032 -8.939 10.896 1.00 92.88 309 LEU A CA 1
ATOM 2275 C C . LEU A 1 309 ? -17.318 -7.443 10.703 1.00 92.88 309 LEU A C 1
ATOM 2277 O O . LEU A 1 309 ? -17.547 -7.012 9.579 1.00 92.88 309 LEU A O 1
ATOM 2281 N N . LEU A 1 310 ? -17.218 -6.641 11.765 1.00 94.94 310 LEU A N 1
ATOM 2282 C CA . LEU A 1 310 ? -17.329 -5.181 11.692 1.00 94.94 310 LEU A CA 1
ATOM 2283 C C . LEU A 1 310 ? -16.257 -4.565 10.785 1.00 94.94 310 LEU A C 1
ATOM 2285 O O . LEU A 1 310 ? -16.561 -3.694 9.974 1.00 94.94 310 LEU A O 1
ATOM 2289 N N . ALA A 1 311 ? -15.008 -5.025 10.888 1.00 89.50 311 ALA A N 1
ATOM 2290 C CA . ALA A 1 311 ? -13.932 -4.569 10.012 1.00 89.50 311 ALA A CA 1
ATOM 2291 C C . ALA A 1 311 ? -14.206 -4.938 8.543 1.00 89.50 311 ALA A C 1
ATOM 2293 O O . ALA A 1 311 ? -14.042 -4.102 7.658 1.00 89.50 311 ALA A O 1
ATOM 2294 N N . LEU A 1 312 ? -14.690 -6.158 8.281 1.00 86.00 312 LEU A N 1
ATOM 2295 C CA . LEU A 1 312 ? -15.096 -6.583 6.939 1.00 86.00 312 LEU A CA 1
ATOM 2296 C C . LEU A 1 312 ? -16.247 -5.724 6.390 1.00 86.00 312 LEU A C 1
ATOM 2298 O O . LEU A 1 312 ? -16.215 -5.299 5.234 1.00 86.00 312 LEU A O 1
ATOM 2302 N N . ASP A 1 313 ? -17.242 -5.434 7.224 1.00 88.06 313 ASP A N 1
ATOM 2303 C CA . ASP A 1 313 ? -18.358 -4.563 6.877 1.00 88.06 313 ASP A CA 1
ATOM 2304 C C . ASP A 1 313 ? -17.857 -3.172 6.476 1.00 88.06 313 ASP A C 1
ATOM 2306 O O . ASP A 1 313 ? -18.210 -2.676 5.410 1.00 88.06 313 ASP A O 1
ATOM 2310 N N . VAL A 1 314 ? -16.977 -2.562 7.271 1.00 90.06 314 VAL A N 1
ATOM 2311 C CA . VAL A 1 314 ? -16.387 -1.253 6.953 1.00 90.06 314 VAL A CA 1
ATOM 2312 C C . 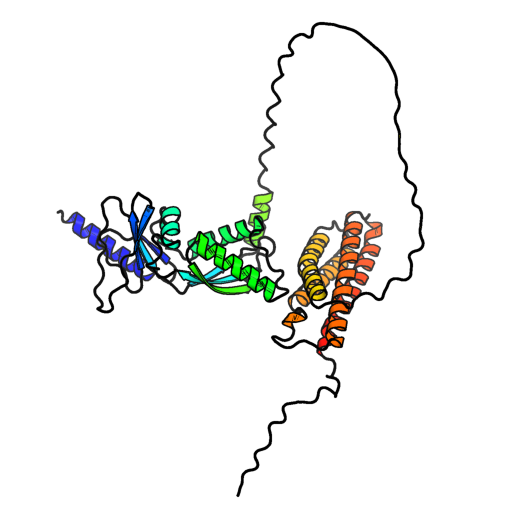VAL A 1 314 ? -15.586 -1.300 5.648 1.00 90.06 314 VAL A C 1
ATOM 2314 O O . VAL A 1 314 ? -15.751 -0.408 4.817 1.00 90.06 314 VAL A O 1
ATOM 2317 N N . ASN A 1 315 ? -14.798 -2.357 5.414 1.00 81.69 315 ASN A N 1
ATOM 2318 C CA . ASN A 1 315 ? -13.996 -2.529 4.192 1.00 81.69 315 ASN A CA 1
ATOM 2319 C C . ASN A 1 315 ? -14.840 -2.610 2.914 1.00 81.69 315 ASN A C 1
ATOM 2321 O O . ASN A 1 315 ? -14.357 -2.295 1.828 1.00 81.69 315 ASN A O 1
ATOM 2325 N N . THR A 1 316 ? -16.094 -3.044 3.028 1.00 79.62 316 THR A N 1
ATOM 2326 C CA . THR A 1 316 ? -17.011 -3.185 1.889 1.00 79.62 316 THR A CA 1
ATOM 2327 C C . THR A 1 316 ? -17.949 -1.987 1.720 1.00 79.62 316 THR A C 1
ATOM 2329 O O . THR A 1 316 ? -18.677 -1.909 0.728 1.00 79.62 316 THR A O 1
ATOM 2332 N N . MET A 1 317 ? -17.936 -1.020 2.645 1.00 80.88 317 MET A N 1
ATOM 2333 C CA . MET A 1 317 ? -18.786 0.167 2.574 1.00 80.88 317 MET A CA 1
ATOM 2334 C C . MET A 1 317 ? -18.144 1.274 1.728 1.00 80.88 317 MET A C 1
ATOM 2336 O O . MET A 1 317 ? -17.158 1.876 2.152 1.00 80.88 317 MET A O 1
ATOM 2340 N N . PRO A 1 318 ? -18.737 1.660 0.582 1.00 71.62 318 PRO A N 1
ATOM 2341 C CA . PRO A 1 318 ? -18.248 2.815 -0.152 1.00 71.62 318 PRO A CA 1
ATOM 2342 C C . PRO A 1 318 ? -18.503 4.097 0.651 1.00 71.62 318 PRO A C 1
ATOM 2344 O O . PRO A 1 318 ? -19.568 4.284 1.261 1.00 71.62 318 PRO A O 1
ATOM 2347 N N . ALA A 1 319 ? -17.545 5.022 0.606 1.00 71.69 319 ALA A N 1
ATOM 2348 C CA . ALA A 1 319 ? -17.773 6.391 1.050 1.00 71.69 319 ALA A CA 1
ATOM 2349 C C . ALA A 1 319 ? -18.907 7.037 0.240 1.00 71.69 319 ALA A C 1
ATOM 2351 O O . ALA A 1 319 ? -19.167 6.662 -0.908 1.00 71.69 319 ALA A O 1
ATOM 2352 N N . LEU A 1 320 ? -19.580 8.039 0.815 1.00 61.81 320 LEU A N 1
ATOM 2353 C CA . LEU A 1 320 ? -20.715 8.710 0.164 1.00 61.81 320 LEU A CA 1
ATOM 2354 C C . LEU A 1 320 ? -20.409 9.225 -1.251 1.00 61.81 320 LEU A C 1
ATOM 2356 O O . LEU A 1 320 ? -21.287 9.162 -2.111 1.00 61.81 320 LEU A O 1
ATOM 2360 N N . ALA A 1 321 ? -19.179 9.680 -1.501 1.00 58.91 321 ALA A N 1
ATOM 2361 C CA . ALA A 1 321 ? -18.729 10.151 -2.812 1.00 58.91 321 ALA A CA 1
ATOM 2362 C C . ALA A 1 321 ? -18.567 9.026 -3.855 1.00 58.91 321 ALA A C 1
ATOM 2364 O O . ALA A 1 321 ? -18.654 9.289 -5.050 1.00 58.91 321 ALA A O 1
ATOM 2365 N N . MET A 1 322 ? -18.360 7.779 -3.417 1.00 54.12 322 MET A N 1
ATOM 2366 C CA . MET A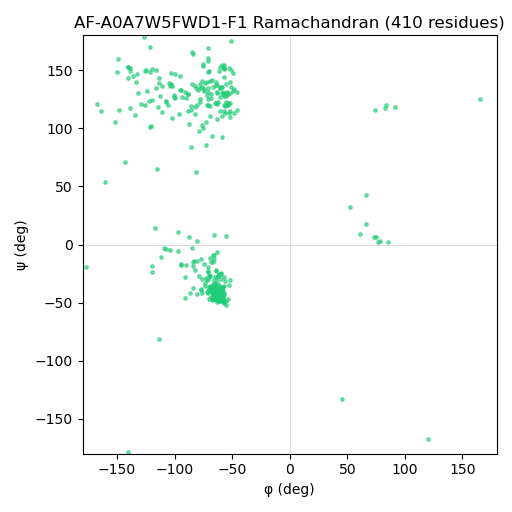 1 322 ? -18.159 6.612 -4.288 1.00 54.12 322 MET A CA 1
ATOM 2367 C C . MET A 1 322 ? -19.385 5.698 -4.379 1.00 54.12 322 MET A C 1
ATOM 2369 O O . MET A 1 322 ? -19.389 4.746 -5.151 1.00 54.12 322 MET A O 1
ATOM 2373 N N . ALA A 1 323 ? -20.443 5.979 -3.613 1.00 55.84 323 ALA A N 1
ATOM 2374 C CA . ALA A 1 323 ? -21.647 5.152 -3.589 1.00 55.84 323 ALA A CA 1
ATOM 2375 C C . ALA A 1 323 ? -22.403 5.116 -4.933 1.00 55.84 323 ALA A C 1
ATOM 2377 O O . ALA A 1 323 ? -23.167 4.182 -5.165 1.00 55.84 323 ALA A O 1
ATOM 2378 N N . ALA A 1 324 ? -22.208 6.119 -5.795 1.00 50.97 324 ALA A N 1
ATOM 2379 C CA . ALA A 1 324 ? -22.642 6.121 -7.189 1.00 50.97 324 ALA A CA 1
ATOM 2380 C C . ALA A 1 324 ? -21.692 7.020 -8.009 1.00 50.97 324 ALA A C 1
ATOM 2382 O O . ALA A 1 324 ? -21.756 8.246 -7.880 1.00 50.97 324 ALA A O 1
ATOM 2383 N N . PRO A 1 325 ? -20.790 6.454 -8.833 1.00 48.91 325 PRO A N 1
ATOM 2384 C CA . PRO A 1 325 ? -19.880 7.246 -9.657 1.00 48.91 325 PRO A CA 1
ATOM 2385 C C . PRO A 1 325 ? -20.645 8.253 -10.532 1.00 48.91 325 PRO A C 1
ATOM 2387 O O . PRO A 1 325 ? -21.497 7.874 -11.332 1.00 48.91 325 PRO A O 1
ATOM 2390 N N . GLY A 1 326 ? -20.364 9.548 -10.360 1.00 54.81 326 GLY A N 1
ATOM 2391 C CA . GLY A 1 326 ? -20.979 10.632 -11.138 1.00 54.81 326 GLY A CA 1
ATOM 2392 C C . GLY A 1 326 ? -22.402 11.037 -10.727 1.00 54.81 326 GLY A C 1
ATOM 2393 O O . GLY A 1 326 ? -22.975 11.914 -11.371 1.00 54.81 326 GLY A O 1
ATOM 2394 N N . GLN A 1 327 ? -22.981 10.453 -9.669 1.00 62.16 327 GLN A N 1
ATOM 2395 C CA . GLN A 1 327 ? -24.312 10.824 -9.174 1.00 62.16 327 GLN A CA 1
ATOM 2396 C C . GLN A 1 327 ? -24.295 11.090 -7.667 1.00 62.16 327 GLN A C 1
ATOM 2398 O O . GLN A 1 327 ? -23.997 10.217 -6.855 1.00 62.16 327 GLN A O 1
ATOM 2403 N N . HIS A 1 328 ? -24.671 12.306 -7.269 1.00 67.50 328 HIS A N 1
ATOM 2404 C CA . HIS A 1 328 ? -24.822 12.631 -5.855 1.00 67.50 328 HIS A CA 1
ATOM 2405 C C . HIS A 1 328 ? -26.070 11.957 -5.276 1.00 67.50 328 HIS A C 1
ATOM 2407 O O . HIS A 1 328 ? -27.180 12.124 -5.780 1.00 67.50 328 HIS A O 1
ATOM 2413 N N . LEU A 1 329 ? -25.906 11.243 -4.161 1.00 72.56 329 LEU A N 1
ATOM 2414 C CA . LEU A 1 329 ? -27.037 10.712 -3.400 1.00 72.56 329 LEU A CA 1
ATOM 2415 C C . LEU A 1 329 ? -27.939 11.855 -2.890 1.00 72.56 329 LEU A C 1
ATOM 2417 O O . LEU A 1 329 ? -27.423 12.914 -2.534 1.00 72.56 329 LEU A O 1
ATOM 2421 N N . PRO A 1 330 ? -29.261 11.655 -2.738 1.00 82.00 330 PRO A N 1
ATOM 2422 C CA . PRO A 1 330 ? -30.131 12.660 -2.130 1.00 82.00 330 PRO A CA 1
ATOM 2423 C C . PRO A 1 330 ? -29.650 13.077 -0.731 1.00 82.00 330 PRO A C 1
ATOM 2425 O O . PRO A 1 330 ? -29.299 12.225 0.089 1.00 82.00 330 PRO A O 1
ATOM 2428 N N . ALA A 1 331 ? -29.695 14.374 -0.408 1.00 81.62 331 ALA A N 1
ATOM 2429 C CA . ALA A 1 331 ? -29.144 14.925 0.841 1.00 81.62 331 ALA A CA 1
ATOM 2430 C C . ALA A 1 331 ? -29.710 14.277 2.123 1.00 81.62 331 ALA A C 1
ATOM 2432 O O . ALA A 1 331 ? -29.019 14.153 3.131 1.00 81.62 331 ALA A O 1
ATOM 2433 N N . ALA A 1 332 ? -30.971 13.833 2.111 1.00 83.38 332 ALA A N 1
ATOM 2434 C CA . ALA A 1 332 ? -31.560 13.099 3.235 1.00 83.38 332 ALA A CA 1
ATOM 2435 C C . ALA A 1 332 ? -30.918 11.712 3.435 1.00 83.38 332 ALA A C 1
ATOM 2437 O O . ALA A 1 332 ? -30.714 11.281 4.568 1.00 83.38 332 ALA A O 1
ATOM 2438 N N . ARG A 1 333 ? -30.572 11.022 2.341 1.00 83.62 333 ARG A N 1
ATOM 2439 C CA . ARG A 1 333 ? -29.869 9.734 2.373 1.00 83.62 333 ARG A CA 1
ATOM 2440 C C . ARG A 1 333 ? -28.413 9.919 2.801 1.00 83.62 333 ARG A C 1
ATOM 2442 O O . ARG A 1 333 ? -27.949 9.139 3.624 1.00 83.62 333 ARG A O 1
ATOM 2449 N N . GLN A 1 334 ? -27.740 10.964 2.311 1.00 83.94 334 GLN A N 1
ATOM 2450 C CA . GLN A 1 334 ? -26.388 11.318 2.758 1.00 83.94 334 GLN A CA 1
ATOM 2451 C C . GLN A 1 334 ? -26.347 11.556 4.273 1.00 83.94 334 GLN A C 1
ATOM 2453 O O . GLN A 1 334 ? -25.570 10.901 4.954 1.00 83.94 334 GLN A O 1
ATOM 2458 N N . ARG A 1 335 ? -27.256 12.386 4.811 1.00 86.25 335 ARG A N 1
ATOM 2459 C CA . ARG A 1 335 ? -27.344 12.677 6.256 1.00 86.25 335 ARG A CA 1
ATOM 2460 C C . ARG A 1 335 ? -27.574 11.440 7.124 1.00 86.25 335 ARG A C 1
ATOM 2462 O O . ARG A 1 335 ? -26.979 11.324 8.187 1.00 86.25 335 ARG A O 1
ATOM 2469 N N . ARG A 1 336 ? -28.434 10.509 6.693 1.00 86.56 336 ARG A N 1
ATOM 2470 C CA . ARG A 1 336 ? -28.655 9.253 7.436 1.00 86.56 336 ARG A CA 1
ATOM 2471 C C . ARG A 1 336 ? -27.406 8.376 7.447 1.00 86.56 336 ARG A C 1
ATOM 2473 O O . ARG A 1 336 ? -27.043 7.843 8.487 1.00 86.56 336 ARG A O 1
ATOM 2480 N N . ARG A 1 337 ? -26.747 8.253 6.293 1.00 88.31 337 ARG A N 1
ATOM 2481 C CA . ARG A 1 337 ? -25.525 7.459 6.145 1.00 88.31 337 ARG A CA 1
ATOM 2482 C C . ARG A 1 337 ? -24.362 8.033 6.951 1.00 88.31 337 ARG A C 1
ATOM 2484 O O . ARG A 1 337 ? -23.724 7.265 7.662 1.00 88.31 337 ARG A O 1
ATOM 2491 N N . SER A 1 338 ? -24.132 9.345 6.881 1.00 89.31 338 SER A N 1
ATOM 2492 C CA . SER A 1 338 ? -23.099 10.005 7.685 1.00 89.31 338 SER A CA 1
ATOM 2493 C C . SER A 1 338 ? -23.410 9.928 9.176 1.00 89.31 338 SER A C 1
ATOM 2495 O O . SER A 1 338 ? -22.516 9.643 9.964 1.00 89.31 338 SER A O 1
ATOM 2497 N N . GLY A 1 339 ? -24.683 10.067 9.565 1.00 91.56 339 GLY A N 1
ATOM 2498 C CA . GLY A 1 339 ? -25.127 9.864 10.944 1.00 91.56 339 GLY A CA 1
ATOM 2499 C C . GLY A 1 339 ? -24.754 8.484 11.499 1.00 91.56 339 GLY A C 1
ATOM 2500 O O . GLY A 1 339 ? -24.157 8.412 12.569 1.00 91.56 339 GLY A O 1
ATOM 2501 N N . GLY A 1 340 ? -25.034 7.408 10.753 1.00 92.00 340 GLY A N 1
ATOM 2502 C CA . GLY A 1 340 ? -24.656 6.046 11.153 1.00 92.00 340 GLY A CA 1
ATOM 2503 C C . GLY A 1 340 ? -23.139 5.859 11.281 1.00 92.00 340 GLY A C 1
ATOM 2504 O O . GLY A 1 340 ? -22.666 5.298 12.265 1.00 92.00 340 GLY A O 1
ATOM 2505 N N . THR A 1 341 ? -22.346 6.399 10.349 1.00 93.31 341 THR A N 1
ATOM 2506 C CA . THR A 1 341 ? -20.875 6.322 10.432 1.00 93.31 341 THR A CA 1
ATOM 2507 C C . THR A 1 341 ? -20.324 7.065 11.649 1.00 93.31 341 THR A C 1
ATOM 2509 O O . THR A 1 341 ? -19.470 6.545 12.361 1.00 93.31 341 THR A O 1
ATOM 2512 N N . LEU A 1 342 ? -20.818 8.277 11.917 1.00 94.38 342 LEU A N 1
ATOM 2513 C CA . LEU A 1 342 ? -20.360 9.091 13.046 1.00 94.38 342 LEU A CA 1
ATOM 2514 C C . LEU A 1 342 ? -20.726 8.455 14.397 1.00 94.38 342 LEU A C 1
ATOM 2516 O O . LEU A 1 342 ? -19.939 8.509 15.344 1.00 94.38 342 LEU A O 1
ATOM 2520 N N . GLN A 1 343 ? -21.886 7.801 14.484 1.00 95.94 343 GLN A N 1
ATOM 2521 C CA . GLN A 1 343 ? -22.265 7.016 15.662 1.00 95.94 343 GLN A CA 1
ATOM 2522 C C . GLN A 1 343 ? -21.362 5.789 15.844 1.00 95.94 343 GLN A C 1
ATOM 2524 O O . GLN A 1 343 ? -20.909 5.535 16.959 1.00 95.94 343 GLN A O 1
ATOM 2529 N N . ALA A 1 344 ? -21.008 5.090 14.760 1.00 96.81 344 ALA A N 1
ATOM 2530 C CA . ALA A 1 344 ? -20.047 3.989 14.819 1.00 96.81 344 ALA A CA 1
ATOM 2531 C C . ALA A 1 344 ? -18.656 4.456 15.294 1.00 96.81 344 ALA A C 1
ATOM 2533 O O . ALA A 1 344 ? -18.032 3.775 16.103 1.00 96.81 344 ALA A O 1
ATOM 2534 N N . VAL A 1 345 ? -18.191 5.639 14.869 1.00 96.75 345 VAL A N 1
ATOM 2535 C CA . VAL A 1 345 ? -16.943 6.239 15.384 1.00 96.75 345 VAL A CA 1
ATOM 2536 C C . VAL A 1 345 ? -17.040 6.565 16.875 1.00 96.75 345 VAL A C 1
ATOM 2538 O O . VAL A 1 345 ? -16.088 6.329 17.611 1.00 96.75 345 VAL A O 1
ATOM 2541 N N . THR A 1 346 ? -18.192 7.036 17.352 1.00 96.94 346 THR A N 1
ATOM 2542 C CA . THR A 1 346 ? -18.393 7.270 18.792 1.00 96.94 346 THR A CA 1
ATOM 2543 C C . THR A 1 346 ? -18.301 5.957 19.581 1.00 96.94 346 THR A C 1
ATOM 2545 O O . THR A 1 346 ? -17.648 5.901 20.620 1.00 96.94 346 THR A O 1
ATOM 254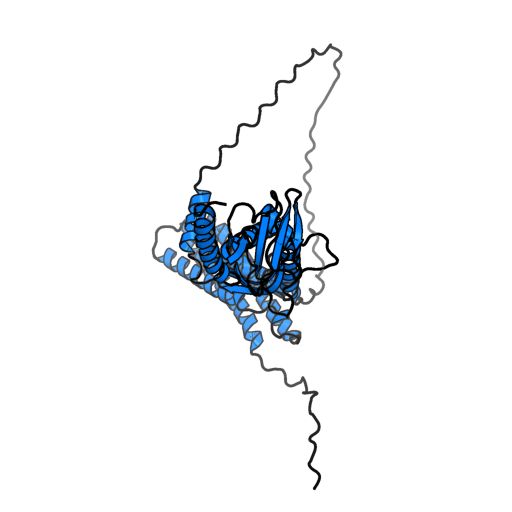8 N N . ALA A 1 347 ? -18.879 4.868 19.062 1.00 97.69 347 ALA A N 1
ATOM 2549 C CA . ALA A 1 347 ? -18.732 3.540 19.661 1.00 97.69 347 ALA A CA 1
ATOM 2550 C C . ALA A 1 347 ? -17.273 3.038 19.619 1.00 97.69 347 ALA A C 1
ATOM 2552 O O . ALA A 1 347 ? -16.823 2.373 20.550 1.00 97.69 347 ALA A O 1
ATOM 2553 N N . LEU A 1 348 ? -16.509 3.381 18.577 1.00 97.75 348 LEU A N 1
ATOM 2554 C CA . LEU A 1 348 ? -15.078 3.078 18.487 1.00 97.75 348 LEU A CA 1
ATOM 2555 C C . LEU A 1 348 ? -14.276 3.825 19.567 1.00 97.75 348 LEU A C 1
ATOM 2557 O O . LEU A 1 348 ? -13.407 3.225 20.199 1.00 97.75 348 LEU A O 1
ATOM 2561 N N . ASP A 1 349 ? -14.595 5.095 19.828 1.00 97.31 349 ASP A N 1
ATOM 2562 C CA . ASP A 1 349 ? -13.995 5.869 20.924 1.00 97.31 349 ASP A CA 1
ATOM 2563 C C . ASP A 1 349 ? -14.277 5.230 22.293 1.00 97.31 349 ASP A C 1
ATOM 2565 O O . ASP A 1 349 ? -13.365 5.058 23.110 1.00 97.31 349 ASP A O 1
ATOM 2569 N N . GLU A 1 350 ? -15.524 4.805 22.531 1.00 97.88 350 GLU A N 1
ATOM 2570 C CA . GLU A 1 350 ? -15.889 4.049 23.735 1.00 97.88 350 GLU A CA 1
ATOM 2571 C C . GLU A 1 350 ? -15.100 2.734 23.838 1.00 97.88 350 GLU A C 1
ATOM 2573 O O . GLU A 1 350 ? -14.636 2.378 24.927 1.00 97.88 350 GLU A O 1
ATOM 2578 N N . ALA A 1 351 ? -14.903 2.031 22.719 1.00 97.81 351 ALA A N 1
ATOM 2579 C CA . ALA A 1 351 ? -14.171 0.770 22.675 1.00 97.81 351 ALA A CA 1
ATOM 2580 C C . ALA A 1 351 ? -12.681 0.944 23.011 1.00 97.81 351 ALA A C 1
ATOM 2582 O O . ALA A 1 351 ? -12.128 0.146 23.771 1.00 97.81 351 ALA A O 1
ATOM 2583 N N . TRP A 1 352 ? -12.033 2.009 22.529 1.00 97.25 352 TRP A N 1
ATOM 2584 C CA . TRP A 1 352 ? -10.662 2.345 22.928 1.00 97.25 352 TRP A CA 1
ATOM 2585 C C . TRP A 1 352 ? -10.557 2.677 24.416 1.00 97.25 352 TRP A C 1
ATOM 2587 O O . TRP A 1 352 ? -9.657 2.181 25.101 1.00 97.25 352 TRP A O 1
ATOM 2597 N N . GLY A 1 353 ? -11.500 3.467 24.938 1.00 95.44 353 GLY A N 1
ATOM 2598 C CA . GLY A 1 353 ? -11.583 3.754 26.369 1.00 95.44 353 GLY A CA 1
ATOM 2599 C C . GLY A 1 353 ? -11.804 2.490 27.205 1.00 95.44 353 GLY A C 1
ATOM 2600 O O . GLY A 1 353 ? -11.219 2.333 28.278 1.00 95.44 353 GLY A O 1
ATOM 2601 N N . LEU A 1 354 ? -12.613 1.547 26.714 1.00 97.00 354 LEU A N 1
ATOM 2602 C CA . LEU A 1 354 ? -12.799 0.244 27.345 1.00 97.00 354 LEU A CA 1
ATOM 2603 C C . LEU A 1 354 ? -11.528 -0.610 27.301 1.00 97.00 354 LEU A C 1
ATOM 2605 O O . LEU A 1 354 ? -11.159 -1.170 28.328 1.00 97.00 354 LEU A O 1
ATOM 2609 N N . LEU A 1 355 ? -10.829 -0.683 26.167 1.00 96.38 355 LEU A N 1
ATOM 2610 C CA . LEU A 1 355 ? -9.577 -1.434 26.059 1.00 96.38 355 LEU A CA 1
ATOM 2611 C C . LEU A 1 355 ? -8.524 -0.913 27.046 1.00 96.38 355 LEU A C 1
ATOM 2613 O O . LEU A 1 355 ? -7.833 -1.705 27.686 1.00 96.38 355 LEU A O 1
ATOM 2617 N N . ALA A 1 356 ? -8.417 0.408 27.209 1.00 95.62 356 ALA A N 1
ATOM 2618 C CA . ALA A 1 356 ? -7.533 1.005 28.206 1.00 95.62 356 ALA A CA 1
ATOM 2619 C C . ALA A 1 356 ? -7.900 0.569 29.637 1.00 95.62 356 ALA A C 1
ATOM 2621 O O . ALA A 1 356 ? -7.011 0.240 30.420 1.00 95.62 356 ALA A O 1
ATOM 2622 N N . ARG A 1 357 ? -9.201 0.500 29.963 1.00 97.12 357 ARG A N 1
ATOM 2623 C CA . ARG A 1 357 ? -9.686 -0.019 31.254 1.00 97.12 357 ARG A CA 1
ATOM 2624 C C . ARG A 1 357 ? -9.386 -1.509 31.423 1.00 97.12 357 ARG A C 1
ATOM 2626 O O . ARG A 1 357 ? -8.882 -1.887 32.471 1.00 97.12 357 ARG A O 1
ATOM 2633 N N . LEU A 1 358 ? -9.630 -2.331 30.399 1.00 94.75 358 LEU A N 1
ATOM 2634 C CA . LEU A 1 358 ? -9.350 -3.774 30.406 1.00 94.75 358 LEU A CA 1
ATOM 2635 C C . LEU A 1 358 ? -7.869 -4.070 30.681 1.00 94.75 358 LEU A C 1
ATOM 2637 O O . LEU A 1 358 ? -7.565 -4.950 31.477 1.00 94.75 358 LEU A O 1
ATOM 2641 N N . LYS A 1 359 ? -6.946 -3.296 30.095 1.00 93.62 359 LYS A N 1
ATOM 2642 C CA . LYS A 1 359 ? -5.495 -3.438 30.330 1.00 93.62 359 LYS A CA 1
ATOM 2643 C C . LYS A 1 359 ? -5.061 -3.158 31.772 1.00 93.62 359 LYS A C 1
ATOM 2645 O O . LYS A 1 359 ? -3.985 -3.590 32.170 1.00 93.62 359 LYS A O 1
ATOM 2650 N N . LEU A 1 360 ? -5.856 -2.404 32.528 1.00 95.56 360 LEU A N 1
ATOM 2651 C CA . LEU A 1 360 ? -5.576 -2.031 33.918 1.00 95.56 360 LEU A CA 1
ATOM 2652 C C . LEU A 1 360 ? -6.468 -2.780 34.918 1.00 95.56 360 LEU A C 1
ATOM 2654 O O . LEU A 1 360 ? -6.329 -2.588 36.126 1.00 95.56 360 LEU A O 1
ATOM 2658 N N . ALA A 1 361 ? -7.414 -3.582 34.431 1.00 95.19 361 ALA A N 1
ATOM 2659 C CA . ALA A 1 361 ? -8.435 -4.202 35.254 1.00 95.19 361 ALA A CA 1
ATOM 2660 C C . ALA A 1 361 ? -7.862 -5.341 36.101 1.00 95.19 361 ALA A C 1
ATOM 2662 O O . ALA A 1 361 ? -7.086 -6.171 35.628 1.00 95.19 361 ALA A O 1
ATOM 2663 N N . ALA A 1 362 ? -8.313 -5.418 37.351 1.00 93.75 362 ALA A N 1
ATOM 2664 C CA . ALA A 1 362 ? -8.154 -6.619 38.153 1.00 93.75 362 ALA A CA 1
ATOM 2665 C C . ALA A 1 362 ? -9.071 -7.743 37.626 1.00 93.75 362 ALA A C 1
ATOM 2667 O O . ALA A 1 362 ? -10.067 -7.495 36.939 1.00 93.75 362 ALA A O 1
ATOM 2668 N N . ALA A 1 363 ? -8.726 -8.994 37.940 1.00 91.88 363 ALA A N 1
ATOM 2669 C CA . ALA A 1 363 ? -9.408 -10.173 37.404 1.00 91.88 363 ALA A CA 1
ATOM 2670 C C . ALA A 1 363 ? -10.910 -10.234 37.752 1.00 91.88 363 ALA A C 1
ATOM 2672 O O . ALA A 1 363 ? -11.697 -10.770 36.975 1.00 91.88 363 ALA A O 1
ATOM 2673 N N . ASP A 1 364 ? -11.309 -9.673 38.893 1.00 93.69 364 ASP A N 1
ATOM 2674 C CA . ASP A 1 364 ? -12.690 -9.607 39.380 1.00 93.69 364 ASP A CA 1
ATOM 2675 C C . ASP A 1 364 ? -13.563 -8.603 38.608 1.00 93.69 364 ASP A C 1
ATOM 2677 O O . ASP A 1 364 ? -14.766 -8.819 38.473 1.00 93.69 364 ASP A O 1
ATOM 2681 N N . ALA A 1 365 ? -12.971 -7.544 38.051 1.00 95.25 365 ALA A N 1
ATOM 2682 C CA . ALA A 1 365 ? -13.675 -6.544 37.243 1.00 95.25 365 ALA A CA 1
ATOM 2683 C C . ALA A 1 365 ? -13.841 -6.952 35.765 1.00 95.25 365 ALA A C 1
ATOM 2685 O O . ALA A 1 365 ? -14.642 -6.356 35.041 1.00 95.25 365 ALA A O 1
ATOM 2686 N N . MET A 1 366 ? -13.091 -7.962 35.310 1.00 94.19 366 MET A N 1
ATOM 2687 C CA . MET A 1 366 ? -13.039 -8.385 33.907 1.00 94.19 366 MET A CA 1
ATOM 2688 C C . MET A 1 366 ? -14.406 -8.794 33.321 1.00 94.19 366 MET A C 1
ATOM 2690 O O . MET A 1 366 ? -14.708 -8.336 32.220 1.00 94.19 366 MET A O 1
ATOM 2694 N N . PRO A 1 367 ? -15.263 -9.586 34.005 1.00 93.88 367 PRO A N 1
ATOM 2695 C CA . PRO A 1 367 ? -16.558 -9.988 33.447 1.00 93.88 367 PRO A CA 1
ATOM 2696 C C . PRO A 1 367 ? -17.447 -8.785 33.100 1.00 93.88 367 PRO A C 1
ATOM 2698 O O . PRO A 1 367 ? -17.917 -8.673 31.974 1.00 93.88 367 PRO A O 1
ATOM 2701 N N . THR A 1 368 ? -17.580 -7.829 34.022 1.00 96.06 368 THR A N 1
ATOM 2702 C CA . THR A 1 368 ? -18.392 -6.619 33.823 1.00 96.06 368 THR A CA 1
ATOM 2703 C C . THR A 1 368 ? -17.868 -5.747 32.680 1.00 96.06 368 THR A C 1
ATOM 2705 O O . THR A 1 368 ? -18.645 -5.168 31.927 1.00 96.06 368 THR A O 1
ATOM 2708 N N . LEU A 1 369 ? -16.543 -5.656 32.516 1.00 96.94 369 LEU A N 1
ATOM 2709 C CA . LEU A 1 369 ? -15.942 -4.915 31.404 1.00 96.94 369 LEU A CA 1
ATOM 2710 C C . LEU A 1 369 ? -16.139 -5.619 30.052 1.00 96.94 369 LEU A C 1
ATOM 2712 O O . LEU A 1 369 ? -16.217 -4.949 29.025 1.00 96.94 369 LEU A O 1
ATOM 2716 N N . LEU A 1 370 ? -16.228 -6.951 30.028 1.00 94.56 370 LEU A N 1
ATOM 2717 C CA . LEU A 1 370 ? -16.560 -7.692 28.809 1.00 94.56 370 LEU A CA 1
ATOM 2718 C C . LEU A 1 370 ? -18.046 -7.551 28.441 1.00 94.56 370 LEU A C 1
ATOM 2720 O O . LEU A 1 370 ? -18.351 -7.457 27.255 1.00 94.56 370 LEU A O 1
ATOM 2724 N N . ASP A 1 371 ? -18.947 -7.436 29.420 1.00 95.19 371 ASP A N 1
ATOM 2725 C CA . ASP A 1 371 ? -20.355 -7.087 29.168 1.00 95.19 371 ASP A CA 1
ATOM 2726 C C . ASP A 1 371 ? -20.483 -5.663 28.588 1.00 95.19 371 ASP A C 1
ATOM 2728 O O . ASP A 1 371 ? -21.225 -5.425 27.631 1.00 95.19 371 ASP A O 1
ATOM 2732 N N . ASP A 1 372 ? -19.694 -4.710 29.103 1.00 97.62 372 ASP A N 1
ATOM 2733 C CA . ASP A 1 372 ? -19.566 -3.373 28.508 1.00 97.62 372 ASP A CA 1
ATOM 2734 C C . ASP A 1 372 ? -19.062 -3.449 27.055 1.00 97.62 372 ASP A C 1
ATOM 2736 O O . ASP A 1 372 ? -19.531 -2.687 26.203 1.00 97.62 372 ASP A O 1
ATOM 2740 N N . ALA A 1 373 ? -18.125 -4.360 26.759 1.00 97.25 373 ALA A N 1
ATOM 2741 C CA . ALA A 1 373 ? -17.614 -4.578 25.405 1.00 97.25 373 ALA A CA 1
ATOM 2742 C C . ALA A 1 373 ? -18.725 -5.043 24.464 1.00 97.25 373 ALA A C 1
ATOM 2744 O O . ALA A 1 373 ? -18.864 -4.503 23.367 1.00 97.25 373 ALA A O 1
ATOM 2745 N N . ASP A 1 374 ? -19.531 -6.006 24.909 1.00 96.88 374 ASP A N 1
ATOM 2746 C CA . ASP A 1 374 ? -20.652 -6.553 24.148 1.00 96.88 374 ASP A CA 1
ATOM 2747 C C . ASP A 1 374 ? -21.653 -5.456 23.754 1.00 96.88 374 ASP A C 1
ATOM 2749 O O . ASP A 1 374 ? -22.005 -5.322 22.577 1.00 96.88 374 ASP A O 1
ATOM 2753 N N . ARG A 1 375 ? -22.015 -4.595 24.716 1.00 98.00 375 ARG A N 1
ATOM 2754 C CA . ARG A 1 375 ? -22.887 -3.431 24.496 1.00 98.00 375 ARG A CA 1
ATOM 2755 C C . ARG A 1 375 ? -22.297 -2.447 23.483 1.00 98.00 375 ARG A C 1
ATOM 2757 O O . ARG A 1 375 ? -23.016 -1.967 22.606 1.00 98.00 375 ARG A O 1
ATOM 2764 N N . ILE A 1 376 ? -21.010 -2.118 23.604 1.00 98.06 376 ILE A N 1
ATOM 2765 C CA . ILE A 1 376 ? -20.340 -1.172 22.697 1.00 98.06 376 ILE A CA 1
ATOM 2766 C C . ILE A 1 376 ? -20.303 -1.729 21.270 1.00 98.06 376 ILE A C 1
ATOM 2768 O O . ILE A 1 376 ? -20.625 -1.004 20.326 1.00 98.06 376 ILE A O 1
ATOM 2772 N N . LEU A 1 377 ? -19.976 -3.015 21.103 1.00 97.75 377 LEU A N 1
ATOM 2773 C CA . LEU A 1 377 ? -19.985 -3.654 19.786 1.00 97.75 377 LEU A CA 1
ATOM 2774 C C . LEU A 1 377 ? -21.395 -3.717 19.197 1.00 97.75 377 LEU A C 1
ATOM 2776 O O . LEU A 1 377 ? -21.558 -3.397 18.025 1.00 97.75 377 LEU A O 1
ATOM 2780 N N . ALA A 1 378 ? -22.418 -4.027 19.998 1.00 97.44 378 ALA A N 1
ATOM 2781 C CA . ALA A 1 378 ? -23.807 -4.022 19.534 1.00 97.44 378 ALA A CA 1
ATOM 2782 C C . ALA A 1 378 ? -24.249 -2.633 19.035 1.00 97.44 378 ALA A C 1
ATOM 2784 O O . ALA A 1 378 ? -24.912 -2.517 18.005 1.00 97.44 378 ALA A O 1
ATOM 2785 N N . ASN A 1 379 ? -23.839 -1.559 19.720 1.00 97.19 379 ASN A N 1
ATOM 2786 C CA . ASN A 1 379 ? -24.104 -0.190 19.269 1.00 97.19 379 ASN A CA 1
ATOM 2787 C C . ASN A 1 379 ? -23.394 0.130 17.947 1.00 97.19 379 ASN A C 1
ATOM 2789 O O . ASN A 1 379 ? -23.963 0.798 17.078 1.00 97.19 379 ASN A O 1
ATOM 2793 N N . MET A 1 380 ? -22.154 -0.337 17.789 1.00 98.12 380 MET A N 1
ATOM 2794 C CA . MET A 1 380 ? -21.390 -0.155 16.558 1.00 98.12 380 MET A CA 1
ATOM 2795 C C . MET A 1 380 ? -22.030 -0.908 15.385 1.00 98.12 380 MET A C 1
ATOM 2797 O O . MET A 1 380 ? -22.235 -0.312 14.329 1.00 98.12 380 MET A O 1
ATOM 2801 N N . GLU A 1 381 ? -22.407 -2.173 15.589 1.00 97.56 381 GLU A N 1
ATOM 2802 C CA . GLU A 1 381 ? -23.125 -3.004 14.613 1.00 97.56 381 GLU A CA 1
ATOM 2803 C C . GLU A 1 381 ? -24.415 -2.322 14.164 1.00 97.56 381 GLU A C 1
ATOM 2805 O O . GLU A 1 381 ? -24.596 -2.079 12.971 1.00 97.56 381 GLU A O 1
ATOM 2810 N N . LEU A 1 382 ? -25.253 -1.899 15.115 1.00 96.56 382 LEU A N 1
ATOM 2811 C CA . LEU A 1 382 ? -26.495 -1.185 14.829 1.00 96.56 382 LEU A CA 1
ATOM 2812 C C . LEU A 1 382 ? -26.250 0.093 14.009 1.00 96.56 382 LEU A C 1
ATOM 2814 O O . LEU A 1 382 ? -26.996 0.391 13.077 1.00 96.56 382 LEU A O 1
ATOM 2818 N N . SER A 1 383 ? -25.202 0.853 14.329 1.00 96.69 383 SER A N 1
ATOM 2819 C CA . SER A 1 383 ? -24.868 2.098 13.622 1.00 96.69 383 SER A CA 1
ATOM 2820 C C . SER A 1 383 ? -24.444 1.835 12.168 1.00 96.69 383 SER A C 1
ATOM 2822 O O . SER A 1 383 ? -24.870 2.539 11.243 1.00 96.69 383 SER A O 1
ATOM 2824 N N . LEU A 1 384 ? -23.655 0.780 11.939 1.00 94.19 384 LEU A N 1
ATOM 2825 C CA . LEU A 1 384 ? -23.253 0.340 10.600 1.00 94.19 384 LEU A CA 1
ATOM 2826 C C . LEU A 1 384 ? -24.423 -0.269 9.810 1.00 94.19 384 LEU A C 1
ATOM 2828 O O . LEU A 1 384 ? -24.558 -0.028 8.607 1.00 94.19 384 LEU A O 1
ATOM 2832 N N . GLU A 1 385 ? -25.319 -1.003 10.466 1.00 92.56 385 GLU A N 1
ATOM 2833 C CA . GLU A 1 385 ? -26.566 -1.485 9.870 1.00 92.56 385 GLU A CA 1
ATOM 2834 C C . GLU A 1 385 ? -27.479 -0.336 9.444 1.00 92.56 385 GLU A C 1
ATOM 2836 O O . GLU A 1 385 ? -27.971 -0.338 8.317 1.00 92.56 385 GLU A O 1
ATOM 2841 N N . GLN A 1 386 ? -27.656 0.693 10.276 1.00 89.19 386 GLN A N 1
ATOM 2842 C CA . GLN A 1 386 ? -28.440 1.881 9.920 1.00 89.19 386 GLN A CA 1
ATOM 2843 C C . GLN A 1 386 ? -27.860 2.608 8.702 1.00 89.19 386 GLN A C 1
ATOM 2845 O O . GLN A 1 386 ? -28.606 3.055 7.820 1.00 89.19 386 GLN A O 1
ATOM 2850 N N . ARG A 1 387 ? -26.526 2.686 8.608 1.00 89.75 387 ARG A N 1
ATOM 2851 C CA . ARG A 1 387 ? -25.850 3.199 7.413 1.00 89.75 387 ARG A CA 1
ATOM 2852 C C . ARG A 1 387 ? -26.196 2.363 6.176 1.00 89.75 387 ARG A C 1
ATOM 2854 O O . ARG A 1 387 ? -26.490 2.942 5.126 1.00 89.75 387 ARG A O 1
ATOM 2861 N N . ARG A 1 388 ? -26.177 1.030 6.280 1.00 85.81 388 ARG A N 1
ATOM 2862 C CA . ARG A 1 388 ? -26.516 0.116 5.174 1.00 85.81 388 ARG A CA 1
ATOM 2863 C C . ARG A 1 388 ? -27.989 0.164 4.793 1.00 85.81 388 ARG A C 1
ATOM 2865 O O . ARG A 1 388 ? -28.293 0.314 3.620 1.00 85.81 388 ARG A O 1
ATOM 2872 N N . ALA A 1 389 ? -28.914 0.151 5.744 1.00 80.81 389 ALA A N 1
ATOM 2873 C CA . ALA A 1 389 ? -30.351 0.215 5.463 1.00 80.81 389 ALA A CA 1
ATOM 2874 C C . ALA A 1 389 ? -30.742 1.496 4.703 1.00 80.81 389 ALA A C 1
ATOM 2876 O O . ALA A 1 389 ? -31.703 1.528 3.931 1.00 80.81 389 ALA A O 1
ATOM 2877 N N . ALA A 1 390 ? -29.950 2.565 4.832 1.00 70.25 390 ALA A N 1
ATOM 2878 C CA . ALA A 1 390 ? -30.111 3.746 4.001 1.00 70.25 390 ALA A CA 1
ATOM 2879 C C . ALA A 1 390 ? -29.863 3.487 2.496 1.00 70.25 390 ALA A C 1
ATOM 2881 O O . ALA A 1 390 ? -30.103 4.410 1.721 1.00 70.25 390 ALA A O 1
ATOM 2882 N N . GLN A 1 391 ? -29.413 2.304 2.052 1.00 63.00 391 GLN A N 1
ATOM 2883 C CA . GLN A 1 391 ? -29.323 1.874 0.645 1.00 63.00 391 GLN A CA 1
ATOM 2884 C C . GLN A 1 391 ? -30.666 1.406 0.045 1.00 63.00 391 GLN A C 1
ATOM 2886 O O . GLN A 1 391 ? -30.879 1.637 -1.145 1.00 63.00 391 GLN A O 1
ATOM 2891 N N . ASP A 1 392 ? -31.605 0.899 0.853 1.00 54.09 392 ASP A N 1
ATOM 2892 C CA . ASP A 1 392 ? -32.763 0.129 0.346 1.00 54.09 392 ASP A CA 1
ATOM 2893 C C . ASP A 1 392 ? -34.118 0.851 0.436 1.00 54.09 392 ASP A C 1
ATOM 2895 O O . ASP A 1 392 ? -35.143 0.344 -0.015 1.00 54.09 392 ASP A O 1
ATOM 2899 N N . GLY A 1 393 ? -34.158 2.055 1.013 1.00 55.09 393 GLY A N 1
ATOM 2900 C CA . GLY A 1 393 ? -35.408 2.814 1.130 1.00 55.09 393 GLY A CA 1
ATOM 2901 C C . GLY A 1 393 ? -36.000 3.208 -0.238 1.00 55.09 393 GLY A C 1
ATOM 2902 O O . GLY A 1 393 ? -35.235 3.670 -1.092 1.00 55.09 393 GLY A O 1
ATOM 2903 N N . PRO A 1 394 ? -37.334 3.092 -0.435 1.00 48.34 394 PRO A N 1
ATOM 2904 C CA . PRO A 1 394 ? -37.991 3.459 -1.684 1.00 48.34 394 PRO A CA 1
ATOM 2905 C C . PRO A 1 394 ? -37.690 4.916 -2.023 1.00 48.34 394 PRO A C 1
ATOM 2907 O O . PRO A 1 394 ? -37.826 5.817 -1.187 1.00 48.34 394 PRO A O 1
ATOM 2910 N N . GLU A 1 395 ? -37.243 5.129 -3.257 1.00 48.81 395 GLU A N 1
ATOM 2911 C CA . GLU A 1 395 ? -37.084 6.450 -3.841 1.00 48.81 395 GLU A CA 1
ATOM 2912 C C . GLU A 1 395 ? -38.427 7.176 -3.706 1.00 48.81 395 GLU A C 1
ATOM 2914 O O . GLU A 1 395 ? -39.464 6.664 -4.134 1.00 48.81 395 GLU A O 1
ATOM 2919 N N . ALA A 1 396 ? -38.444 8.317 -3.014 1.00 48.03 396 ALA A N 1
ATOM 2920 C CA . ALA A 1 396 ? -39.678 9.065 -2.831 1.00 48.03 396 ALA A CA 1
ATOM 2921 C C . ALA A 1 396 ? -40.279 9.361 -4.221 1.00 48.03 396 ALA A C 1
ATOM 2923 O O . ALA A 1 396 ? -39.557 9.881 -5.079 1.00 48.03 396 ALA A O 1
ATOM 2924 N N . PRO A 1 397 ? -41.563 9.041 -4.469 1.00 43.41 397 PRO A N 1
ATOM 2925 C CA . PRO A 1 397 ? -42.201 9.288 -5.754 1.00 43.41 397 PRO A CA 1
ATOM 2926 C C . PRO A 1 397 ? -42.326 10.803 -5.936 1.00 43.41 397 PRO A C 1
ATOM 2928 O O . PRO A 1 397 ? -43.245 11.435 -5.424 1.00 43.41 397 PRO A O 1
ATOM 2931 N N . GLY A 1 398 ? -41.341 11.410 -6.592 1.00 47.16 398 GLY A N 1
ATOM 2932 C CA . GLY A 1 398 ? -41.263 12.864 -6.726 1.00 47.16 398 GLY A CA 1
ATOM 2933 C C . GLY A 1 398 ? -40.102 13.384 -7.570 1.00 47.16 398 GLY A C 1
ATOM 2934 O O . GLY A 1 398 ? -40.187 14.499 -8.075 1.00 47.16 398 GLY A O 1
ATOM 2935 N N . ALA A 1 399 ? -39.051 12.593 -7.803 1.00 44.34 399 ALA A N 1
ATOM 2936 C CA . ALA A 1 399 ? -38.046 12.920 -8.812 1.00 44.34 399 ALA A CA 1
ATOM 2937 C C . ALA A 1 399 ? -38.523 12.402 -10.177 1.00 44.34 399 ALA A C 1
ATOM 2939 O O . ALA A 1 399 ? -38.231 11.281 -10.587 1.00 44.34 399 ALA A O 1
ATOM 2940 N N . ALA A 1 400 ? -39.348 13.208 -10.843 1.00 41.59 400 ALA A N 1
ATOM 2941 C CA . ALA A 1 400 ? -39.820 12.948 -12.193 1.00 41.59 400 ALA A CA 1
ATOM 2942 C C . ALA A 1 400 ? -38.652 12.596 -13.132 1.00 41.59 400 ALA A C 1
ATOM 2944 O O . ALA A 1 400 ? -37.642 13.301 -13.189 1.00 41.59 400 ALA A O 1
ATOM 2945 N N . ARG A 1 401 ? -38.830 11.518 -13.903 1.00 45.53 401 ARG A N 1
ATOM 2946 C CA . ARG A 1 401 ? -38.029 11.192 -15.085 1.00 45.53 401 ARG A CA 1
ATOM 2947 C C . ARG A 1 401 ? -38.135 12.340 -16.090 1.00 45.53 401 ARG A C 1
ATOM 2949 O O . ARG A 1 401 ? -39.020 12.344 -16.937 1.00 45.53 401 ARG A O 1
ATOM 2956 N N . ILE A 1 402 ? -37.208 13.290 -16.043 1.00 48.03 402 ILE A N 1
ATOM 2957 C CA . ILE A 1 402 ? -36.969 14.225 -17.150 1.00 48.03 402 ILE A CA 1
ATOM 2958 C C . ILE A 1 402 ? -36.092 13.504 -18.180 1.00 48.03 402 ILE A C 1
ATOM 2960 O O . ILE A 1 402 ? -34.953 13.879 -18.378 1.00 48.03 402 ILE A O 1
ATOM 2964 N N . TYR A 1 403 ? -36.595 12.413 -18.761 1.00 46.56 403 TYR A N 1
ATOM 2965 C CA . TYR A 1 403 ? -36.103 11.793 -20.000 1.00 46.56 403 TYR A CA 1
ATOM 2966 C C . TYR A 1 403 ? -37.219 10.896 -20.567 1.00 46.56 403 TYR A C 1
ATOM 2968 O O . TYR A 1 403 ? -37.027 9.706 -20.805 1.00 46.56 403 TYR A O 1
ATOM 2976 N N . GLU A 1 404 ? -38.423 11.443 -20.760 1.00 39.09 404 GLU A N 1
ATOM 2977 C CA . GLU A 1 404 ? -39.319 10.891 -21.779 1.00 39.09 404 GLU A CA 1
ATOM 2978 C C . GLU A 1 404 ? -38.834 11.411 -23.135 1.00 39.09 404 GLU A C 1
ATOM 2980 O O . GLU A 1 404 ? -39.086 12.551 -23.521 1.00 39.09 404 GLU A O 1
ATOM 2985 N N . LEU A 1 405 ? -38.065 10.576 -23.837 1.00 48.25 405 LEU A N 1
ATOM 2986 C CA . LEU A 1 405 ? -37.824 10.749 -25.266 1.00 48.25 405 LEU A CA 1
ATOM 2987 C C . LEU A 1 405 ? -39.179 10.719 -25.994 1.00 48.25 405 LEU A C 1
ATOM 2989 O O . LEU A 1 405 ? -39.997 9.841 -25.698 1.00 48.25 405 LEU A O 1
ATOM 2993 N N . PRO A 1 406 ? -39.435 11.632 -26.946 1.00 49.78 406 PRO A N 1
ATOM 2994 C CA . PRO A 1 406 ? -40.684 11.627 -27.690 1.00 49.78 406 PRO A CA 1
ATOM 2995 C C . PRO A 1 406 ? -40.820 10.305 -28.451 1.00 49.78 406 PRO A C 1
ATOM 2997 O O . PRO A 1 406 ? -39.928 9.910 -29.205 1.00 49.78 406 PRO A O 1
ATOM 3000 N N . ARG A 1 407 ? -41.953 9.617 -28.257 1.00 49.84 407 ARG A N 1
ATOM 3001 C CA . ARG A 1 407 ? -42.373 8.524 -29.138 1.00 49.84 407 ARG A CA 1
ATOM 3002 C C . ARG A 1 407 ? -42.509 9.095 -30.546 1.00 49.84 407 ARG A C 1
ATOM 3004 O O . ARG A 1 407 ? -43.413 9.881 -30.809 1.00 49.84 407 ARG A O 1
ATOM 3011 N N . ILE A 1 408 ? -41.608 8.700 -31.437 1.00 58.84 408 ILE A N 1
ATOM 3012 C CA . ILE A 1 408 ? -41.794 8.885 -32.872 1.00 58.84 408 ILE A CA 1
ATOM 3013 C C . ILE A 1 408 ? -42.854 7.864 -33.284 1.00 58.84 408 ILE A C 1
ATOM 3015 O O . ILE A 1 408 ? -42.581 6.664 -33.310 1.00 58.84 408 ILE A O 1
ATOM 3019 N N . GLU A 1 409 ? -44.077 8.325 -33.536 1.00 59.62 409 GLU A N 1
ATOM 3020 C CA . GLU A 1 409 ? -45.081 7.485 -34.182 1.00 59.62 409 GLU A CA 1
ATOM 3021 C C . GLU A 1 409 ? -44.700 7.282 -35.656 1.00 59.62 409 GLU A C 1
ATOM 3023 O O . GLU A 1 409 ? -44.313 8.244 -36.328 1.00 59.62 409 GLU A O 1
ATOM 3028 N N . PRO A 1 410 ? -44.770 6.046 -36.179 1.00 57.00 410 PRO A N 1
ATOM 3029 C CA . PRO A 1 410 ? -44.513 5.796 -37.586 1.00 57.00 410 PRO A CA 1
ATOM 3030 C C . PRO A 1 410 ? -45.663 6.368 -38.421 1.00 57.00 410 PRO A C 1
ATOM 3032 O O . PRO A 1 410 ? -46.814 5.961 -38.278 1.00 57.00 410 PRO A O 1
ATOM 3035 N N . SER A 1 411 ? -45.338 7.307 -39.307 1.00 61.12 411 SER A N 1
ATOM 3036 C CA . SER A 1 411 ? -46.240 7.766 -40.361 1.00 61.12 411 SER A CA 1
ATOM 3037 C C . SER A 1 411 ? -46.526 6.616 -41.332 1.00 61.12 411 SER A C 1
ATOM 3039 O O . SER A 1 411 ? -45.583 6.078 -41.922 1.00 61.12 411 SER A O 1
ATOM 3041 N N . LEU A 1 412 ? -47.803 6.260 -41.487 1.00 58.97 412 LEU A N 1
ATOM 3042 C CA . LEU A 1 412 ? -48.320 5.470 -42.610 1.00 58.97 412 LEU A CA 1
ATOM 3043 C C . LEU A 1 412 ? -48.640 6.367 -43.805 1.00 58.97 412 LEU A C 1
ATOM 3045 O O . LEU A 1 412 ? -49.184 7.471 -43.570 1.00 58.97 412 LEU A O 1
#

pLDDT: mean 77.39, std 18.32, range [34.91,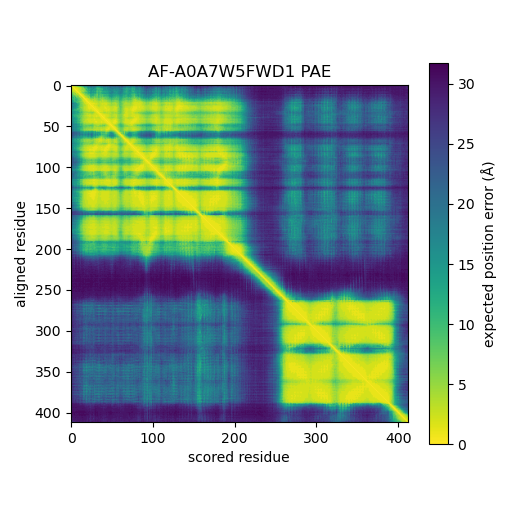 98.12]